Protein 2X9Q (pdb70)

Structure (mmCIF, N/CA/C/O backbone):
data_2X9Q
#
_entry.id   2X9Q
#
_cell.length_a   71.090
_cell.length_b   75.060
_cell.length_c   140.360
_cell.angle_alpha   90.00
_cell.angle_beta   90.00
_cell.angle_gamma   90.00
#
_symmetry.space_group_name_H-M   'P 21 21 21'
#
loop_
_entity.id
_entity.type
_entity.pdbx_description
1 polymer 'CYCLODIPEPTIDE SYNTHETASE'
2 water water
#
loop_
_atom_site.group_PDB
_atom_site.id
_atom_site.type_symbol
_atom_site.label_atom_id
_atom_site.label_alt_id
_atom_site.label_comp_id
_atom_site.label_asym_id
_atom_site.label_entity_id
_atom_site.label_seq_id
_atom_site.pdbx_PDB_ins_code
_atom_site.Cartn_x
_atom_site.Cartn_y
_atom_site.Cartn_z
_atom_site.occupancy
_atom_site.B_iso_or_equiv
_atom_site.auth_seq_id
_atom_site.auth_comp_id
_atom_site.auth_asym_id
_atom_site.auth_atom_id
_atom_site.pdbx_PDB_model_num
ATOM 1 N N . PHE A 1 49 ? 47.646 -1.037 101.180 1.00 57.88 49 PHE A N 1
ATOM 2 C CA . PHE A 1 49 ? 47.483 -2.396 100.558 1.00 58.28 49 PHE A CA 1
ATOM 3 C C . PHE A 1 49 ? 46.507 -2.423 99.387 1.00 58.43 49 PHE A C 1
ATOM 4 O O . PHE A 1 49 ? 45.306 -2.712 99.574 1.00 59.08 49 PHE A O 1
ATOM 5 N N . GLN A 1 50 ? 47.021 -2.147 98.176 1.00 57.19 50 GLN A N 1
ATOM 6 C CA . GLN A 1 50 ? 46.200 -2.084 96.945 1.00 55.29 50 GLN A CA 1
ATOM 7 C C . GLN A 1 50 ? 46.090 -3.448 96.234 1.00 55.03 50 GLN A C 1
ATOM 8 O O . GLN A 1 50 ? 46.991 -4.330 96.335 1.00 54.09 50 GLN A O 1
ATOM 14 N N . LEU A 1 51 ? 44.973 -3.591 95.517 1.00 54.00 51 LEU A N 1
ATOM 15 C CA . LEU A 1 51 ? 44.442 -4.907 95.103 1.00 53.87 51 LEU A CA 1
ATOM 16 C C . LEU A 1 51 ? 44.646 -5.238 93.609 1.00 53.87 51 LEU A C 1
ATOM 17 O O . LEU A 1 51 ? 44.269 -6.343 93.175 1.00 53.09 51 LEU A O 1
ATOM 22 N N . GLY A 1 52 ? 45.199 -4.266 92.851 1.00 53.92 52 GLY A N 1
ATOM 23 C CA . GLY A 1 52 ? 45.450 -4.383 91.401 1.00 54.60 52 GLY A CA 1
ATOM 24 C C . GLY A 1 52 ? 46.776 -5.027 91.022 1.00 56.17 52 GLY A C 1
ATOM 25 O O . GLY A 1 52 ? 47.632 -5.335 91.901 1.00 55.70 52 GLY A O 1
ATOM 26 N N . ARG A 1 53 ? 46.994 -5.246 89.722 1.00 57.38 53 ARG A N 1
ATOM 27 C CA . ARG A 1 53 ? 48.165 -6.085 89.380 1.00 58.43 53 ARG A CA 1
ATOM 28 C C . ARG A 1 53 ? 49.473 -5.403 89.032 1.00 58.60 53 ARG A C 1
ATOM 29 O O . ARG A 1 53 ? 50.556 -5.952 89.367 1.00 60.38 53 ARG A O 1
ATOM 37 N N . ARG A 1 54 ? 49.416 -4.228 88.422 1.00 57.19 54 ARG A N 1
ATOM 38 C CA . ARG A 1 54 ? 50.674 -3.497 88.253 1.00 56.22 54 ARG A CA 1
ATOM 39 C C . ARG A 1 54 ? 50.505 -2.112 88.937 1.00 53.87 54 ARG A C 1
ATOM 40 O O . ARG A 1 54 ? 50.434 -1.090 88.254 1.00 55.47 54 ARG A O 1
ATOM 48 N N . ILE A 1 55 ? 50.396 -2.111 90.272 1.00 50.28 55 ILE A N 1
ATOM 49 C CA . ILE A 1 55 ? 50.347 -0.913 91.116 1.00 45.94 55 ILE A CA 1
ATOM 50 C C . ILE A 1 55 ? 51.314 0.218 90.599 1.00 43.39 55 ILE A C 1
ATOM 51 O O . ILE A 1 55 ? 52.524 0.043 90.586 1.00 42.61 55 ILE A O 1
ATOM 56 N N . PRO A 1 56 ? 50.775 1.365 90.138 1.00 40.42 56 PRO A N 1
ATOM 57 C CA . PRO A 1 56 ? 51.717 2.407 89.701 1.00 38.49 56 PRO A CA 1
ATOM 58 C C . PRO A 1 56 ? 52.546 2.923 90.876 1.00 38.80 56 PRO A C 1
ATOM 59 O O . PRO A 1 56 ? 52.122 2.911 92.059 1.00 37.76 56 PRO A O 1
ATOM 63 N N . GLU A 1 57 ? 53.750 3.343 90.580 1.00 39.99 57 GLU A N 1
ATOM 64 C CA . GLU A 1 57 ? 54.514 4.010 91.632 1.00 42.07 57 GLU A CA 1
ATOM 65 C C . GLU A 1 57 ? 54.410 5.497 91.305 1.00 40.90 57 GLU A C 1
ATOM 66 O O . GLU A 1 57 ? 53.888 5.866 90.229 1.00 38.83 57 GLU A O 1
ATOM 72 N N . ALA A 1 58 ? 54.949 6.308 92.215 1.00 39.89 58 ALA A N 1
ATOM 73 C CA . ALA A 1 58 ? 54.866 7.744 92.182 1.00 39.84 58 ALA A CA 1
ATOM 74 C C . ALA A 1 58 ? 55.814 8.326 91.119 1.00 41.20 58 ALA A C 1
ATOM 75 O O . ALA A 1 58 ? 56.942 7.856 90.955 1.00 40.24 58 ALA A O 1
ATOM 77 N N . THR A 1 59 ? 55.333 9.326 90.376 1.00 40.62 59 THR A N 1
ATOM 78 C CA . THR A 1 59 ? 56.199 10.102 89.515 1.00 41.42 59 THR A CA 1
ATOM 79 C C . THR A 1 59 ? 56.386 11.537 90.148 1.00 40.56 59 THR A C 1
ATOM 80 O O . THR A 1 59 ? 55.412 12.150 90.629 1.00 37.86 59 THR A O 1
ATOM 84 N N . ALA A 1 60 ? 57.646 11.997 90.242 1.00 38.37 60 ALA A N 1
ATOM 85 C CA . ALA A 1 60 ? 57.982 13.354 90.734 1.00 37.69 60 ALA A CA 1
ATOM 86 C C . ALA A 1 60 ? 57.692 14.466 89.711 1.00 37.75 60 ALA A C 1
ATOM 87 O O . ALA A 1 60 ? 58.166 14.403 88.580 1.00 35.51 60 ALA A O 1
ATOM 89 N N . GLN A 1 61 ? 56.842 15.449 90.099 1.00 36.55 61 GLN A N 1
ATOM 90 C CA . GLN A 1 61 ? 56.428 16.534 89.212 1.00 35.92 61 GLN A CA 1
ATOM 91 C C . GLN A 1 61 ? 56.318 17.832 90.051 1.00 36.57 61 GLN A C 1
ATOM 92 O O . GLN A 1 61 ? 55.539 17.892 91.022 1.00 36.01 61 GLN A O 1
ATOM 98 N N . GLU A 1 62 ? 57.077 18.869 89.679 1.00 36.95 62 GLU A N 1
ATOM 99 C CA . GLU A 1 62 ? 56.994 20.205 90.308 1.00 36.80 62 GLU A CA 1
ATOM 100 C C . GLU A 1 62 ? 56.820 20.146 91.813 1.00 35.47 62 GLU A C 1
ATOM 101 O O . GLU A 1 62 ? 55.865 20.757 92.350 1.00 38.25 62 GLU A O 1
ATOM 107 N N . GLY A 1 63 ? 57.669 19.383 92.476 1.00 32.67 63 GLY A N 1
ATOM 108 C CA . GLY A 1 63 ? 57.703 19.345 93.951 1.00 32.28 63 GLY A CA 1
ATOM 109 C C . GLY A 1 63 ? 56.731 18.360 94.637 1.00 30.53 63 GLY A C 1
ATOM 110 O O . GLY A 1 63 ? 56.707 18.267 95.878 1.00 29.38 63 GLY A O 1
ATOM 111 N N . PHE A 1 64 ? 55.998 17.590 93.833 1.00 28.42 64 PHE A N 1
ATOM 112 C CA . PHE A 1 64 ? 55.069 16.553 94.345 1.00 29.82 64 PHE A CA 1
ATOM 113 C C . PHE A 1 64 ? 55.397 15.126 93.878 1.00 28.69 64 PHE A C 1
ATOM 114 O O . PHE A 1 64 ? 55.888 14.949 92.790 1.00 30.31 64 PHE A O 1
ATOM 122 N N . LEU A 1 65 ? 55.081 14.132 94.667 1.00 27.24 65 LEU A N 1
ATOM 123 C CA . LEU A 1 65 ? 55.106 12.794 94.151 1.00 26.71 65 LEU A CA 1
ATOM 124 C C . LEU A 1 65 ? 53.638 12.520 93.758 1.00 27.71 65 LEU A C 1
ATOM 125 O O . LEU A 1 65 ? 52.727 12.745 94.599 1.00 27.04 65 LEU A O 1
ATOM 130 N N . VAL A 1 66 ? 53.405 12.148 92.504 1.00 25.37 66 VAL A N 1
ATOM 131 C CA . VAL A 1 66 ? 52.037 11.835 92.026 1.00 25.36 66 VAL A CA 1
ATOM 132 C C . VAL A 1 66 ? 51.962 10.292 91.852 1.00 25.88 66 VAL A C 1
ATOM 133 O O . VAL A 1 66 ? 52.693 9.694 91.032 1.00 26.02 66 VAL A O 1
ATOM 137 N N . ARG A 1 67 ? 51.058 9.681 92.592 1.00 24.49 67 ARG A N 1
ATOM 138 C CA . ARG A 1 67 ? 50.854 8.234 92.562 1.00 24.47 67 ARG A CA 1
ATOM 139 C C . ARG A 1 67 ? 49.425 7.889 92.119 1.00 23.63 67 ARG A C 1
ATOM 140 O O . ARG A 1 67 ? 48.448 7.856 92.954 1.00 20.18 67 ARG A O 1
ATOM 148 N N . PRO A 1 68 ? 49.278 7.589 90.812 1.00 23.77 68 PRO A N 1
ATOM 149 C CA . PRO A 1 68 ? 47.938 7.171 90.367 1.00 23.55 68 PRO A CA 1
ATOM 150 C C . PRO A 1 68 ? 47.528 5.872 91.061 1.00 23.03 68 PRO A C 1
ATOM 151 O O . PRO A 1 68 ? 48.355 4.985 91.308 1.00 23.16 68 PRO A O 1
ATOM 155 N N . PHE A 1 69 ? 46.247 5.774 91.359 1.00 21.76 69 PHE A N 1
ATOM 156 C CA . PHE A 1 69 ? 45.764 4.659 92.156 1.00 21.89 69 PHE A CA 1
ATOM 157 C C . PHE A 1 69 ? 45.773 3.326 91.344 1.00 21.38 69 PHE A C 1
ATOM 158 O O . PHE A 1 69 ? 46.141 2.335 91.923 1.00 19.25 69 PHE A O 1
ATOM 166 N N . THR A 1 70 ? 45.400 3.344 90.058 1.00 20.13 70 THR A N 1
ATOM 167 C CA . THR A 1 70 ? 45.472 2.158 89.195 1.00 21.63 70 THR A CA 1
ATOM 168 C C . THR A 1 70 ? 46.256 2.491 87.902 1.00 21.95 70 THR A C 1
ATOM 169 O O . THR A 1 70 ? 46.492 3.650 87.591 1.00 20.06 70 THR A O 1
ATOM 173 N N . GLN A 1 71 ? 46.554 1.464 87.095 1.00 21.69 71 GLN A N 1
ATOM 174 C CA . GLN A 1 71 ? 47.224 1.731 85.792 1.00 22.84 71 GLN A CA 1
ATOM 175 C C . GLN A 1 71 ? 46.334 2.546 84.880 1.00 21.90 71 GLN A C 1
ATOM 176 O O . GLN A 1 71 ? 46.826 3.266 83.981 1.00 21.80 71 GLN A O 1
ATOM 182 N N . GLN A 1 72 ? 45.013 2.414 85.020 1.00 18.72 72 GLN A N 1
ATOM 183 C CA . GLN A 1 72 ? 44.174 3.226 84.151 1.00 19.41 72 GLN A CA 1
ATOM 184 C C . GLN A 1 72 ? 44.118 4.722 84.618 1.00 20.46 72 GLN A C 1
ATOM 185 O O . GLN A 1 72 ? 44.049 5.634 83.793 1.00 17.56 72 GLN A O 1
ATOM 191 N N . CYS A 1 73 ? 44.242 4.930 85.937 1.00 19.29 73 CYS A N 1
ATOM 192 C CA . CYS A 1 73 ? 44.361 6.300 86.476 1.00 20.37 73 CYS A CA 1
ATOM 193 C C . CYS A 1 73 ? 45.641 6.903 85.919 1.00 20.98 73 CYS A C 1
ATOM 194 O O . CYS A 1 73 ? 45.722 8.089 85.776 1.00 19.89 73 CYS A O 1
ATOM 197 N N . GLN A 1 74 ? 46.675 6.101 85.735 1.00 21.58 74 GLN A N 1
ATOM 198 C CA . GLN A 1 74 ? 47.899 6.696 85.210 1.00 22.72 74 GLN A CA 1
ATOM 199 C C . GLN A 1 74 ? 47.765 7.160 83.791 1.00 22.52 74 GLN A C 1
ATOM 200 O O . GLN A 1 74 ? 48.416 8.147 83.402 1.00 22.53 74 GLN A O 1
ATOM 206 N N . ILE A 1 75 ? 46.989 6.419 82.970 1.00 22.83 75 ILE A N 1
ATOM 207 C CA . ILE A 1 75 ? 46.657 6.891 81.641 1.00 23.07 75 ILE A CA 1
ATOM 208 C C . ILE A 1 75 ? 45.927 8.230 81.713 1.00 23.75 75 ILE A C 1
ATOM 209 O O . ILE A 1 75 ? 46.209 9.176 80.928 1.00 22.31 75 ILE A O 1
ATOM 214 N N . ILE A 1 76 ? 44.940 8.333 82.626 1.00 20.28 76 ILE A N 1
ATOM 215 C CA . ILE A 1 76 ? 44.214 9.620 82.746 1.00 19.93 76 ILE A CA 1
ATOM 216 C C . ILE A 1 76 ? 45.108 10.816 83.179 1.00 20.49 76 ILE A C 1
ATOM 217 O O . ILE A 1 76 ? 44.958 11.958 82.681 1.00 21.96 76 ILE A O 1
ATOM 222 N N . HIS A 1 77 ? 46.017 10.549 84.104 1.00 19.95 77 HIS A N 1
ATOM 223 C CA . HIS A 1 77 ? 46.989 11.530 84.525 1.00 23.06 77 HIS A CA 1
ATOM 224 C C . HIS A 1 77 ? 47.761 12.009 83.303 1.00 26.05 77 HIS A C 1
ATOM 225 O O . HIS A 1 77 ? 47.905 13.219 83.110 1.00 26.43 77 HIS A O 1
ATOM 232 N N . THR A 1 78 ? 48.287 11.066 82.505 1.00 25.33 78 THR A N 1
ATOM 233 C CA . THR A 1 78 ? 49.001 11.401 81.246 1.00 28.52 78 THR A CA 1
ATOM 234 C C . THR A 1 78 ? 48.150 12.138 80.211 1.00 28.58 78 THR A C 1
ATOM 235 O O . THR A 1 78 ? 48.671 12.960 79.471 1.00 29.02 78 THR A O 1
ATOM 239 N N . GLU A 1 79 ? 46.846 11.854 80.104 1.00 27.57 79 GLU A N 1
ATOM 240 C CA . GLU A 1 79 ? 46.028 12.632 79.216 1.00 28.28 79 GLU A CA 1
ATOM 241 C C . GLU A 1 79 ? 46.074 14.160 79.596 1.00 28.77 79 GLU A C 1
ATOM 242 O O . GLU A 1 79 ? 45.893 15.021 78.730 1.00 25.66 79 GLU A O 1
ATOM 248 N N . GLY A 1 80 ? 46.182 14.495 80.891 1.00 27.11 80 GLY A N 1
ATOM 249 C CA . GLY A 1 80 ? 46.303 15.933 81.236 1.00 24.68 80 GLY A CA 1
ATOM 250 C C . GLY A 1 80 ? 45.088 16.757 80.884 1.00 24.98 80 GLY A C 1
ATOM 251 O O . GLY A 1 80 ? 45.216 17.975 80.539 1.00 25.91 80 GLY A O 1
ATOM 252 N N . ASP A 1 81 ? 43.880 16.169 80.932 1.00 22.41 81 ASP A N 1
ATOM 253 C CA . ASP A 1 81 ? 42.723 17.018 80.652 1.00 23.07 81 ASP A CA 1
ATOM 254 C C . ASP A 1 81 ? 42.353 17.883 81.851 1.00 24.04 81 ASP A C 1
ATOM 255 O O . ASP A 1 81 ? 42.127 19.128 81.705 1.00 24.84 81 ASP A O 1
ATOM 260 N N . HIS A 1 82 ? 42.234 17.221 83.025 1.00 23.39 82 HIS A N 1
ATOM 261 C CA . HIS A 1 82 ? 41.569 17.891 84.159 1.00 22.29 82 HIS A CA 1
ATOM 262 C C . HIS A 1 82 ? 41.981 17.289 85.457 1.00 23.38 82 HIS A C 1
ATOM 263 O O . HIS A 1 82 ? 42.210 16.058 85.547 1.00 20.79 82 HIS A O 1
ATOM 270 N N . ALA A 1 83 ? 42.163 18.134 86.468 1.00 23.59 83 ALA A N 1
ATOM 271 C CA . ALA A 1 83 ? 42.314 17.639 87.845 1.00 23.13 83 ALA A CA 1
ATOM 272 C C . ALA A 1 83 ? 41.309 18.345 88.782 1.00 23.69 83 ALA A C 1
ATOM 273 O O . ALA A 1 83 ? 41.076 19.578 88.701 1.00 23.19 83 ALA A O 1
ATOM 275 N N . VAL A 1 84 ? 40.760 17.556 89.709 1.00 22.47 84 VAL A N 1
ATOM 276 C CA . VAL A 1 84 ? 40.158 18.122 90.941 1.00 19.79 84 VAL A CA 1
ATOM 277 C C . VAL A 1 84 ? 41.213 18.028 92.037 1.00 21.48 84 VAL A C 1
ATOM 278 O O . VAL A 1 84 ? 41.734 16.956 92.306 1.00 21.23 84 VAL A O 1
ATOM 282 N N . ILE A 1 85 ? 41.491 19.164 92.677 1.00 20.26 85 ILE A N 1
ATOM 283 C CA . ILE A 1 85 ? 42.315 19.237 93.871 1.00 20.27 85 ILE A CA 1
ATOM 284 C C . ILE A 1 85 ? 41.331 19.505 95.016 1.00 22.06 85 ILE A C 1
ATOM 285 O O . ILE A 1 85 ? 40.861 20.638 95.157 1.00 21.63 85 ILE A O 1
ATOM 290 N N . GLY A 1 86 ? 40.963 18.468 95.756 1.00 19.64 86 GLY A N 1
ATOM 291 C CA . GLY A 1 86 ? 39.978 18.626 96.824 1.00 21.52 86 GLY A CA 1
ATOM 292 C C . GLY A 1 86 ? 40.689 19.276 98.013 1.00 21.80 86 GLY A C 1
ATOM 293 O O . GLY A 1 86 ? 41.910 19.054 98.214 1.00 21.14 86 GLY A O 1
ATOM 294 N N . VAL A 1 87 ? 39.979 20.146 98.737 1.00 20.70 87 VAL A N 1
ATOM 295 C CA . VAL A 1 87 ? 40.637 20.834 99.868 1.00 21.37 87 VAL A CA 1
ATOM 296 C C . VAL A 1 87 ? 39.677 20.718 101.075 1.00 22.11 87 VAL A C 1
ATOM 297 O O . VAL A 1 87 ? 38.511 20.890 100.906 1.00 22.56 87 VAL A O 1
ATOM 301 N N . SER A 1 88 ? 40.179 20.289 102.239 1.00 25.26 88 SER A N 1
ATOM 302 C CA . SER A 1 88 ? 39.392 20.101 103.469 1.00 26.75 88 SER A CA 1
ATOM 303 C C . SER A 1 88 ? 39.582 21.313 104.385 1.00 24.75 88 SER A C 1
ATOM 304 O O . SER A 1 88 ? 40.692 21.740 104.604 1.00 24.96 88 SER A O 1
ATOM 307 N N . PRO A 1 89 ? 38.513 21.827 104.952 1.00 24.13 89 PRO A N 1
ATOM 308 C CA . PRO A 1 89 ? 38.612 23.020 105.814 1.00 22.82 89 PRO A CA 1
ATOM 309 C C . PRO A 1 89 ? 39.223 22.559 107.151 1.00 23.83 89 PRO A C 1
ATOM 310 O O . PRO A 1 89 ? 39.164 21.364 107.456 1.00 23.52 89 PRO A O 1
ATOM 314 N N . GLY A 1 90 ? 39.881 23.431 107.909 1.00 25.50 90 GLY A N 1
ATOM 315 C CA . GLY A 1 90 ? 40.398 22.989 109.228 1.00 27.52 90 GLY A CA 1
ATOM 316 C C . GLY A 1 90 ? 41.600 22.032 109.193 1.00 30.43 90 GLY A C 1
ATOM 317 O O . GLY A 1 90 ? 41.915 21.373 110.168 1.00 30.47 90 GLY A O 1
ATOM 318 N N . ASN A 1 91 ? 42.307 21.978 108.070 1.00 30.28 91 ASN A N 1
ATOM 319 C CA . ASN A 1 91 ? 43.366 20.982 107.863 1.00 29.53 91 ASN A CA 1
ATOM 320 C C . ASN A 1 91 ? 44.588 21.762 107.542 1.00 29.68 91 ASN A C 1
ATOM 321 O O . ASN A 1 91 ? 44.701 22.330 106.421 1.00 28.45 91 ASN A O 1
ATOM 326 N N . SER A 1 92 ? 45.537 21.812 108.485 1.00 29.40 92 SER A N 1
ATOM 327 C CA . SER A 1 92 ? 46.713 22.688 108.280 1.00 30.88 92 SER A CA 1
ATOM 328 C C . SER A 1 92 ? 47.635 22.284 107.110 1.00 30.04 92 SER A C 1
ATOM 329 O O . SER A 1 92 ? 48.477 23.053 106.692 1.00 29.26 92 SER A O 1
ATOM 332 N N . TYR A 1 93 ? 47.489 21.091 106.570 1.00 29.54 93 TYR A N 1
ATOM 333 C CA . TYR A 1 93 ? 48.250 20.732 105.340 1.00 27.06 93 TYR A CA 1
ATOM 334 C C . TYR A 1 93 ? 48.041 21.791 104.247 1.00 24.72 93 TYR A C 1
ATOM 335 O O . TYR A 1 93 ? 48.954 22.121 103.483 1.00 24.86 93 TYR A O 1
ATOM 344 N N . PHE A 1 94 ? 46.826 22.324 104.150 1.00 24.77 94 PHE A N 1
ATOM 345 C CA . PHE A 1 94 ? 46.492 23.312 103.105 1.00 24.16 94 PHE A CA 1
ATOM 346 C C . PHE A 1 94 ? 46.853 24.720 103.478 1.00 25.41 94 PHE A C 1
ATOM 347 O O . PHE A 1 94 ? 45.996 25.608 103.558 1.00 25.34 94 PHE A O 1
ATOM 355 N N . SER A 1 95 ? 48.150 24.934 103.643 1.00 26.38 95 SER A N 1
ATOM 356 C CA . SER A 1 95 ? 48.676 26.249 103.936 1.00 27.32 95 SER A CA 1
ATOM 357 C C . SER A 1 95 ? 48.607 27.038 102.634 1.00 27.58 95 SER A C 1
ATOM 358 O O . SER A 1 95 ? 48.391 26.443 101.543 1.00 26.19 95 SER A O 1
ATOM 361 N N . ARG A 1 96 ? 48.798 28.362 102.726 1.00 25.12 96 ARG A N 1
ATOM 362 C CA . ARG A 1 96 ? 48.901 29.182 101.531 1.00 26.67 96 ARG A CA 1
ATOM 363 C C . ARG A 1 96 ? 49.998 28.697 100.574 1.00 26.67 96 ARG A C 1
ATOM 364 O O . ARG A 1 96 ? 49.808 28.683 99.354 1.00 26.70 96 ARG A O 1
ATOM 372 N N . GLN A 1 97 ? 51.159 28.394 101.095 1.00 25.53 97 GLN A N 1
ATOM 373 C CA . GLN A 1 97 ? 52.253 27.948 100.188 1.00 27.30 97 GLN A CA 1
ATOM 374 C C . GLN A 1 97 ? 51.877 26.583 99.512 1.00 27.29 97 GLN A C 1
ATOM 375 O O . GLN A 1 97 ? 52.145 26.406 98.320 1.00 28.73 97 GLN A O 1
ATOM 381 N N . ARG A 1 98 ? 51.310 25.634 100.285 1.00 26.11 98 ARG A N 1
ATOM 382 C CA . ARG A 1 98 ? 50.980 24.318 99.715 1.00 26.58 98 ARG A CA 1
ATOM 383 C C . ARG A 1 98 ? 49.935 24.501 98.620 1.00 25.42 98 ARG A C 1
ATOM 384 O O . ARG A 1 98 ? 50.020 23.841 97.605 1.00 24.23 98 ARG A O 1
ATOM 392 N N . LEU A 1 99 ? 48.944 25.387 98.826 1.00 23.69 99 LEU A N 1
ATOM 393 C CA . LEU A 1 99 ? 47.905 25.617 97.803 1.00 21.73 99 LEU A CA 1
ATOM 394 C C . LEU A 1 99 ? 48.524 26.231 96.553 1.00 23.74 99 LEU A C 1
ATOM 395 O O . LEU A 1 99 ? 48.145 25.903 95.417 1.00 22.60 99 LEU A O 1
ATOM 400 N N . ARG A 1 100 ? 49.425 27.198 96.751 1.00 24.64 100 ARG A N 1
ATOM 401 C CA . ARG A 1 100 ? 50.124 27.744 95.575 1.00 25.89 100 ARG A CA 1
ATOM 402 C C . ARG A 1 100 ? 50.924 26.663 94.840 1.00 24.60 100 ARG A C 1
ATOM 403 O O . ARG A 1 100 ? 50.944 26.642 93.652 1.00 26.41 100 ARG A O 1
ATOM 411 N N . ASP A 1 101 ? 51.635 25.835 95.564 1.00 25.88 101 ASP A N 1
ATOM 412 C CA . ASP A 1 101 ? 52.461 24.817 94.931 1.00 27.21 101 ASP A CA 1
ATOM 413 C C . ASP A 1 101 ? 51.546 23.849 94.137 1.00 26.94 101 ASP A C 1
ATOM 414 O O . ASP A 1 101 ? 51.809 23.512 92.943 1.00 27.50 101 ASP A O 1
ATOM 419 N N . LEU A 1 102 ? 50.404 23.514 94.736 1.00 24.30 102 LEU A N 1
ATOM 420 C CA . LEU A 1 102 ? 49.425 22.644 94.074 1.00 24.26 102 LEU A CA 1
ATOM 421 C C . LEU A 1 102 ? 48.869 23.247 92.805 1.00 22.87 102 LEU A C 1
ATOM 422 O O . LEU A 1 102 ? 48.628 22.553 91.781 1.00 22.98 102 LEU A O 1
ATOM 427 N N . GLY A 1 103 ? 48.514 24.525 92.894 1.00 23.20 103 GLY A N 1
ATOM 428 C CA . GLY A 1 103 ? 47.987 25.251 91.747 1.00 22.09 103 GLY A CA 1
ATOM 429 C C . GLY A 1 103 ? 49.054 25.323 90.610 1.00 24.73 103 GLY A C 1
ATOM 430 O O . GLY A 1 103 ? 48.706 25.151 89.435 1.00 25.92 103 GLY A O 1
ATOM 431 N N . LEU A 1 104 ? 50.310 25.549 90.947 1.00 24.10 104 LEU A N 1
ATOM 432 C CA . LEU A 1 104 ? 51.379 25.550 89.896 1.00 27.32 104 LEU A CA 1
ATOM 433 C C . LEU A 1 104 ? 51.561 24.129 89.289 1.00 27.19 104 LEU A C 1
ATOM 434 O O . LEU A 1 104 ? 51.699 23.981 88.091 1.00 27.86 104 LEU A O 1
ATOM 439 N N . TRP A 1 105 ? 51.563 23.103 90.149 1.00 27.36 105 TRP A N 1
ATOM 440 C CA . TRP A 1 105 ? 51.668 21.694 89.716 1.00 27.07 105 TRP A CA 1
ATOM 441 C C . TRP A 1 105 ? 50.503 21.440 88.800 1.00 28.11 105 TRP A C 1
ATOM 442 O O . TRP A 1 105 ? 50.701 20.913 87.713 1.00 28.10 105 TRP A O 1
ATOM 453 N N . GLY A 1 106 ? 49.291 21.855 89.195 1.00 27.17 106 GLY A N 1
ATOM 454 C CA . GLY A 1 106 ? 48.080 21.614 88.383 1.00 24.67 106 GLY A CA 1
ATOM 455 C C . GLY A 1 106 ? 48.115 22.256 86.994 1.00 28.77 106 GLY A C 1
ATOM 456 O O . GLY A 1 106 ? 47.730 21.622 85.969 1.00 27.63 106 GLY A O 1
ATOM 457 N N . LEU A 1 107 ? 48.522 23.528 86.938 1.00 28.52 107 LEU A N 1
ATOM 458 C CA . LEU A 1 107 ? 48.515 24.196 85.671 1.00 29.89 107 LEU A CA 1
ATOM 459 C C . LEU A 1 107 ? 49.634 23.687 84.766 1.00 28.85 107 LEU A C 1
ATOM 460 O O . LEU A 1 107 ? 49.496 23.763 83.555 1.00 31.04 107 LEU A O 1
ATOM 465 N N . THR A 1 108 ? 50.717 23.204 85.334 1.00 29.67 108 THR A N 1
ATOM 466 C CA . THR A 1 108 ? 51.767 22.581 84.536 1.00 31.57 108 THR A CA 1
ATOM 467 C C . THR A 1 108 ? 51.270 21.271 83.890 1.00 32.88 108 THR A C 1
ATOM 468 O O . THR A 1 108 ? 51.706 20.940 82.772 1.00 32.91 108 THR A O 1
ATOM 472 N N . ASN A 1 109 ? 50.344 20.546 84.554 1.00 29.28 109 ASN A N 1
ATOM 473 C CA . ASN A 1 109 ? 50.087 19.187 84.130 1.00 28.80 109 ASN A CA 1
ATOM 474 C C . ASN A 1 109 ? 48.719 18.915 83.565 1.00 26.85 109 ASN A C 1
ATOM 475 O O . ASN A 1 109 ? 48.544 17.878 83.019 1.00 29.07 109 ASN A O 1
ATOM 480 N N . PHE A 1 110 ? 47.794 19.865 83.589 1.00 26.17 110 PHE A N 1
ATOM 481 C CA . PHE A 1 110 ? 46.413 19.637 83.102 1.00 25.03 110 PHE A CA 1
ATOM 482 C C . PHE A 1 110 ? 45.893 20.832 82.317 1.00 25.35 110 PHE A C 1
ATOM 483 O O . PHE A 1 110 ? 46.196 21.966 82.704 1.00 28.67 110 PHE A O 1
ATOM 491 N N . ASP A 1 111 ? 45.012 20.627 81.337 1.00 25.66 111 ASP A N 1
ATOM 492 C CA . ASP A 1 111 ? 44.438 21.778 80.659 1.00 26.47 111 ASP A CA 1
ATOM 493 C C . ASP A 1 111 ? 43.609 22.662 81.580 1.00 28.54 111 ASP A C 1
ATOM 494 O O . ASP A 1 111 ? 43.521 23.892 81.404 1.00 25.44 111 ASP A O 1
ATOM 499 N N . ARG A 1 112 ? 42.955 22.034 82.559 1.00 27.62 112 ARG A N 1
ATOM 500 C CA . ARG A 1 112 ? 42.057 22.785 83.416 1.00 27.08 112 ARG A CA 1
ATOM 501 C C . ARG A 1 112 ? 42.154 22.183 84.840 1.00 26.55 112 ARG A C 1
ATOM 502 O O . ARG A 1 112 ? 42.396 20.969 84.970 1.00 25.00 112 ARG A O 1
ATOM 510 N N . VAL A 1 113 ? 42.025 23.006 85.892 1.00 23.85 113 VAL A N 1
ATOM 511 C CA . VAL A 1 113 ? 42.204 22.542 87.280 1.00 23.46 113 VAL A CA 1
ATOM 512 C C . VAL A 1 113 ? 41.110 23.151 88.123 1.00 23.08 113 VAL A C 1
ATOM 513 O O . VAL A 1 113 ? 40.890 24.400 88.061 1.00 24.01 113 VAL A O 1
ATOM 517 N N . ASP A 1 114 ? 40.402 22.337 88.902 1.00 23.12 114 ASP A N 1
ATOM 518 C CA . ASP A 1 114 ? 39.328 22.887 89.814 1.00 22.64 114 ASP A CA 1
ATOM 519 C C . ASP A 1 114 ? 39.692 22.515 91.261 1.00 23.58 114 ASP A C 1
ATOM 520 O O . ASP A 1 114 ? 39.876 21.300 91.562 1.00 22.75 114 ASP A O 1
ATOM 525 N N . PHE A 1 115 ? 39.902 23.522 92.117 1.00 21.25 115 PHE A N 1
ATOM 526 C CA . PHE A 1 115 ? 40.070 23.289 93.523 1.00 22.23 115 PHE A CA 1
ATOM 527 C C . PHE A 1 115 ? 38.623 23.189 93.967 1.00 23.66 115 PHE A C 1
ATOM 528 O O . PHE A 1 115 ? 37.812 24.015 93.529 1.00 25.57 115 PHE A O 1
ATOM 536 N N . VAL A 1 116 ? 38.280 22.200 94.796 1.00 21.73 116 VAL A N 1
ATOM 537 C CA . VAL A 1 116 ? 36.909 22.096 95.324 1.00 20.74 116 VAL A CA 1
ATOM 538 C C . VAL A 1 116 ? 37.045 21.929 96.863 1.00 20.91 116 VAL A C 1
ATOM 539 O O . VAL A 1 116 ? 37.659 21.016 97.328 1.00 19.07 116 VAL A O 1
ATOM 543 N N . TYR A 1 117 ? 36.518 22.869 97.642 1.00 20.70 117 TYR A N 1
ATOM 544 C CA . TYR A 1 117 ? 36.630 22.748 99.086 1.00 22.05 117 TYR A CA 1
ATOM 545 C C . TYR A 1 117 ? 35.337 22.231 99.673 1.00 22.40 117 TYR A C 1
ATOM 546 O O . TYR A 1 117 ? 34.214 22.562 99.230 1.00 23.00 117 TYR A O 1
ATOM 555 N N . THR A 1 118 ? 35.491 21.381 100.664 1.00 23.57 118 THR A N 1
ATOM 556 C CA . THR A 1 118 ? 34.313 20.731 101.228 1.00 24.10 118 THR A CA 1
ATOM 557 C C . THR A 1 118 ? 33.609 21.717 102.209 1.00 24.52 118 THR A C 1
ATOM 558 O O . THR A 1 118 ? 34.230 22.194 103.115 1.00 26.59 118 THR A O 1
ATOM 562 N N . ASP A 1 119 ? 32.351 22.061 101.977 1.00 21.99 119 ASP A N 1
ATOM 563 C CA . ASP A 1 119 ? 31.679 22.990 102.887 1.00 23.12 119 ASP A CA 1
ATOM 564 C C . ASP A 1 119 ? 30.344 22.387 103.386 1.00 23.28 119 ASP A C 1
ATOM 565 O O . ASP A 1 119 ? 29.355 23.122 103.663 1.00 23.26 119 ASP A O 1
ATOM 570 N N . VAL A 1 120 ? 30.249 21.063 103.375 1.00 21.78 120 VAL A N 1
ATOM 571 C CA . VAL A 1 120 ? 28.997 20.397 103.755 1.00 22.60 120 VAL A CA 1
ATOM 572 C C . VAL A 1 120 ? 29.383 19.322 104.777 1.00 22.64 120 VAL A C 1
ATOM 573 O O . VAL A 1 120 ? 30.496 18.761 104.702 1.00 21.53 120 VAL A O 1
ATOM 577 N N . HIS A 1 121 ? 28.493 19.068 105.742 1.00 21.78 121 HIS A N 1
ATOM 578 C CA . HIS A 1 121 ? 28.739 18.133 106.835 1.00 22.83 121 HIS A CA 1
ATOM 579 C C . HIS A 1 121 ? 29.936 18.472 107.716 1.00 22.83 121 HIS A C 1
ATOM 580 O O . HIS A 1 121 ? 30.383 17.585 108.456 1.00 24.51 121 HIS A O 1
ATOM 587 N N . VAL A 1 122 ? 30.448 19.711 107.627 1.00 21.61 122 VAL A N 1
ATOM 588 C CA . VAL A 1 122 ? 31.551 20.147 108.487 1.00 21.46 122 VAL A CA 1
ATOM 589 C C . VAL A 1 122 ? 31.107 20.412 109.941 1.00 21.36 122 VAL A C 1
ATOM 590 O O . VAL A 1 122 ? 31.672 19.881 110.909 1.00 21.62 122 VAL A O 1
ATOM 594 N N . ALA A 1 123 ? 30.075 21.196 110.106 1.00 21.38 123 ALA A N 1
ATOM 595 C CA . ALA A 1 123 ? 29.490 21.445 111.474 1.00 21.07 123 ALA A CA 1
ATOM 596 C C . ALA A 1 123 ? 29.073 20.077 112.070 1.00 20.94 123 ALA A C 1
ATOM 597 O O . ALA A 1 123 ? 29.268 19.802 113.236 1.00 21.43 123 ALA A O 1
ATOM 599 N N . GLU A 1 124 ? 28.423 19.243 111.275 1.00 22.07 124 GLU A N 1
ATOM 600 C CA . GLU A 1 124 ? 28.000 17.909 111.809 1.00 23.95 124 GLU A CA 1
ATOM 601 C C . GLU A 1 124 ? 29.145 17.061 112.324 1.00 23.57 124 GLU A C 1
ATOM 602 O O . GLU A 1 124 ? 28.965 16.341 113.298 1.00 22.65 124 GLU A O 1
ATOM 608 N N . SER A 1 125 ? 30.298 17.099 111.649 1.00 22.95 125 SER A N 1
ATOM 609 C CA . SER A 1 125 ? 31.445 16.370 112.107 1.00 24.43 125 SER A CA 1
ATOM 610 C C . SER A 1 125 ? 31.967 16.912 113.403 1.00 22.29 125 SER A C 1
ATOM 611 O O . SER A 1 125 ? 32.478 16.146 114.225 1.00 23.90 125 SER A O 1
ATOM 614 N N . TYR A 1 126 ? 32.025 18.217 113.525 1.00 21.32 126 TYR A N 1
ATOM 615 C CA . TYR A 1 126 ? 32.495 18.826 114.812 1.00 20.83 126 TYR A CA 1
ATOM 616 C C . TYR A 1 126 ? 31.526 18.453 115.972 1.00 21.31 126 TYR A C 1
ATOM 617 O O . TYR A 1 126 ? 31.941 18.184 117.135 1.00 22.67 126 TYR A O 1
ATOM 626 N N . GLU A 1 127 ? 30.240 18.467 115.699 1.00 21.89 127 GLU A N 1
ATOM 627 C CA . GLU A 1 127 ? 29.281 18.023 116.739 1.00 24.73 127 GLU A CA 1
ATOM 628 C C . GLU A 1 127 ? 29.557 16.560 117.124 1.00 25.67 127 GLU A C 1
ATOM 629 O O . GLU A 1 127 ? 29.524 16.205 118.307 1.00 23.74 127 GLU A O 1
ATOM 635 N N . ALA A 1 128 ? 29.762 15.697 116.112 1.00 25.19 128 ALA A N 1
ATOM 636 C CA . ALA A 1 128 ? 29.971 14.282 116.400 1.00 26.75 128 ALA A CA 1
ATOM 637 C C . ALA A 1 128 ? 31.278 14.130 117.177 1.00 27.83 128 ALA A C 1
ATOM 638 O O . ALA A 1 128 ? 31.433 13.171 117.905 1.00 29.21 128 ALA A O 1
ATOM 640 N N . LEU A 1 129 ? 32.196 15.099 117.095 1.00 28.99 129 LEU A N 1
ATOM 641 C CA . LEU A 1 129 ? 33.412 15.021 117.882 1.00 30.52 129 LEU A CA 1
ATOM 642 C C . LEU A 1 129 ? 33.193 15.634 119.236 1.00 31.50 129 LEU A C 1
ATOM 643 O O . LEU A 1 129 ? 34.119 15.685 120.009 1.00 32.53 129 LEU A O 1
ATOM 648 N N . GLY A 1 130 ? 31.967 16.073 119.589 1.00 30.68 130 GLY A N 1
ATOM 649 C CA . GLY A 1 130 ? 31.790 16.567 120.954 1.00 28.55 130 GLY A CA 1
ATOM 650 C C . GLY A 1 130 ? 31.597 18.068 121.150 1.00 28.63 130 GLY A C 1
ATOM 651 O O . GLY A 1 130 ? 31.414 18.501 122.279 1.00 28.18 130 GLY A O 1
ATOM 652 N N . ASP A 1 131 ? 31.508 18.871 120.071 1.00 26.58 131 ASP A N 1
ATOM 653 C CA . ASP A 1 131 ? 31.203 20.290 120.236 1.00 25.93 131 ASP A CA 1
ATOM 654 C C . ASP A 1 131 ? 29.688 20.409 120.375 1.00 24.60 131 ASP A C 1
ATOM 655 O O . ASP A 1 131 ? 28.964 19.576 119.800 1.00 24.56 131 ASP A O 1
ATOM 660 N N . SER A 1 132 ? 29.209 21.494 120.982 1.00 23.55 132 SER A N 1
ATOM 661 C CA . SER A 1 132 ? 27.741 21.786 120.979 1.00 22.72 132 SER A CA 1
ATOM 662 C C . SER A 1 132 ? 27.408 22.149 119.532 1.00 22.77 132 SER A C 1
ATOM 663 O O . SER A 1 132 ? 28.336 22.462 118.740 1.00 22.92 132 SER A O 1
ATOM 666 N N . ALA A 1 133 ? 26.125 22.124 119.175 1.00 22.00 133 ALA A N 1
ATOM 667 C CA . ALA A 1 133 ? 25.672 22.496 117.820 1.00 24.38 133 ALA A CA 1
ATOM 668 C C . ALA A 1 133 ? 26.014 23.938 117.467 1.00 24.35 133 ALA A C 1
ATOM 669 O O . ALA A 1 133 ? 26.445 24.254 116.358 1.00 22.91 133 ALA A O 1
ATOM 671 N N . ILE A 1 134 ? 25.867 24.833 118.444 1.00 23.11 134 ILE A N 1
ATOM 672 C CA . ILE A 1 134 ? 26.207 26.194 118.208 1.00 22.89 134 ILE A CA 1
ATOM 673 C C . ILE A 1 134 ? 27.724 26.301 117.931 1.00 21.52 134 ILE A C 1
ATOM 674 O O . ILE A 1 134 ? 28.166 27.003 116.994 1.00 21.78 134 ILE A O 1
ATOM 679 N N . GLU A 1 135 ? 28.529 25.702 118.788 1.00 19.32 135 GLU A N 1
ATOM 680 C CA . GLU A 1 135 ? 29.946 25.956 118.677 1.00 20.36 135 GLU A CA 1
ATOM 681 C C . GLU A 1 135 ? 30.441 25.208 117.362 1.00 21.33 135 GLU A C 1
ATOM 682 O O . GLU A 1 135 ? 31.335 25.693 116.686 1.00 21.48 135 GLU A O 1
ATOM 688 N N . ALA A 1 136 ? 29.906 24.018 117.093 1.00 20.73 136 ALA A N 1
ATOM 689 C CA . ALA A 1 136 ? 30.244 23.337 115.819 1.00 22.04 136 ALA A CA 1
ATOM 690 C C . ALA A 1 136 ? 29.993 24.205 114.590 1.00 23.48 136 ALA A C 1
ATOM 691 O O . ALA A 1 136 ? 30.824 24.258 113.695 1.00 20.17 136 ALA A O 1
ATOM 693 N N . ARG A 1 137 ? 28.857 24.899 114.568 1.00 23.07 137 ARG A N 1
ATOM 694 C CA . ARG A 1 137 ? 28.592 25.775 113.439 1.00 25.41 137 ARG A CA 1
ATOM 695 C C . ARG A 1 137 ? 29.545 26.959 113.442 1.00 25.19 137 ARG A C 1
ATOM 696 O O . ARG A 1 137 ? 30.026 27.351 112.377 1.00 24.17 137 ARG A O 1
ATOM 704 N N . ARG A 1 138 ? 29.824 27.560 114.620 1.00 22.23 138 ARG A N 1
ATOM 705 C CA . ARG A 1 138 ? 30.753 28.692 114.642 1.00 22.81 138 ARG A CA 1
ATOM 706 C C . ARG A 1 138 ? 32.097 28.278 113.975 1.00 21.98 138 ARG A C 1
ATOM 707 O O . ARG A 1 138 ? 32.644 29.041 113.175 1.00 21.70 138 ARG A O 1
ATOM 715 N N . LYS A 1 139 ? 32.613 27.115 114.378 1.00 21.53 139 LYS A N 1
ATOM 716 C CA . LYS A 1 139 ? 33.951 26.652 113.937 1.00 22.73 139 LYS A CA 1
ATOM 717 C C . LYS A 1 139 ? 33.916 26.271 112.476 1.00 20.96 139 LYS A C 1
ATOM 718 O O . LYS A 1 139 ? 34.890 26.521 111.792 1.00 21.88 139 LYS A O 1
ATOM 724 N N . ALA A 1 140 ? 32.820 25.639 112.028 1.00 20.71 140 ALA A N 1
ATOM 725 C CA . ALA A 1 140 ? 32.625 25.296 110.584 1.00 20.78 140 ALA A CA 1
ATOM 726 C C . ALA A 1 140 ? 32.659 26.581 109.763 1.00 21.11 140 ALA A C 1
ATOM 727 O O . ALA A 1 140 ? 33.377 26.659 108.740 1.00 20.99 140 ALA A O 1
ATOM 729 N N . VAL A 1 141 ? 31.906 27.611 110.209 1.00 21.44 141 VAL A N 1
ATOM 730 C CA . VAL A 1 141 ? 31.856 28.886 109.464 1.00 21.80 141 VAL A CA 1
ATOM 731 C C . VAL A 1 141 ? 33.254 29.480 109.384 1.00 21.41 141 VAL A C 1
ATOM 732 O O . VAL A 1 141 ? 33.767 29.801 108.308 1.00 21.81 141 VAL A O 1
ATOM 736 N N . LYS A 1 142 ? 33.949 29.513 110.512 1.00 21.85 142 LYS A N 1
ATOM 737 C CA . LYS A 1 142 ? 35.302 30.012 110.509 1.00 21.45 142 LYS A CA 1
ATOM 738 C C . LYS A 1 142 ? 36.268 29.221 109.609 1.00 21.00 142 LYS A C 1
ATOM 739 O O . LYS A 1 142 ? 37.072 29.838 108.885 1.00 21.13 142 LYS A O 1
ATOM 745 N N . ASN A 1 143 ? 36.242 27.891 109.692 1.00 19.11 143 ASN A N 1
ATOM 746 C CA . ASN A 1 143 ? 37.183 27.092 108.936 1.00 20.56 143 ASN A CA 1
ATOM 747 C C . ASN A 1 143 ? 36.880 27.119 107.448 1.00 20.71 143 ASN A C 1
ATOM 748 O O . ASN A 1 143 ? 37.809 27.086 106.608 1.00 21.62 143 ASN A O 1
ATOM 753 N N . ILE A 1 144 ? 35.583 27.153 107.107 1.00 19.80 144 ILE A N 1
ATOM 754 C CA . ILE A 1 144 ? 35.164 27.273 105.718 1.00 20.80 144 ILE A CA 1
ATOM 755 C C . ILE A 1 144 ? 35.521 28.678 105.080 1.00 23.17 144 ILE A C 1
ATOM 756 O O . ILE A 1 144 ? 36.114 28.729 103.979 1.00 21.47 144 ILE A O 1
ATOM 761 N N . ARG A 1 145 ? 35.283 29.790 105.812 1.00 21.61 145 ARG A N 1
ATOM 762 C CA . ARG A 1 145 ? 35.851 31.099 105.381 1.00 21.36 145 ARG A CA 1
ATOM 763 C C . ARG A 1 145 ? 37.357 31.049 105.171 1.00 22.62 145 ARG A C 1
ATOM 764 O O . ARG A 1 145 ? 37.821 31.588 104.202 1.00 22.26 145 ARG A O 1
ATOM 772 N N . GLY A 1 146 ? 38.119 30.467 106.103 1.00 22.74 146 GLY A N 1
ATOM 773 C CA . GLY A 1 146 ? 39.569 30.481 105.962 1.00 22.25 146 GLY A CA 1
ATOM 774 C C . GLY A 1 146 ? 39.998 29.718 104.675 1.00 24.97 146 GLY A C 1
ATOM 775 O O . GLY A 1 146 ? 40.837 30.224 103.878 1.00 23.75 146 GLY A O 1
ATOM 776 N N . VAL A 1 147 ? 39.448 28.499 104.468 1.00 22.85 147 VAL A N 1
ATOM 777 C CA . VAL A 1 147 ? 39.952 27.731 103.340 1.00 23.89 147 VAL A CA 1
ATOM 778 C C . VAL A 1 147 ? 39.437 28.388 102.015 1.00 23.33 147 VAL A C 1
ATOM 779 O O . VAL A 1 147 ? 40.194 28.504 101.055 1.00 22.94 147 VAL A O 1
ATOM 783 N N . ARG A 1 148 ? 38.194 28.867 101.990 1.00 20.87 148 ARG A N 1
ATOM 784 C CA . ARG A 1 148 ? 37.718 29.562 100.810 1.00 22.83 148 ARG A CA 1
ATOM 785 C C . ARG A 1 148 ? 38.696 30.734 100.451 1.00 23.57 148 ARG A C 1
ATOM 786 O O . ARG A 1 148 ? 39.020 30.959 99.269 1.00 24.08 148 ARG A O 1
ATOM 794 N N . ALA A 1 149 ? 39.033 31.557 101.454 1.00 22.13 149 ALA A N 1
ATOM 795 C CA . ALA A 1 149 ? 39.828 32.717 101.228 1.00 22.68 149 ALA A CA 1
ATOM 796 C C . ALA A 1 149 ? 41.235 32.318 100.764 1.00 23.03 149 ALA A C 1
ATOM 797 O O . ALA A 1 149 ? 41.740 32.890 99.822 1.00 24.13 149 ALA A O 1
ATOM 799 N N . LYS A 1 150 ? 41.880 31.359 101.419 1.00 23.38 150 LYS A N 1
ATOM 800 C CA . LYS A 1 150 ? 43.238 30.935 100.992 1.00 23.58 150 LYS A CA 1
ATOM 801 C C . LYS A 1 150 ? 43.201 30.423 99.540 1.00 25.54 150 LYS A C 1
ATOM 802 O O . LYS A 1 150 ? 44.077 30.776 98.746 1.00 25.14 150 LYS A O 1
ATOM 808 N N . ILE A 1 151 ? 42.163 29.647 99.188 1.00 23.49 151 ILE A N 1
ATOM 809 C CA . ILE A 1 151 ? 42.091 29.163 97.826 1.00 22.92 151 ILE A CA 1
ATOM 810 C C . ILE A 1 151 ? 41.829 30.310 96.896 1.00 23.96 151 ILE A C 1
ATOM 811 O O . ILE A 1 151 ? 42.479 30.367 95.854 1.00 22.47 151 ILE A O 1
ATOM 816 N N . THR A 1 152 ? 40.855 31.190 97.228 1.00 23.30 152 THR A N 1
ATOM 817 C CA . THR A 1 152 ? 40.531 32.299 96.351 1.00 25.11 152 THR A CA 1
ATOM 818 C C . THR A 1 152 ? 41.754 33.181 96.094 1.00 26.64 152 THR A C 1
ATOM 819 O O . THR A 1 152 ? 41.998 33.528 94.951 1.00 27.11 152 THR A O 1
ATOM 823 N N . THR A 1 153 ? 42.569 33.475 97.116 1.00 28.02 153 THR A N 1
ATOM 824 C CA . THR A 1 153 ? 43.766 34.301 96.914 1.00 30.06 153 THR A CA 1
ATOM 825 C C . THR A 1 153 ? 44.714 33.557 95.977 1.00 31.01 153 THR A C 1
ATOM 826 O O . THR A 1 153 ? 45.263 34.135 95.037 1.00 30.58 153 THR A O 1
ATOM 830 N N . THR A 1 154 ? 44.933 32.269 96.257 1.00 29.57 154 THR A N 1
ATOM 831 C CA . THR A 1 154 ? 45.750 31.432 95.370 1.00 28.52 154 THR A CA 1
ATOM 832 C C . THR A 1 154 ? 45.377 31.560 93.878 1.00 27.68 154 THR A C 1
ATOM 833 O O . THR A 1 154 ? 46.235 31.780 93.008 1.00 27.98 154 THR A O 1
ATOM 837 N N . VAL A 1 155 ? 44.104 31.447 93.595 1.00 27.69 155 VAL A N 1
ATOM 838 C CA . VAL A 1 155 ? 43.610 31.366 92.212 1.00 28.47 155 VAL A CA 1
ATOM 839 C C . VAL A 1 155 ? 43.725 32.745 91.549 1.00 31.36 155 VAL A C 1
ATOM 840 O O . VAL A 1 155 ? 44.027 32.848 90.354 1.00 29.14 155 VAL A O 1
ATOM 844 N N . ASN A 1 156 ? 43.508 33.803 92.348 1.00 32.48 156 ASN A N 1
ATOM 845 C CA . ASN A 1 156 ? 43.557 35.192 91.837 1.00 34.68 156 ASN A CA 1
ATOM 846 C C . ASN A 1 156 ? 45.014 35.486 91.461 1.00 35.82 156 ASN A C 1
ATOM 847 O O . ASN A 1 156 ? 45.288 36.062 90.423 1.00 36.30 156 ASN A O 1
ATOM 852 N N . GLU A 1 157 ? 45.914 35.022 92.307 1.00 35.06 157 GLU A N 1
ATOM 853 C CA . GLU A 1 157 ? 47.337 35.150 92.095 1.00 37.81 157 GLU A CA 1
ATOM 854 C C . 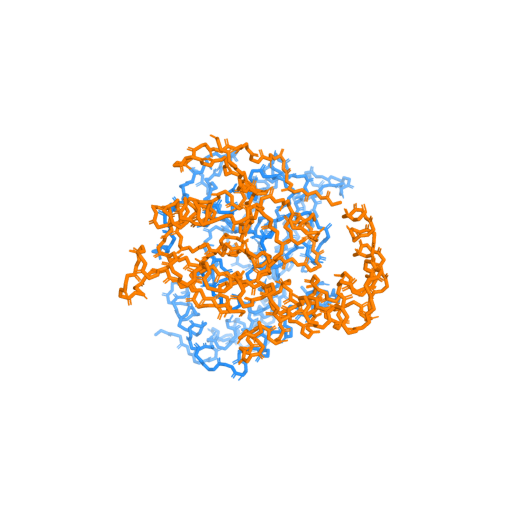GLU A 1 157 ? 47.868 34.382 90.894 1.00 36.92 157 GLU A C 1
ATOM 855 O O . GLU A 1 157 ? 48.684 34.907 90.096 1.00 36.51 157 GLU A O 1
ATOM 861 N N . LEU A 1 158 ? 47.439 33.125 90.752 1.00 35.26 158 LEU A N 1
ATOM 862 C CA . LEU A 1 158 ? 47.956 32.272 89.642 1.00 33.01 158 LEU A CA 1
ATOM 863 C C . LEU A 1 158 ? 47.263 32.426 88.342 1.00 33.12 158 LEU A C 1
ATOM 864 O O . LEU A 1 158 ? 47.865 32.157 87.310 1.00 32.93 158 LEU A O 1
ATOM 869 N N . ASP A 1 159 ? 45.979 32.765 88.345 1.00 33.16 159 ASP A N 1
ATOM 870 C CA . ASP A 1 159 ? 45.192 32.777 87.110 1.00 34.56 159 ASP A CA 1
ATOM 871 C C . ASP A 1 159 ? 44.139 33.894 87.219 1.00 35.49 159 ASP A C 1
ATOM 872 O O . ASP A 1 159 ? 42.921 33.628 87.215 1.00 34.85 159 ASP A O 1
ATOM 877 N N . PRO A 1 160 ? 44.609 35.170 87.305 1.00 37.48 160 PRO A N 1
ATOM 878 C CA . PRO A 1 160 ? 43.740 36.361 87.423 1.00 39.17 160 PRO A CA 1
ATOM 879 C C . PRO A 1 160 ? 42.567 36.287 86.467 1.00 38.99 160 PRO A C 1
ATOM 880 O O . PRO A 1 160 ? 41.441 36.559 86.820 1.00 39.36 160 PRO A O 1
ATOM 884 N N . ALA A 1 161 ? 42.846 35.821 85.268 1.00 40.85 161 ALA A N 1
ATOM 885 C CA . ALA A 1 161 ? 41.819 35.762 84.254 1.00 41.63 161 ALA A CA 1
ATOM 886 C C . ALA A 1 161 ? 40.815 34.605 84.389 1.00 42.43 161 ALA A C 1
ATOM 887 O O . ALA A 1 161 ? 39.841 34.588 83.631 1.00 42.89 161 ALA A O 1
ATOM 889 N N . GLY A 1 162 ? 41.007 33.646 85.330 1.00 41.71 162 GLY A N 1
ATOM 890 C CA . GLY A 1 162 ? 40.006 32.562 85.481 1.00 40.98 162 GLY A CA 1
ATOM 891 C C . GLY A 1 162 ? 39.855 31.675 84.229 1.00 40.72 162 GLY A C 1
ATOM 892 O O . GLY A 1 162 ? 38.811 31.076 83.969 1.00 40.98 162 GLY A O 1
ATOM 893 N N . ALA A 1 163 ? 40.912 31.608 83.453 1.00 39.93 163 ALA A N 1
ATOM 894 C CA . ALA A 1 163 ? 40.902 30.893 82.188 1.00 39.51 163 ALA A CA 1
ATOM 895 C C . ALA A 1 163 ? 41.024 29.367 82.405 1.00 38.84 163 ALA A C 1
ATOM 896 O O . ALA A 1 163 ? 40.392 28.589 81.675 1.00 37.67 163 ALA A O 1
ATOM 898 N N . ARG A 1 164 ? 41.907 28.939 83.323 1.00 35.87 164 ARG A N 1
ATOM 899 C CA . ARG A 1 164 ? 42.143 27.509 83.444 1.00 34.26 164 ARG A CA 1
ATOM 900 C C . ARG A 1 164 ? 41.912 26.895 84.856 1.00 33.79 164 ARG A C 1
ATOM 901 O O . ARG A 1 164 ? 41.675 25.687 84.977 1.00 32.11 164 ARG A O 1
ATOM 909 N N . LEU A 1 165 ? 42.038 27.738 85.885 1.00 30.96 165 LEU A N 1
ATOM 910 C CA . LEU A 1 165 ? 42.027 27.373 87.285 1.00 30.47 165 LEU A CA 1
ATOM 911 C C . LEU A 1 165 ? 40.883 28.079 87.991 1.00 31.06 165 LEU A C 1
ATOM 912 O O . LEU A 1 165 ? 40.704 29.317 87.797 1.00 29.66 165 LEU A O 1
ATOM 917 N N . CYS A 1 166 ? 40.038 27.290 88.701 1.00 28.73 166 CYS A N 1
ATOM 918 C CA . CYS A 1 166 ? 38.795 27.767 89.319 1.00 28.98 166 CYS A CA 1
ATOM 919 C C . CYS A 1 166 ? 38.710 27.180 90.744 1.00 26.85 166 CYS A C 1
ATOM 920 O O . CYS A 1 166 ? 39.367 26.166 91.038 1.00 22.73 166 CYS A O 1
ATOM 923 N N . VAL A 1 167 ? 37.950 27.816 91.641 1.00 26.39 167 VAL A N 1
ATOM 924 C CA . VAL A 1 167 ? 37.704 27.274 92.981 1.00 24.62 167 VAL A CA 1
ATOM 925 C C . VAL A 1 167 ? 36.212 27.259 93.129 1.00 26.49 167 VAL A C 1
ATOM 926 O O . VAL A 1 167 ? 35.529 28.155 92.644 1.00 24.55 167 VAL A O 1
ATOM 930 N N . ARG A 1 168 ? 35.665 26.233 93.770 1.00 25.58 168 ARG A N 1
ATOM 931 C CA . ARG A 1 168 ? 34.265 26.380 94.152 1.00 26.75 168 ARG A CA 1
ATOM 932 C C . ARG A 1 168 ? 33.943 25.466 95.318 1.00 23.43 168 ARG A C 1
ATOM 933 O O . ARG A 1 168 ? 34.662 24.525 95.539 1.00 21.44 168 ARG A O 1
ATOM 941 N N . PRO A 1 169 ? 32.855 25.771 96.037 1.00 23.29 169 PRO A N 1
ATOM 942 C CA . PRO A 1 169 ? 32.510 24.892 97.148 1.00 21.63 169 PRO A CA 1
ATOM 943 C C . PRO A 1 169 ? 31.825 23.615 96.670 1.00 20.90 169 PRO A C 1
ATOM 944 O O . PRO A 1 169 ? 31.084 23.624 95.670 1.00 19.18 169 PRO A O 1
ATOM 956 N N . SER A 1 171 ? 29.187 22.331 97.864 1.00 21.53 171 SER A N 1
ATOM 957 C CA . SER A 1 171 ? 27.709 22.576 97.857 1.00 22.41 171 SER A CA 1
ATOM 958 C C . SER A 1 171 ? 27.232 23.158 96.545 1.00 23.27 171 SER A C 1
ATOM 959 O O . SER A 1 171 ? 26.102 23.028 96.222 1.00 24.71 171 SER A O 1
ATOM 962 N N . GLU A 1 172 ? 28.076 23.836 95.813 1.00 24.40 172 GLU A N 1
ATOM 963 C CA . GLU A 1 172 ? 27.635 24.379 94.528 1.00 28.20 172 GLU A CA 1
ATOM 964 C C . GLU A 1 172 ? 27.195 23.263 93.533 1.00 27.54 172 GLU A C 1
ATOM 965 O O . GLU A 1 172 ? 26.341 23.501 92.664 1.00 28.02 172 GLU A O 1
ATOM 971 N N . PHE A 1 173 ? 27.775 22.067 93.669 1.00 25.71 173 PHE A N 1
ATOM 972 C CA . PHE A 1 173 ? 27.378 20.916 92.817 1.00 27.06 173 PHE A CA 1
ATOM 973 C C . PHE A 1 173 ? 25.994 20.372 93.127 1.00 28.73 173 PHE A C 1
ATOM 974 O O . PHE A 1 173 ? 25.419 19.641 92.322 1.00 28.31 173 PHE A O 1
ATOM 982 N N . GLN A 1 174 ? 25.379 20.790 94.236 1.00 30.52 174 GLN A N 1
ATOM 983 C CA . GLN A 1 174 ? 24.022 20.309 94.522 1.00 32.92 174 GLN A CA 1
ATOM 984 C C . GLN A 1 174 ? 23.006 20.792 93.498 1.00 34.64 174 GLN A C 1
ATOM 985 O O . GLN A 1 174 ? 21.948 20.203 93.305 1.00 36.06 174 GLN A O 1
ATOM 991 N N . SER A 1 175 ? 23.311 21.846 92.771 1.00 35.20 175 SER A N 1
ATOM 992 C CA . SER A 1 175 ? 22.377 22.173 91.718 1.00 36.55 175 SER A CA 1
ATOM 993 C C . SER A 1 175 ? 22.783 21.586 90.335 1.00 35.59 175 SER A C 1
ATOM 994 O O . SER A 1 175 ? 22.153 21.899 89.308 1.00 37.35 175 SER A O 1
ATOM 997 N N . ASN A 1 176 ? 23.838 20.772 90.285 1.00 29.56 176 ASN A N 1
ATOM 998 C CA . ASN A 1 176 ? 24.288 20.172 89.039 1.00 27.56 176 ASN A CA 1
ATOM 999 C C . ASN A 1 176 ? 23.510 18.843 88.843 1.00 27.75 176 ASN A C 1
ATOM 1000 O O . ASN A 1 176 ? 23.478 1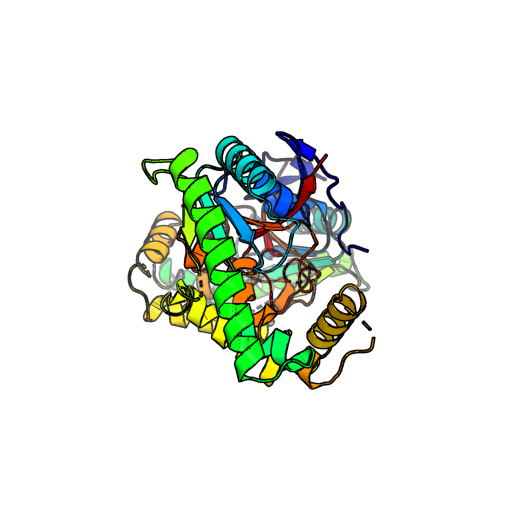7.983 89.739 1.00 25.53 176 ASN A O 1
ATOM 1005 N N . GLU A 1 177 ? 22.784 18.698 87.731 1.00 27.15 177 GLU A N 1
ATOM 1006 C CA . GLU A 1 177 ? 21.998 17.464 87.525 1.00 27.94 177 GLU A CA 1
ATOM 1007 C C . GLU A 1 177 ? 22.841 16.158 87.516 1.00 26.65 177 GLU A C 1
ATOM 1008 O O . GLU A 1 177 ? 22.436 15.215 88.150 1.00 25.57 177 GLU A O 1
ATOM 1014 N N . ALA A 1 178 ? 24.006 16.094 86.851 1.00 26.02 178 ALA A N 1
ATOM 1015 C CA . ALA A 1 178 ? 24.804 14.849 86.890 1.00 25.66 178 ALA A CA 1
ATOM 1016 C C . ALA A 1 178 ? 25.219 14.517 88.383 1.00 23.71 178 ALA A C 1
ATOM 1017 O O . ALA A 1 178 ? 25.155 13.367 88.803 1.00 22.82 178 ALA A O 1
ATOM 1019 N N . TYR A 1 179 ? 25.619 15.530 89.158 1.00 21.94 179 TYR A N 1
ATOM 1020 C CA . TYR A 1 179 ? 26.039 15.303 90.534 1.00 21.92 179 TYR A CA 1
ATOM 1021 C C . TYR A 1 179 ? 24.844 14.711 91.261 1.00 23.44 179 TYR A C 1
ATOM 1022 O O . TYR A 1 179 ? 24.966 13.704 92.004 1.00 22.11 179 TYR A O 1
ATOM 1031 N N . ARG A 1 180 ? 23.685 15.365 91.110 1.00 21.90 180 ARG A N 1
ATOM 1032 C CA . ARG A 1 180 ? 22.505 14.902 91.806 1.00 24.01 180 ARG A CA 1
ATOM 1033 C C . ARG A 1 180 ? 22.106 13.434 91.442 1.00 23.49 180 ARG A C 1
ATOM 1034 O O . ARG A 1 180 ? 21.684 12.675 92.308 1.00 24.06 180 ARG A O 1
ATOM 1042 N N . GLU A 1 181 ? 22.242 13.054 90.170 1.00 23.54 181 GLU A N 1
ATOM 1043 C CA . GLU A 1 181 ? 21.988 11.685 89.749 1.00 26.50 181 GLU A CA 1
ATOM 1044 C C . GLU A 1 181 ? 23.011 10.710 90.334 1.00 24.31 181 GLU A C 1
ATOM 1045 O O . GLU A 1 181 ? 22.636 9.682 90.838 1.00 25.11 181 GLU A O 1
ATOM 1051 N N . LEU A 1 182 ? 24.273 11.066 90.314 1.00 24.19 182 LEU A N 1
ATOM 1052 C CA . LEU A 1 182 ? 25.300 10.230 90.940 1.00 23.22 182 LEU A CA 1
ATOM 1053 C C . LEU A 1 182 ? 25.026 10.056 92.443 1.00 23.00 182 LEU A C 1
ATOM 1054 O O . LEU A 1 182 ? 25.093 8.939 92.946 1.00 22.13 182 LEU A O 1
ATOM 1059 N N . HIS A 1 183 ? 24.715 11.144 93.134 1.00 22.71 183 HIS A N 1
ATOM 1060 C CA . HIS A 1 183 ? 24.486 11.112 94.611 1.00 22.85 183 HIS A CA 1
ATOM 1061 C C . HIS A 1 183 ? 23.271 10.218 94.940 1.00 24.65 183 HIS A C 1
ATOM 1062 O O . HIS A 1 183 ? 23.385 9.317 95.830 1.00 24.17 183 HIS A O 1
ATOM 1069 N N . ALA A 1 184 ? 22.141 10.449 94.241 1.00 24.84 184 ALA A N 1
ATOM 1070 C CA . ALA A 1 184 ? 20.910 9.675 94.488 1.00 26.20 184 ALA A CA 1
ATOM 1071 C C . ALA A 1 184 ? 21.139 8.178 94.215 1.00 27.74 184 ALA A C 1
ATOM 1072 O O . ALA A 1 184 ? 20.715 7.329 95.013 1.00 26.53 184 ALA A O 1
ATOM 1074 N N . ASP A 1 185 ? 21.788 7.856 93.095 1.00 28.08 185 ASP A N 1
ATOM 1075 C CA . ASP A 1 185 ? 22.117 6.467 92.781 1.00 27.95 185 ASP A CA 1
ATOM 1076 C C . ASP A 1 185 ? 22.926 5.829 93.911 1.00 28.27 185 ASP A C 1
ATOM 1077 O O . ASP A 1 185 ? 22.689 4.656 94.302 1.00 28.00 185 ASP A O 1
ATOM 1082 N N . LEU A 1 186 ? 23.927 6.559 94.407 1.00 26.02 186 LEU A N 1
ATOM 1083 C CA . LEU A 1 186 ? 24.801 6.036 95.471 1.00 27.08 186 LEU A CA 1
ATOM 1084 C C . LEU A 1 186 ? 23.987 5.757 96.718 1.00 26.67 186 LEU A C 1
ATOM 1085 O O . LEU A 1 186 ? 24.100 4.677 97.343 1.00 27.96 186 LEU A O 1
ATOM 1090 N N . LEU A 1 187 ? 23.186 6.737 97.108 1.00 27.36 187 LEU A N 1
ATOM 1091 C CA . LEU A 1 187 ? 22.281 6.556 98.279 1.00 27.81 187 LEU A CA 1
ATOM 1092 C C . LEU A 1 187 ? 21.322 5.363 98.089 1.00 27.78 187 LEU A C 1
ATOM 1093 O O . LEU A 1 187 ? 21.036 4.627 99.033 1.00 26.15 187 LEU A O 1
ATOM 1098 N N . THR A 1 188 ? 20.807 5.178 96.887 1.00 28.90 188 THR A N 1
ATOM 1099 C CA . THR A 1 188 ? 19.841 4.099 96.646 1.00 30.83 188 THR A CA 1
ATOM 1100 C C . THR A 1 188 ? 20.553 2.752 96.775 1.00 31.22 188 THR A C 1
ATOM 1101 O O . THR A 1 188 ? 20.037 1.819 97.417 1.00 31.17 188 THR A O 1
ATOM 1105 N N . ARG A 1 189 ? 21.724 2.625 96.166 1.00 30.18 189 ARG A N 1
ATOM 1106 C CA . ARG A 1 189 ? 22.497 1.383 96.324 1.00 31.31 189 ARG A CA 1
ATOM 1107 C C . ARG A 1 189 ? 22.872 1.051 97.756 1.00 32.11 189 ARG A C 1
ATOM 1108 O O . ARG A 1 189 ? 22.819 -0.122 98.141 1.00 33.26 189 ARG A O 1
ATOM 1116 N N . LEU A 1 190 ? 23.303 2.031 98.545 1.00 32.11 190 LEU A N 1
ATOM 1117 C CA . LEU A 1 190 ? 23.530 1.784 99.947 1.00 33.84 190 LEU A CA 1
ATOM 1118 C C . LEU A 1 190 ? 22.245 1.294 100.678 1.00 37.14 190 LEU A C 1
ATOM 1119 O O . LEU A 1 190 ? 22.357 0.531 101.656 1.00 36.16 190 LEU A O 1
ATOM 1124 N N . LYS A 1 191 ? 21.075 1.809 100.269 1.00 36.19 191 LYS A N 1
ATOM 1125 C CA . LYS A 1 191 ? 19.850 1.540 101.011 1.00 37.68 191 LYS A CA 1
ATOM 1126 C C . LYS A 1 191 ? 19.423 0.143 100.657 1.00 36.77 191 LYS A C 1
ATOM 1127 O O . LYS A 1 191 ? 19.086 -0.639 101.520 1.00 37.90 191 LYS A O 1
ATOM 1133 N N . ASP A 1 192 ? 19.526 -0.173 99.381 1.00 35.69 192 ASP A N 1
ATOM 1134 C CA . ASP A 1 192 ? 19.107 -1.434 98.847 1.00 35.27 192 ASP A CA 1
ATOM 1135 C C . ASP A 1 192 ? 20.049 -2.609 99.002 1.00 33.99 192 ASP A C 1
ATOM 1136 O O . ASP A 1 192 ? 19.588 -3.773 98.933 1.00 31.91 192 ASP A O 1
ATOM 1141 N N . ASP A 1 193 ? 21.343 -2.358 99.169 1.00 30.18 193 ASP A N 1
ATOM 1142 C CA . ASP A 1 193 ? 22.283 -3.454 99.121 1.00 29.17 193 ASP A CA 1
ATOM 1143 C C . ASP A 1 193 ? 23.134 -3.524 100.405 1.00 28.93 193 ASP A C 1
ATOM 1144 O O . ASP A 1 193 ? 24.099 -2.756 100.561 1.00 24.67 193 ASP A O 1
ATOM 1149 N N . GLU A 1 194 ? 22.781 -4.423 101.343 1.00 26.60 194 GLU A N 1
ATOM 1150 C CA . GLU A 1 194 ? 23.420 -4.366 102.626 1.00 26.02 194 GLU A CA 1
ATOM 1151 C C . GLU A 1 194 ? 24.848 -4.890 102.561 1.00 25.03 194 GLU A C 1
ATOM 1152 O O . GLU A 1 194 ? 25.615 -4.521 103.408 1.00 26.31 194 GLU A O 1
ATOM 1158 N N . ASP A 1 195 ? 25.208 -5.713 101.576 1.00 24.55 195 ASP A N 1
ATOM 1159 C CA . ASP A 1 195 ? 26.610 -6.164 101.473 1.00 27.75 195 ASP A CA 1
ATOM 1160 C C . ASP A 1 195 ? 27.520 -5.000 101.019 1.00 24.83 195 ASP A C 1
ATOM 1161 O O . ASP A 1 195 ? 28.563 -4.775 101.561 1.00 24.12 195 ASP A O 1
ATOM 1174 N N . ARG A 1 197 ? 26.746 -1.801 101.356 1.00 23.59 197 ARG A N 1
ATOM 1175 C CA . ARG A 1 197 ? 26.800 -0.941 102.521 1.00 23.51 197 ARG A CA 1
ATOM 1176 C C . ARG A 1 197 ? 27.805 -1.383 103.598 1.00 22.25 197 ARG A C 1
ATOM 1177 O O . ARG A 1 197 ? 28.485 -0.539 104.254 1.00 22.28 197 ARG A O 1
ATOM 1185 N N . ALA A 1 198 ? 27.832 -2.690 103.879 1.00 20.52 198 ALA A N 1
ATOM 1186 C CA . ALA A 1 198 ? 28.790 -3.191 104.952 1.00 20.59 198 ALA A CA 1
ATOM 1187 C C . ALA A 1 198 ? 30.261 -2.944 104.556 1.00 19.76 198 ALA A C 1
ATOM 1188 O O . ALA A 1 198 ? 31.088 -2.520 105.377 1.00 20.00 198 ALA A O 1
ATOM 1190 N N . VAL A 1 199 ? 30.583 -3.218 103.287 1.00 18.43 199 VAL A N 1
ATOM 1191 C CA . VAL A 1 199 ? 31.939 -2.886 102.785 1.00 20.75 199 VAL A CA 1
ATOM 1192 C C . VAL A 1 199 ? 32.246 -1.417 102.979 1.00 20.85 199 VAL A C 1
ATOM 1193 O O . VAL A 1 199 ? 33.296 -1.122 103.510 1.00 21.35 199 VAL A O 1
ATOM 1197 N N . CYS A 1 200 ? 31.315 -0.520 102.566 1.00 22.35 200 CYS A N 1
ATOM 1198 C CA . CYS A 1 200 ? 31.523 0.935 102.769 1.00 22.56 200 CYS A CA 1
ATOM 1199 C C . CYS A 1 200 ? 31.645 1.273 104.251 1.00 22.44 200 CYS A C 1
ATOM 1200 O O . CYS A 1 200 ? 32.471 2.119 104.587 1.00 22.34 200 CYS A O 1
ATOM 1203 N N . GLN A 1 201 ? 30.887 0.619 105.162 1.00 22.80 201 GLN A N 1
ATOM 1204 C CA . GLN A 1 201 ? 31.062 0.947 106.614 1.00 22.50 201 GLN A CA 1
ATOM 1205 C C . GLN A 1 201 ? 32.413 0.508 107.109 1.00 21.84 201 GLN A C 1
ATOM 1206 O O . GLN A 1 201 ? 33.001 1.203 107.945 1.00 19.34 201 GLN A O 1
ATOM 1212 N N . ASP A 1 202 ? 32.916 -0.666 106.635 1.00 20.80 202 ASP A N 1
ATOM 1213 C CA . ASP A 1 202 ? 34.214 -1.092 107.067 1.00 21.04 202 ASP A CA 1
ATOM 1214 C C . ASP A 1 202 ? 35.230 -0.020 106.627 1.00 21.98 202 ASP A C 1
ATOM 1215 O O . ASP A 1 202 ? 36.151 0.321 107.376 1.00 23.51 202 ASP A O 1
ATOM 1220 N N . LEU A 1 203 ? 35.125 0.422 105.367 1.00 22.51 203 LEU A N 1
ATOM 1221 C CA . LEU A 1 203 ? 36.054 1.450 104.803 1.00 22.08 203 LEU A CA 1
ATOM 1222 C C . LEU A 1 203 ? 35.906 2.756 105.600 1.00 22.44 203 LEU A C 1
ATOM 1223 O O . LEU A 1 203 ? 36.883 3.350 105.923 1.00 24.49 203 LEU A O 1
ATOM 1228 N N . VAL A 1 204 ? 34.711 3.128 106.034 1.00 22.59 204 VAL A N 1
ATOM 1229 C CA . VAL A 1 204 ? 34.607 4.286 106.894 1.00 23.38 204 VAL A CA 1
ATOM 1230 C C . VAL A 1 204 ? 35.329 4.083 108.216 1.00 25.47 204 VAL A C 1
ATOM 1231 O O . VAL A 1 204 ? 36.028 4.983 108.630 1.00 25.60 204 VAL A O 1
ATOM 1235 N N . ARG A 1 205 ? 35.127 2.937 108.905 1.00 25.88 205 ARG A N 1
ATOM 1236 C CA . ARG A 1 205 ? 35.754 2.695 110.199 1.00 27.75 205 ARG A CA 1
ATOM 1237 C C . ARG A 1 205 ? 37.260 2.664 110.032 1.00 29.35 205 ARG A C 1
ATOM 1238 O O . ARG A 1 205 ? 37.958 3.202 110.903 1.00 27.95 205 ARG A O 1
ATOM 1246 N N . ARG A 1 206 ? 37.782 2.068 108.938 1.00 31.08 206 ARG A N 1
ATOM 1247 C CA . ARG A 1 206 ? 39.237 2.083 108.738 1.00 34.91 206 ARG A CA 1
ATOM 1248 C C . ARG A 1 206 ? 39.745 3.552 108.649 1.00 36.64 206 ARG A C 1
ATOM 1249 O O . ARG A 1 206 ? 40.714 3.930 109.300 1.00 36.96 206 ARG A O 1
ATOM 1257 N N . PHE A 1 207 ? 39.062 4.367 107.844 1.00 36.84 207 PHE A N 1
ATOM 1258 C CA . PHE A 1 207 ? 39.445 5.748 107.693 1.00 38.78 207 PHE A CA 1
ATOM 1259 C C . PHE A 1 207 ? 39.371 6.534 109.031 1.00 38.39 207 PHE A C 1
ATOM 1260 O O . PHE A 1 207 ? 40.248 7.363 109.296 1.00 37.94 207 PHE A O 1
ATOM 1268 N N . LEU A 1 208 ? 38.315 6.305 109.832 1.00 38.14 208 LEU A N 1
ATOM 1269 C CA . LEU A 1 208 ? 38.185 7.013 111.097 1.00 38.95 208 LEU A CA 1
ATOM 1270 C C . LEU A 1 208 ? 39.224 6.542 112.088 1.00 41.24 208 LEU A C 1
ATOM 1271 O O . LEU A 1 208 ? 39.692 7.351 112.889 1.00 41.05 208 LEU A O 1
ATOM 1276 N N . SER A 1 209 ? 39.626 5.270 112.021 1.00 42.77 209 SER A N 1
ATOM 1277 C CA . SER A 1 209 ? 40.570 4.748 112.994 1.00 47.71 209 SER A CA 1
ATOM 1278 C C . SER A 1 209 ? 41.991 5.374 112.831 1.00 50.62 209 SER A C 1
ATOM 1279 O O . SER A 1 209 ? 42.839 5.218 113.728 1.00 50.94 209 SER A O 1
ATOM 1282 N N . THR A 1 210 ? 42.228 6.025 111.682 1.00 53.06 210 THR A N 1
ATOM 1283 C CA . THR A 1 210 ? 43.461 6.785 111.393 1.00 56.20 210 THR A CA 1
ATOM 1284 C C . THR A 1 210 ? 43.411 8.276 111.872 1.00 57.54 210 THR A C 1
ATOM 1285 O O . THR A 1 210 ? 44.469 8.857 112.108 1.00 58.38 210 THR A O 1
ATOM 1289 N N . LYS A 1 211 ? 42.206 8.864 112.023 1.00 58.33 211 LYS A N 1
ATOM 1290 C CA . LYS A 1 211 ? 42.001 10.330 112.228 1.00 59.04 211 LYS A CA 1
ATOM 1291 C C . LYS A 1 211 ? 41.332 10.656 113.563 1.00 59.85 211 LYS A C 1
ATOM 1292 O O . LYS A 1 211 ? 41.769 10.184 114.626 1.00 60.80 211 LYS A O 1
ATOM 1294 N N . GLY A 1 217 ? 37.459 3.516 120.003 1.00 67.25 217 GLY A N 1
ATOM 1295 C CA . GLY A 1 217 ? 37.480 4.090 118.650 1.00 66.91 217 GLY A CA 1
ATOM 1296 C C . GLY A 1 217 ? 36.277 5.102 118.490 1.00 65.71 217 GLY A C 1
ATOM 1297 O O . GLY A 1 217 ? 36.008 5.881 119.433 1.00 66.15 217 GLY A O 1
ATOM 1298 N N . ALA A 1 218 ? 35.554 5.061 117.342 1.00 62.94 218 ALA A N 1
ATOM 1299 C CA . ALA A 1 218 ? 34.473 6.033 116.969 1.00 59.45 218 ALA A CA 1
ATOM 1300 C C . ALA A 1 218 ? 33.023 5.621 117.361 1.00 56.22 218 ALA A C 1
ATOM 1301 O O . ALA A 1 218 ? 32.714 4.457 117.559 1.00 56.81 218 ALA A O 1
ATOM 1303 N N . THR A 1 219 ? 32.124 6.584 117.450 1.00 52.04 219 THR A N 1
ATOM 1304 C CA . THR A 1 219 ? 30.752 6.290 117.836 1.00 46.22 219 THR A CA 1
ATOM 1305 C C . THR A 1 219 ? 29.924 6.023 116.582 1.00 44.58 219 THR A C 1
ATOM 1306 O O . THR A 1 219 ? 30.376 6.307 115.452 1.00 42.82 219 THR A O 1
ATOM 1310 N N . ALA A 1 220 ? 28.707 5.537 116.755 1.00 41.86 220 ALA A N 1
ATOM 1311 C CA . ALA A 1 220 ? 27.806 5.351 115.609 1.00 40.77 220 ALA A CA 1
ATOM 1312 C C . ALA A 1 220 ? 27.552 6.687 114.851 1.00 40.06 220 ALA A C 1
ATOM 1313 O O . ALA A 1 220 ? 27.512 6.733 113.614 1.00 38.76 220 ALA A O 1
ATOM 1315 N N . THR A 1 221 ? 27.400 7.778 115.615 1.00 37.87 221 THR A N 1
ATOM 1316 C CA . THR A 1 221 ? 27.173 9.074 115.033 1.00 34.51 221 THR A CA 1
ATOM 1317 C C . THR A 1 221 ? 28.355 9.539 114.223 1.00 31.85 221 THR A C 1
ATOM 1318 O O . THR A 1 221 ? 28.115 10.024 113.129 1.00 29.44 221 THR A O 1
ATOM 1322 N N . GLN A 1 222 ? 29.588 9.413 114.734 1.00 28.58 222 GLN A N 1
ATOM 1323 C CA . GLN A 1 222 ? 30.747 9.801 113.947 1.00 31.06 222 GLN A CA 1
ATOM 1324 C C . GLN A 1 222 ? 30.798 9.015 112.594 1.00 30.63 222 GLN A C 1
ATOM 1325 O O . GLN A 1 222 ? 31.167 9.582 111.558 1.00 28.07 222 GLN A O 1
ATOM 1331 N N . GLU A 1 223 ? 30.421 7.717 112.648 1.00 30.08 223 GLU A N 1
ATOM 1332 C CA . GLU A 1 223 ? 30.406 6.855 111.425 1.00 29.51 223 GLU A CA 1
ATOM 1333 C C . GLU A 1 223 ? 29.383 7.313 110.451 1.00 27.53 223 GLU A C 1
ATOM 1334 O O . GLU A 1 223 ? 29.681 7.394 109.283 1.00 27.37 223 GLU A O 1
ATOM 1340 N N . GLN A 1 224 ? 28.162 7.571 110.927 1.00 26.93 224 GLN A N 1
ATOM 1341 C CA . GLN A 1 224 ? 27.088 8.019 110.061 1.00 28.10 224 GLN A CA 1
ATOM 1342 C C . GLN A 1 224 ? 27.433 9.402 109.423 1.00 27.53 224 GLN A C 1
ATOM 1343 O O . GLN A 1 224 ? 27.260 9.600 108.237 1.00 24.77 224 GLN A O 1
ATOM 1349 N N . VAL A 1 225 ? 27.970 10.345 110.212 1.00 26.16 225 VAL A N 1
ATOM 1350 C CA . VAL A 1 225 ? 28.307 11.658 109.614 1.00 26.01 225 VAL A CA 1
ATOM 1351 C C . VAL A 1 225 ? 29.456 11.503 108.601 1.00 25.58 225 VAL A C 1
ATOM 1352 O O . VAL A 1 225 ? 29.435 12.124 107.534 1.00 24.58 225 VAL A O 1
ATOM 1356 N N . CYS A 1 226 ? 30.436 10.668 108.919 1.00 23.44 226 CYS A N 1
ATOM 1357 C CA . CYS A 1 226 ? 31.542 10.456 107.990 1.00 25.70 226 CYS A CA 1
ATOM 1358 C C . CYS A 1 226 ? 31.021 9.821 106.664 1.00 24.90 226 CYS A C 1
ATOM 1359 O O . CYS A 1 226 ? 31.424 10.226 105.571 1.00 24.15 226 CYS A O 1
ATOM 1370 N N . ASP A 1 228 ? 28.089 10.330 105.478 1.00 25.88 228 ASP A N 1
ATOM 1371 C CA . ASP A 1 228 ? 27.401 11.405 104.758 1.00 25.34 228 ASP A CA 1
ATOM 1372 C C . ASP A 1 228 ? 28.395 12.302 104.011 1.00 23.67 228 ASP A C 1
ATOM 1373 O O . ASP A 1 228 ? 28.130 12.737 102.878 1.00 25.52 228 ASP A O 1
ATOM 1378 N N . TYR A 1 229 ? 29.482 12.624 104.669 1.00 23.48 229 TYR A N 1
ATOM 1379 C CA . TYR A 1 229 ? 30.536 13.525 104.185 1.00 25.45 229 TYR A CA 1
ATOM 1380 C C . TYR A 1 229 ? 31.175 12.876 102.927 1.00 25.61 229 TYR A C 1
ATOM 1381 O O . TYR A 1 229 ? 31.264 13.500 101.888 1.00 25.55 229 TYR A O 1
ATOM 1390 N N . ILE A 1 230 ? 31.462 11.574 103.006 1.00 25.34 230 ILE A N 1
ATOM 1391 C CA . ILE A 1 230 ? 32.101 10.810 101.866 1.00 25.65 230 ILE A CA 1
ATOM 1392 C C . ILE A 1 230 ? 31.112 10.645 100.709 1.00 25.72 230 ILE A C 1
ATOM 1393 O O . ILE A 1 230 ? 31.475 10.828 99.526 1.00 27.37 230 ILE A O 1
ATOM 1398 N N . CYS A 1 231 ? 29.853 10.363 101.029 1.00 23.43 231 CYS A N 1
ATOM 1399 C CA . CYS A 1 231 ? 28.821 10.335 99.998 1.00 24.79 231 CYS A CA 1
ATOM 1400 C C . CYS A 1 231 ? 28.649 11.680 99.226 1.00 24.67 231 CYS A C 1
ATOM 1401 O O . CYS A 1 231 ? 28.470 11.652 98.007 1.00 23.26 231 CYS A O 1
ATOM 1404 N N . ALA A 1 232 ? 28.744 12.826 99.925 1.00 22.21 232 ALA A N 1
ATOM 1405 C CA . ALA A 1 232 ? 28.716 14.109 99.301 1.00 22.65 232 ALA A CA 1
ATOM 1406 C C . ALA A 1 232 ? 29.909 14.436 98.354 1.00 23.09 232 ALA A C 1
ATOM 1407 O O . ALA A 1 232 ? 29.709 15.138 97.361 1.00 25.48 232 ALA A O 1
ATOM 1409 N N . GLU A 1 233 ? 31.115 13.991 98.664 1.00 21.41 233 GLU A N 1
ATOM 1410 C CA . GLU A 1 233 ? 32.278 14.120 97.758 1.00 22.80 233 GLU A CA 1
ATOM 1411 C C . GLU A 1 233 ? 32.257 13.072 96.648 1.00 22.43 233 GLU A C 1
ATOM 1412 O O . GLU A 1 233 ? 32.909 13.260 95.609 1.00 23.73 233 GLU A O 1
ATOM 1418 N N . ALA A 1 234 ? 31.638 11.924 96.916 1.00 21.63 234 ALA A N 1
ATOM 1419 C CA . ALA A 1 234 ? 31.752 10.751 95.989 1.00 21.43 234 ALA A CA 1
ATOM 1420 C C . ALA A 1 234 ? 31.446 11.045 94.473 1.00 20.84 234 ALA A C 1
ATOM 1421 O O . ALA A 1 234 ? 32.109 10.491 93.622 1.00 23.55 234 ALA A O 1
ATOM 1423 N N . PRO A 1 235 ? 30.423 11.862 94.131 1.00 22.19 235 PRO A N 1
ATOM 1424 C CA . PRO A 1 235 ? 30.151 12.054 92.691 1.00 20.98 235 PRO A CA 1
ATOM 1425 C C . PRO A 1 235 ? 31.370 12.579 91.916 1.00 20.64 235 PRO A C 1
ATOM 1426 O O . PRO A 1 235 ? 31.531 12.216 90.771 1.00 21.05 235 PRO A O 1
ATOM 1430 N N . LEU A 1 236 ? 32.213 13.390 92.535 1.00 20.49 236 LEU A N 1
ATOM 1431 C CA . LEU A 1 236 ? 33.463 13.855 91.915 1.00 21.25 236 LEU A CA 1
ATOM 1432 C C . LEU A 1 236 ? 34.501 12.777 91.820 1.00 20.81 236 LEU A C 1
ATOM 1433 O O . LEU A 1 236 ? 35.432 12.838 90.921 1.00 20.35 236 LEU A O 1
ATOM 1438 N N . PHE A 1 237 ? 34.380 11.775 92.699 1.00 21.33 237 PHE A N 1
ATOM 1439 C CA . PHE A 1 237 ? 35.279 10.602 92.579 1.00 20.84 237 PHE A CA 1
ATOM 1440 C C . PHE A 1 237 ? 34.766 9.575 91.599 1.00 19.83 237 PHE A C 1
ATOM 1441 O O . PHE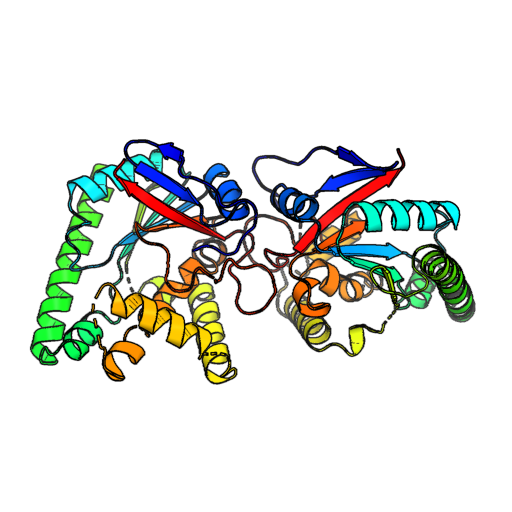 A 1 237 ? 35.508 8.703 91.278 1.00 19.44 237 PHE A O 1
ATOM 1449 N N . LEU A 1 238 ? 33.481 9.646 91.227 1.00 18.53 238 LEU A N 1
ATOM 1450 C CA . LEU A 1 238 ? 32.820 8.716 90.277 1.00 17.93 238 LEU A CA 1
ATOM 1451 C C . LEU A 1 238 ? 32.874 9.260 88.853 1.00 18.57 238 LEU A C 1
ATOM 1452 O O . LEU A 1 238 ? 33.200 8.510 87.892 1.00 16.47 238 LEU A O 1
ATOM 1457 N N . ASP A 1 239 ? 32.553 10.548 88.698 1.00 17.56 239 ASP A N 1
ATOM 1458 C CA . ASP A 1 239 ? 32.319 11.068 87.324 1.00 18.90 239 ASP A CA 1
ATOM 1459 C C . ASP A 1 239 ? 32.401 12.573 87.191 1.00 18.62 239 ASP A C 1
ATOM 1460 O O . ASP A 1 239 ? 31.424 13.217 86.732 1.00 20.26 239 ASP A O 1
ATOM 1465 N N . THR A 1 240 ? 33.566 13.122 87.530 1.00 20.10 240 THR A N 1
ATOM 1466 C CA . THR A 1 240 ? 33.850 14.523 87.280 1.00 20.34 240 THR A CA 1
ATOM 1467 C C . THR A 1 240 ? 33.655 14.874 85.784 1.00 22.28 240 THR A C 1
ATOM 1468 O O . THR A 1 240 ? 33.107 15.935 85.467 1.00 22.21 240 THR A O 1
ATOM 1472 N N . PRO A 1 241 ? 34.033 13.971 84.846 1.00 21.39 241 PRO A N 1
ATOM 1473 C CA . PRO A 1 241 ? 33.701 14.318 83.420 1.00 21.17 241 PRO A CA 1
ATOM 1474 C C . PRO A 1 241 ? 32.226 14.639 83.168 1.00 22.85 241 PRO A C 1
ATOM 1475 O O . PRO A 1 241 ? 31.923 15.620 82.454 1.00 25.09 241 PRO A O 1
ATOM 1479 N N . ALA A 1 242 ? 31.287 13.869 83.706 1.00 21.03 242 ALA A N 1
ATOM 1480 C CA . ALA A 1 242 ? 29.852 14.199 83.639 1.00 22.40 242 ALA A CA 1
ATOM 1481 C C . ALA A 1 242 ? 29.494 15.506 84.324 1.00 24.14 242 ALA A C 1
ATOM 1482 O O . ALA A 1 242 ? 28.713 16.275 83.798 1.00 24.24 242 ALA A O 1
ATOM 1484 N N . ILE A 1 243 ? 30.092 15.788 85.469 1.00 23.46 243 ILE A N 1
ATOM 1485 C CA . ILE A 1 243 ? 29.639 16.934 86.257 1.00 23.87 243 ILE A CA 1
ATOM 1486 C C . ILE A 1 243 ? 30.223 18.241 85.659 1.00 26.15 243 ILE A C 1
ATOM 1487 O O . ILE A 1 243 ? 29.525 19.252 85.614 1.00 25.64 243 ILE A O 1
ATOM 1492 N N . LEU A 1 244 ? 31.488 18.205 85.256 1.00 25.90 244 LEU A N 1
ATOM 1493 C CA . LEU A 1 244 ? 32.205 19.404 84.786 1.00 28.64 244 LEU A CA 1
ATOM 1494 C C . LEU A 1 244 ? 32.325 19.484 83.254 1.00 28.87 244 LEU A C 1
ATOM 1495 O O . LEU A 1 244 ? 32.822 20.463 82.750 1.00 30.27 244 LEU A O 1
ATOM 1500 N N . GLY A 1 245 ? 31.905 18.442 82.529 1.00 28.65 245 GLY A N 1
ATOM 1501 C CA . GLY A 1 245 ? 32.004 18.387 81.059 1.00 26.71 245 GLY A CA 1
ATOM 1502 C C . GLY A 1 245 ? 33.431 18.429 80.550 1.00 28.28 245 GLY A C 1
ATOM 1503 O O . GLY A 1 245 ? 33.694 19.209 79.627 1.00 28.85 245 GLY A O 1
ATOM 1504 N N . VAL A 1 246 ? 34.367 17.641 81.120 1.00 24.16 246 VAL A N 1
ATOM 1505 C CA . VAL A 1 246 ? 35.747 17.612 80.675 1.00 24.32 246 VAL A CA 1
ATOM 1506 C C . VAL A 1 246 ? 35.967 16.163 80.123 1.00 24.04 246 VAL A C 1
ATOM 1507 O O . VAL A 1 246 ? 35.143 15.297 80.383 1.00 23.73 246 VAL A O 1
ATOM 1511 N N . PRO A 1 247 ? 36.994 15.942 79.286 1.00 23.36 247 PRO A N 1
ATOM 1512 C CA . PRO A 1 247 ? 37.132 14.604 78.669 1.00 22.40 247 PRO A CA 1
ATOM 1513 C C . PRO A 1 247 ? 37.483 13.505 79.688 1.00 23.09 247 PRO A C 1
ATOM 1514 O O . PRO A 1 247 ? 37.007 12.354 79.570 1.00 22.73 247 PRO A O 1
ATOM 1518 N N . SER A 1 248 ? 38.334 13.850 80.666 1.00 23.48 248 SER A N 1
ATOM 1519 C CA . SER A 1 248 ? 38.712 12.867 81.699 1.00 21.56 248 SER A CA 1
ATOM 1520 C C . SER A 1 248 ? 39.162 13.685 82.883 1.00 22.38 248 SER A C 1
ATOM 1521 O O . SER A 1 248 ? 39.378 14.913 82.752 1.00 22.87 248 SER A O 1
ATOM 1524 N N . SER A 1 249 ? 39.310 13.062 84.044 1.00 19.35 249 SER A N 1
ATOM 1525 C CA . SER A 1 249 ? 39.716 13.905 85.164 1.00 19.16 249 SER A CA 1
ATOM 1526 C C . SER A 1 249 ? 40.409 13.047 86.190 1.00 19.64 249 SER A C 1
ATOM 1527 O O . SER A 1 249 ? 39.964 11.896 86.428 1.00 19.39 249 SER A O 1
ATOM 1530 N N . LEU A 1 250 ? 41.457 13.597 86.816 1.00 18.56 250 LEU A N 1
ATOM 1531 C CA . LEU A 1 250 ? 42.154 12.937 87.887 1.00 18.78 250 LEU A CA 1
ATOM 1532 C C . LEU A 1 250 ? 41.807 13.612 89.223 1.00 18.91 250 LEU A C 1
ATOM 1533 O O . LEU A 1 250 ? 42.122 14.785 89.412 1.00 19.27 250 LEU A O 1
ATOM 1538 N N . ASN A 1 251 ? 41.223 12.854 90.152 1.00 19.23 251 ASN A N 1
ATOM 1539 C CA . ASN A 1 251 ? 40.807 13.420 91.434 1.00 19.26 251 ASN A CA 1
ATOM 1540 C C . ASN A 1 251 ? 41.947 13.231 92.434 1.00 20.05 251 ASN A C 1
ATOM 1541 O O . ASN A 1 251 ? 42.381 12.085 92.710 1.00 19.92 251 ASN A O 1
ATOM 1546 N N . CYS A 1 252 ? 42.520 14.358 92.924 1.00 19.16 252 CYS A N 1
ATOM 1547 C CA . CYS A 1 252 ? 43.809 14.283 93.641 1.00 18.47 252 CYS A CA 1
ATOM 1548 C C . CYS A 1 252 ? 43.748 14.649 95.082 1.00 19.41 252 CYS A C 1
ATOM 1549 O O . CYS A 1 252 ? 43.143 15.710 95.439 1.00 19.92 252 CYS A O 1
ATOM 1552 N N . TYR A 1 253 ? 44.393 13.842 95.930 1.00 20.14 253 TYR A N 1
ATOM 1553 C CA . TYR A 1 253 ? 44.424 14.177 97.375 1.00 21.69 253 TYR A CA 1
ATOM 1554 C C . TYR A 1 253 ? 45.686 13.620 97.943 1.00 22.85 253 TYR A C 1
ATOM 1555 O O . TYR A 1 253 ? 46.308 12.771 97.320 1.00 23.66 253 TYR A O 1
ATOM 1564 N N . HIS A 1 254 ? 46.069 14.070 99.128 1.00 21.83 254 HIS A N 1
ATOM 1565 C CA . HIS A 1 254 ? 47.326 13.635 99.695 1.00 24.20 254 HIS A CA 1
ATOM 1566 C C . HIS A 1 254 ? 47.181 12.340 100.497 1.00 26.34 254 HIS A C 1
ATOM 1567 O O . HIS A 1 254 ? 48.168 11.909 101.097 1.00 27.75 254 HIS A O 1
ATOM 1574 N N . GLN A 1 255 ? 45.983 11.762 100.541 1.00 26.18 255 GLN A N 1
ATOM 1575 C CA . GLN A 1 255 ? 45.739 10.431 101.156 1.00 28.82 255 GLN A CA 1
ATOM 1576 C C . GLN A 1 255 ? 44.825 9.674 100.195 1.00 29.04 255 GLN A C 1
ATOM 1577 O O . GLN A 1 255 ? 43.975 10.300 99.586 1.00 25.66 255 GLN A O 1
ATOM 1583 N N . SER A 1 256 ? 44.897 8.336 100.085 1.00 29.94 256 SER A N 1
ATOM 1584 C CA . SER A 1 256 ? 43.917 7.690 99.162 1.00 31.15 256 SER A CA 1
ATOM 1585 C C . SER A 1 256 ? 42.489 7.814 99.704 1.00 29.49 256 SER A C 1
ATOM 1586 O O . SER A 1 256 ? 42.271 7.829 100.902 1.00 28.28 256 SER A O 1
ATOM 1589 N N . LEU A 1 257 ? 41.555 8.070 98.802 1.00 28.70 257 LEU A N 1
ATOM 1590 C CA . LEU A 1 257 ? 40.157 8.109 99.129 1.00 30.29 257 LEU A CA 1
ATOM 1591 C C . LEU A 1 257 ? 39.736 6.810 99.869 1.00 29.77 257 LEU A C 1
ATOM 1592 O O . LEU A 1 257 ? 40.125 5.722 99.442 1.00 27.85 257 LEU A O 1
ATOM 1597 N N . PRO A 1 258 ? 38.908 6.915 100.951 1.00 29.95 258 PRO A N 1
ATOM 1598 C CA . PRO A 1 258 ? 38.492 5.707 101.680 1.00 28.33 258 PRO A CA 1
ATOM 1599 C C . PRO A 1 258 ? 37.712 4.687 100.808 1.00 27.30 258 PRO A C 1
ATOM 1600 O O . PRO A 1 258 ? 37.890 3.469 101.011 1.00 30.22 258 PRO A O 1
ATOM 1604 N N . LEU A 1 259 ? 36.945 5.150 99.832 1.00 22.35 259 LEU A N 1
ATOM 1605 C CA . LEU A 1 259 ? 36.212 4.226 98.971 1.00 22.16 259 LEU A CA 1
ATOM 1606 C C . LEU A 1 259 ? 36.988 3.806 97.698 1.00 21.22 259 LEU A C 1
ATOM 1607 O O . LEU A 1 259 ? 36.449 3.044 96.863 1.00 20.78 259 LEU A O 1
ATOM 1612 N N . ALA A 1 260 ? 38.212 4.312 97.527 1.00 20.68 260 ALA A N 1
ATOM 1613 C CA . ALA A 1 260 ? 38.999 3.960 96.315 1.00 20.46 260 ALA A CA 1
ATOM 1614 C C . ALA A 1 260 ? 39.057 2.497 95.970 1.00 21.75 260 ALA A C 1
ATOM 1615 O O . ALA A 1 260 ? 38.929 2.128 94.814 1.00 21.60 260 ALA A O 1
ATOM 1617 N N . GLU A 1 261 ? 39.219 1.643 96.971 1.00 22.22 261 GLU A N 1
ATOM 1618 C CA . GLU A 1 261 ? 39.334 0.237 96.780 1.00 22.37 261 GLU A CA 1
ATOM 1619 C C . GLU A 1 261 ? 38.117 -0.345 96.112 1.00 21.64 261 GLU A C 1
ATOM 1620 O O . GLU A 1 261 ? 38.197 -1.388 95.439 1.00 23.16 261 GLU A O 1
ATOM 1634 N N . LEU A 1 263 ? 35.639 1.900 94.246 1.00 17.54 263 LEU A N 1
ATOM 1635 C CA . LEU A 1 263 ? 35.251 2.697 93.059 1.00 18.25 263 LEU A CA 1
ATOM 1636 C C . LEU A 1 263 ? 36.182 2.457 91.865 1.00 18.48 263 LEU A C 1
ATOM 1637 O O . LEU A 1 263 ? 35.736 2.541 90.696 1.00 18.19 263 LEU A O 1
ATOM 1642 N N . TYR A 1 264 ? 37.455 2.176 92.153 1.00 17.38 264 TYR A N 1
ATOM 1643 C CA . TYR A 1 264 ? 38.463 1.936 91.071 1.00 19.78 264 TYR A CA 1
ATOM 1644 C C . TYR A 1 264 ? 38.851 0.437 90.898 1.00 19.89 264 TYR A C 1
ATOM 1645 O O . TYR A 1 264 ? 39.937 0.130 90.382 1.00 21.16 264 TYR A O 1
ATOM 1654 N N . ALA A 1 265 ? 37.971 -0.469 91.310 1.00 20.00 265 ALA A N 1
ATOM 1655 C CA . ALA A 1 265 ? 38.330 -1.874 91.365 1.00 18.89 265 ALA A CA 1
ATOM 1656 C C . ALA A 1 265 ? 37.941 -2.531 90.044 1.00 18.09 265 ALA A C 1
ATOM 1657 O O . ALA A 1 265 ? 36.914 -2.131 89.428 1.00 18.35 265 ALA A O 1
ATOM 1659 N N . ARG A 1 266 ? 38.572 -3.680 89.765 1.00 18.72 266 ARG A N 1
ATOM 1660 C CA . ARG A 1 266 ? 38.031 -4.655 88.787 1.00 17.51 266 ARG A CA 1
ATOM 1661 C C . ARG A 1 266 ? 36.705 -5.190 89.281 1.00 19.82 266 ARG A C 1
ATOM 1662 O O . ARG A 1 266 ? 36.248 -4.827 90.374 1.00 18.78 266 ARG A O 1
ATOM 1670 N N . GLY A 1 267 ? 36.038 -6.001 88.472 1.00 20.87 267 GLY A N 1
ATOM 1671 C CA . GLY A 1 267 ? 34.770 -6.545 88.864 1.00 20.99 267 GLY A CA 1
ATOM 1672 C C . GLY A 1 267 ? 33.641 -5.608 88.480 1.00 23.44 267 GLY A C 1
ATOM 1673 O O . GLY A 1 267 ? 33.726 -4.869 87.481 1.00 22.97 267 GLY A O 1
ATOM 1674 N N . SER A 1 268 ? 32.534 -5.711 89.210 1.00 21.35 268 SER A N 1
ATOM 1675 C CA . SER A 1 268 ? 31.361 -4.889 88.882 1.00 23.13 268 SER A CA 1
ATOM 1676 C C . SER A 1 268 ? 30.669 -4.479 90.183 1.00 22.63 268 SER A C 1
ATOM 1677 O O . SER A 1 268 ? 30.998 -5.000 91.250 1.00 19.92 268 SER A O 1
ATOM 1680 N N . GLY A 1 269 ? 29.829 -3.482 90.078 1.00 24.15 269 GLY A N 1
ATOM 1681 C CA . GLY A 1 269 ? 29.195 -2.877 91.268 1.00 25.99 269 GLY A CA 1
ATOM 1682 C C . GLY A 1 269 ? 29.173 -1.346 91.051 1.00 26.55 269 GLY A C 1
ATOM 1683 O O . GLY A 1 269 ? 29.030 -0.855 89.912 1.00 26.87 269 GLY A O 1
ATOM 1684 N N . LEU A 1 270 ? 29.346 -0.599 92.120 1.00 24.63 270 LEU A N 1
ATOM 1685 C CA . LEU A 1 270 ? 29.515 0.852 92.010 1.00 22.16 270 LEU A CA 1
ATOM 1686 C C . LEU A 1 270 ? 30.955 1.083 91.528 1.00 20.01 270 LEU A C 1
ATOM 1687 O O . LEU A 1 270 ? 31.900 0.735 92.270 1.00 18.19 270 LEU A O 1
ATOM 1692 N N . ARG A 1 271 ? 31.146 1.694 90.346 1.00 16.79 271 ARG A N 1
ATOM 1693 C CA . ARG A 1 271 ? 32.460 1.941 89.811 1.00 19.69 271 ARG A CA 1
ATOM 1694 C C . ARG A 1 271 ? 32.542 3.339 89.208 1.00 17.36 271 ARG A C 1
ATOM 1695 O O . ARG A 1 271 ? 31.581 3.830 88.633 1.00 19.98 271 ARG A O 1
ATOM 1703 N N . ALA A 1 272 ? 33.675 3.980 89.385 1.00 18.38 272 ALA A N 1
ATOM 1704 C CA . ALA A 1 272 ? 33.907 5.276 88.728 1.00 17.15 272 ALA A CA 1
ATOM 1705 C C . ALA A 1 272 ? 33.904 5.068 87.210 1.00 17.73 272 ALA A C 1
ATOM 1706 O O . ALA A 1 272 ? 34.110 3.954 86.678 1.00 15.89 272 ALA A O 1
ATOM 1708 N N . SER A 1 273 ? 33.586 6.142 86.517 1.00 18.56 273 SER A N 1
ATOM 1709 C CA . SER A 1 273 ? 33.559 6.177 85.054 1.00 18.25 273 SER A CA 1
ATOM 1710 C C . SER A 1 273 ? 34.899 5.750 84.524 1.00 17.26 273 SER A C 1
ATOM 1711 O O . SER A 1 273 ? 35.931 5.970 85.151 1.00 18.17 273 SER A O 1
ATOM 1714 N N . ARG A 1 274 ? 34.903 5.095 83.372 1.00 18.11 274 ARG A N 1
ATOM 1715 C CA . ARG A 1 274 ? 36.178 4.764 82.695 1.00 17.13 274 ARG A CA 1
ATOM 1716 C C . ARG A 1 274 ? 37.034 5.999 82.416 1.00 16.87 274 ARG A C 1
ATOM 1717 O O . ARG A 1 274 ? 38.240 5.870 82.229 1.00 19.13 274 ARG A O 1
ATOM 1725 N N . ASN A 1 275 ? 36.465 7.192 82.462 1.00 18.85 275 ASN A N 1
ATOM 1726 C CA . ASN A 1 275 ? 37.234 8.487 82.207 1.00 19.26 275 ASN A CA 1
ATOM 1727 C C . ASN A 1 275 ? 37.620 9.247 83.485 1.00 20.76 275 ASN A C 1
ATOM 1728 O O . ASN A 1 275 ? 38.146 10.400 83.476 1.00 18.36 275 ASN A O 1
ATOM 1733 N N . GLN A 1 276 ? 37.356 8.575 84.618 1.00 17.92 276 GLN A N 1
ATOM 1734 C CA . GLN A 1 276 ? 37.691 9.169 85.932 1.00 16.09 276 GLN A CA 1
ATOM 1735 C C . GLN A 1 276 ? 38.856 8.417 86.602 1.00 17.14 276 GLN A C 1
ATOM 1736 O O . GLN A 1 276 ? 38.873 7.192 86.658 1.00 18.24 276 GLN A O 1
ATOM 1742 N N . GLY A 1 277 ? 39.836 9.130 87.134 1.00 16.52 277 GLY A N 1
ATOM 1743 C CA . GLY A 1 277 ? 40.896 8.474 87.885 1.00 18.25 277 GLY A CA 1
ATOM 1744 C C . GLY A 1 277 ? 41.170 9.147 89.221 1.00 17.83 277 GLY A C 1
ATOM 1745 O O . GLY A 1 277 ? 40.648 10.251 89.530 1.00 18.41 277 GLY A O 1
ATOM 1746 N N . HIS A 1 278 ? 42.007 8.505 90.007 1.00 18.74 278 HIS A N 1
ATOM 1747 C CA . HIS A 1 278 ? 42.418 9.079 91.318 1.00 19.43 278 HIS A CA 1
ATOM 1748 C C . HIS A 1 278 ? 43.927 9.004 91.406 1.00 19.64 278 HIS A C 1
ATOM 1749 O O . HIS A 1 278 ? 44.513 8.025 90.922 1.00 21.30 278 HIS A O 1
ATOM 1756 N N . ALA A 1 279 ? 44.562 10.016 92.017 1.00 20.16 279 ALA A N 1
ATOM 1757 C CA . ALA A 1 279 ? 45.938 9.973 92.364 1.00 20.42 279 ALA A CA 1
ATOM 1758 C C . ALA A 1 279 ? 46.183 10.508 93.751 1.00 21.22 279 ALA A C 1
ATOM 1759 O O . ALA A 1 279 ? 45.583 11.490 94.171 1.00 21.18 279 ALA A O 1
ATOM 1761 N N . ILE A 1 280 ? 47.146 9.901 94.427 1.00 21.70 280 ILE A N 1
ATOM 1762 C CA . ILE A 1 280 ? 47.599 10.382 95.709 1.00 20.89 280 ILE A CA 1
ATOM 1763 C C . ILE A 1 280 ? 48.791 11.324 95.418 1.00 23.35 280 ILE A C 1
ATOM 1764 O O . ILE A 1 280 ? 49.760 10.918 94.717 1.00 22.81 280 ILE A O 1
ATOM 1769 N N . VAL A 1 281 ? 48.691 12.556 95.880 1.00 21.87 281 VAL A N 1
ATOM 1770 C CA . VAL A 1 281 ? 49.651 13.606 95.498 1.00 23.99 281 VAL A CA 1
ATOM 1771 C C . VAL A 1 281 ? 50.202 14.185 96.764 1.00 25.67 281 VAL A C 1
ATOM 1772 O O . VAL A 1 281 ? 49.423 14.696 97.588 1.00 24.25 281 VAL A O 1
ATOM 1776 N N . THR A 1 282 ? 51.505 13.978 96.990 1.00 26.03 282 THR A N 1
ATOM 1777 C CA . THR A 1 282 ? 52.147 14.306 98.285 1.00 27.28 282 THR A CA 1
ATOM 1778 C C . THR A 1 282 ? 53.437 15.114 98.055 1.00 29.73 282 THR A C 1
ATOM 1779 O O . THR A 1 282 ? 53.988 15.051 96.962 1.00 29.80 282 THR A O 1
ATOM 1783 N N . PRO A 1 283 ? 53.913 15.897 99.057 1.00 30.81 283 PRO A N 1
ATOM 1784 C CA . PRO A 1 283 ? 55.142 16.736 98.786 1.00 32.70 283 PRO A CA 1
ATOM 1785 C C . PRO A 1 283 ? 56.364 15.807 98.585 1.00 33.48 283 PRO A C 1
ATOM 1786 O O . PRO A 1 283 ? 56.415 14.805 99.285 1.00 33.53 283 PRO A O 1
ATOM 1790 N N . ASP A 1 284 ? 57.298 16.084 97.656 1.00 36.87 284 ASP A N 1
ATOM 1791 C CA . ASP A 1 284 ? 58.448 15.148 97.421 1.00 38.83 284 ASP A CA 1
ATOM 1792 C C . ASP A 1 284 ? 59.450 15.248 98.561 1.00 40.22 284 ASP A C 1
ATOM 1793 O O . ASP A 1 284 ? 59.874 16.353 98.824 1.00 41.17 284 ASP A O 1
ATOM 1795 N N . PHE B 1 49 ? 33.671 12.438 68.668 1.00 51.40 49 PHE B N 1
ATOM 1796 C CA . PHE B 1 49 ? 34.167 11.601 69.819 1.00 51.58 49 PHE B CA 1
ATOM 1797 C C . PHE B 1 49 ? 35.689 11.486 69.732 1.00 51.73 49 PHE B C 1
ATOM 1798 O O . PHE B 1 49 ? 36.257 11.524 68.644 1.00 53.09 49 PHE B O 1
ATOM 1806 N N . GLN B 1 50 ? 36.346 11.363 70.873 1.00 50.24 50 GLN B N 1
ATOM 1807 C CA . GLN B 1 50 ? 37.759 11.122 70.866 1.00 49.79 50 GLN B CA 1
ATOM 1808 C C . GLN B 1 50 ? 38.158 10.094 71.962 1.00 48.85 50 GLN B C 1
ATOM 1809 O O . GLN B 1 50 ? 37.489 9.971 73.001 1.00 44.95 50 GLN B O 1
ATOM 1815 N N . LEU B 1 51 ? 39.241 9.356 71.684 1.00 47.52 51 LEU B N 1
ATOM 1816 C CA . LEU B 1 51 ? 39.651 8.188 72.448 1.00 47.01 51 LEU B CA 1
ATOM 1817 C C . LEU B 1 51 ? 40.834 8.448 73.408 1.00 47.23 51 LEU B C 1
ATOM 1818 O O . LEU B 1 51 ? 41.246 7.556 74.165 1.00 45.70 51 LEU B O 1
ATOM 1823 N N . GLY B 1 52 ? 41.387 9.654 73.392 1.00 47.58 52 GLY B N 1
ATOM 1824 C CA . GLY B 1 52 ? 42.553 9.919 74.215 1.00 50.02 52 GLY B CA 1
ATOM 1825 C C . GLY B 1 52 ? 43.740 10.253 73.336 1.00 53.14 52 GLY B C 1
ATOM 1826 O O . GLY B 1 52 ? 43.670 10.103 72.107 1.00 53.96 52 GLY B O 1
ATOM 1827 N N . ARG B 1 53 ? 44.831 10.688 73.964 1.00 54.71 53 ARG B N 1
ATOM 1828 C CA . ARG B 1 53 ? 45.988 11.247 73.260 1.00 56.95 53 ARG B CA 1
ATOM 1829 C C . ARG B 1 53 ? 46.796 10.243 72.396 1.00 57.28 53 ARG B C 1
ATOM 1830 O O . ARG B 1 53 ? 47.433 10.655 71.410 1.00 56.85 53 ARG B O 1
ATOM 1838 N N . ARG B 1 54 ? 46.772 8.953 72.773 1.00 57.26 54 ARG B N 1
ATOM 1839 C CA . ARG B 1 54 ? 47.465 7.877 72.038 1.00 57.46 54 ARG B CA 1
ATOM 1840 C C . ARG B 1 54 ? 46.440 6.782 71.616 1.00 56.39 54 ARG B C 1
ATOM 1841 O O . ARG B 1 54 ? 45.421 6.565 72.308 1.00 56.03 54 ARG B O 1
ATOM 1849 N N . ILE B 1 55 ? 46.679 6.149 70.457 1.00 54.41 55 ILE B N 1
ATOM 1850 C CA . ILE B 1 55 ? 45.872 5.015 69.939 1.00 52.06 55 ILE B CA 1
ATOM 1851 C C . ILE B 1 55 ? 46.837 3.813 70.009 1.00 49.31 55 ILE B C 1
ATOM 1852 O O . ILE B 1 55 ? 48.046 3.963 69.745 1.00 48.01 55 ILE B O 1
ATOM 1857 N N . PRO B 1 56 ? 46.349 2.650 70.501 1.00 45.77 56 PRO B N 1
ATOM 1858 C CA . PRO B 1 56 ? 47.300 1.566 70.543 1.00 43.52 56 PRO B CA 1
ATOM 1859 C C . PRO B 1 56 ? 47.592 1.062 69.117 1.00 42.51 56 PRO B C 1
ATOM 1860 O O . PRO B 1 56 ? 46.711 1.115 68.229 1.00 38.63 56 PRO B O 1
ATOM 1864 N N . GLU B 1 57 ? 48.808 0.569 68.930 1.00 41.72 57 GLU B N 1
ATOM 1865 C CA . GLU B 1 57 ? 49.125 -0.201 67.716 1.00 44.27 57 GLU B CA 1
ATOM 1866 C C . GLU B 1 57 ? 48.862 -1.694 67.953 1.00 43.03 57 GLU B C 1
ATOM 1867 O O . GLU B 1 57 ? 48.738 -2.148 69.120 1.00 42.06 57 GLU B O 1
ATOM 1873 N N . ALA B 1 58 ? 48.752 -2.427 66.839 1.00 42.07 58 ALA B N 1
ATOM 1874 C CA . ALA B 1 58 ? 48.568 -3.856 66.864 1.00 41.37 58 ALA B CA 1
ATOM 1875 C C . ALA B 1 58 ? 49.762 -4.564 67.489 1.00 41.74 58 ALA B C 1
ATOM 1876 O O . ALA B 1 58 ? 50.933 -4.161 67.310 1.00 41.86 58 ALA B O 1
ATOM 1878 N N . THR B 1 59 ? 49.469 -5.610 68.257 1.00 39.94 59 THR B N 1
ATOM 1879 C CA . THR B 1 59 ? 50.525 -6.512 68.680 1.00 39.15 59 THR B CA 1
ATOM 1880 C C . THR B 1 59 ? 50.279 -7.942 68.092 1.00 37.11 59 THR B C 1
ATOM 1881 O O . THR B 1 59 ? 49.142 -8.431 68.112 1.00 34.08 59 THR B O 1
ATOM 1885 N N . ALA B 1 60 ? 51.324 -8.610 67.585 1.00 33.50 60 ALA B N 1
ATOM 1886 C CA . ALA B 1 60 ? 51.118 -9.981 67.041 1.00 33.75 60 ALA B CA 1
ATOM 1887 C C . ALA B 1 60 ? 51.142 -11.081 68.095 1.00 32.15 60 ALA B C 1
ATOM 1888 O O . ALA B 1 60 ? 52.112 -11.225 68.860 1.00 33.01 60 ALA B O 1
ATOM 1890 N N . GLN B 1 61 ? 50.120 -11.929 68.082 1.00 30.89 61 GLN B N 1
ATOM 1891 C CA . GLN B 1 61 ? 49.992 -12.994 69.061 1.00 30.32 61 GLN B CA 1
ATOM 1892 C C . GLN B 1 61 ? 49.408 -14.255 68.450 1.00 29.93 61 GLN B C 1
ATOM 1893 O O . GLN B 1 61 ? 48.252 -14.210 67.963 1.00 27.35 61 GLN B O 1
ATOM 1899 N N . GLU B 1 62 ? 50.165 -15.364 68.506 1.00 30.67 62 GLU B N 1
ATOM 1900 C CA . GLU B 1 62 ? 49.687 -16.694 68.056 1.00 32.46 62 GLU B CA 1
ATOM 1901 C C . GLU B 1 62 ? 48.880 -16.618 66.788 1.00 32.44 62 GLU B C 1
ATOM 1902 O O . GLU B 1 62 ? 47.787 -17.242 66.730 1.00 32.42 62 GLU B O 1
ATOM 1908 N N . GLY B 1 63 ? 49.369 -15.863 65.806 1.00 32.98 63 GLY B N 1
ATOM 1909 C CA . GLY B 1 63 ? 48.724 -15.805 64.478 1.00 34.35 63 GLY B CA 1
ATOM 1910 C C . GLY B 1 63 ? 47.717 -14.678 64.257 1.00 35.68 63 GLY B C 1
ATOM 1911 O O . GLY B 1 63 ? 47.151 -14.563 63.128 1.00 35.82 63 GLY B O 1
ATOM 1912 N N . PHE B 1 64 ? 47.463 -13.839 65.305 1.00 32.49 64 PHE B N 1
ATOM 1913 C CA . PHE B 1 64 ? 46.548 -12.724 65.117 1.00 30.26 64 PHE B CA 1
ATOM 1914 C C . PHE B 1 64 ? 47.229 -11.398 65.328 1.00 28.97 64 PHE B C 1
ATOM 1915 O O . PHE B 1 64 ? 48.205 -11.325 66.088 1.00 30.42 64 PHE B O 1
ATOM 1923 N N . LEU B 1 65 ? 46.724 -10.356 64.670 1.00 26.05 65 LEU B N 1
ATOM 1924 C CA . LEU B 1 65 ? 47.080 -9.021 65.064 1.00 26.07 65 LEU B CA 1
ATOM 1925 C C . LEU B 1 65 ? 45.972 -8.609 66.046 1.00 24.77 65 LEU B C 1
ATOM 1926 O O . LEU B 1 65 ? 44.819 -8.783 65.763 1.00 27.24 65 LEU B O 1
ATOM 1931 N N . VAL B 1 66 ? 46.356 -8.128 67.210 1.00 24.31 66 VAL B N 1
ATOM 1932 C CA . VAL B 1 66 ? 45.348 -7.753 68.259 1.00 22.15 66 VAL B CA 1
ATOM 1933 C C . VAL B 1 66 ? 45.486 -6.230 68.433 1.00 22.61 66 VAL B C 1
ATOM 1934 O O . VAL B 1 66 ? 46.567 -5.745 68.853 1.00 23.43 66 VAL B O 1
ATOM 1938 N N . ARG B 1 67 ? 44.452 -5.461 68.093 1.00 22.04 67 ARG B N 1
ATOM 1939 C CA . ARG B 1 67 ? 44.607 -4.003 68.207 1.00 22.54 67 ARG B CA 1
ATOM 1940 C C . ARG B 1 67 ? 43.569 -3.498 69.266 1.00 21.75 67 ARG B C 1
ATOM 1941 O O . ARG B 1 67 ? 42.388 -3.332 68.931 1.00 21.71 67 ARG B O 1
ATOM 1949 N N . PRO B 1 68 ? 44.016 -3.271 70.507 1.00 23.50 68 PRO B N 1
ATOM 1950 C CA . PRO B 1 68 ? 43.097 -2.690 71.537 1.00 22.91 68 PRO B CA 1
ATOM 1951 C C . PRO B 1 68 ? 42.596 -1.363 71.024 1.00 24.41 68 PRO B C 1
ATOM 1952 O O . PRO B 1 68 ? 43.350 -0.625 70.413 1.00 23.52 68 PRO B O 1
ATOM 1956 N N . PHE B 1 69 ? 41.313 -1.071 71.257 1.00 24.38 69 PHE B N 1
ATOM 1957 C CA . PHE B 1 69 ? 40.674 0.100 70.729 1.00 25.00 69 PHE B CA 1
ATOM 1958 C C . PHE B 1 69 ? 41.175 1.395 71.380 1.00 25.13 69 PHE B C 1
ATOM 1959 O O . PHE B 1 69 ? 41.315 2.417 70.684 1.00 24.89 69 PHE B O 1
ATOM 1967 N N . THR B 1 70 ? 41.548 1.345 72.664 1.00 24.59 70 THR B N 1
ATOM 1968 C CA . THR B 1 70 ? 42.019 2.552 73.424 1.00 22.72 70 THR B CA 1
ATOM 1969 C C . THR B 1 70 ? 43.128 2.078 74.281 1.00 22.27 70 THR B C 1
ATOM 1970 O O . THR B 1 70 ? 43.350 0.854 74.438 1.00 22.31 70 THR B O 1
ATOM 1974 N N . GLN B 1 71 ? 43.870 3.024 74.845 1.00 20.69 71 GLN B N 1
ATOM 1975 C CA . GLN B 1 71 ? 44.975 2.668 75.751 1.00 20.71 71 GLN B CA 1
ATOM 1976 C C . GLN B 1 71 ? 44.510 1.873 76.994 1.00 17.85 71 GLN B C 1
ATOM 1977 O O . GLN B 1 71 ? 45.185 1.013 77.491 1.00 19.47 71 GLN B O 1
ATOM 1983 N N . GLN B 1 72 ? 43.347 2.182 77.492 1.00 17.18 72 GLN B N 1
ATOM 1984 C CA . GLN B 1 72 ? 42.837 1.401 78.677 1.00 18.88 72 GLN B CA 1
ATOM 1985 C C . GLN B 1 72 ? 42.412 0.000 78.225 1.00 18.10 72 GLN B C 1
ATOM 1986 O O . GLN B 1 72 ? 42.552 -0.947 78.987 1.00 17.98 72 GLN B O 1
ATOM 1992 N N . CYS B 1 73 ? 41.879 -0.126 77.000 1.00 19.68 73 CYS B N 1
ATOM 1993 C CA . CYS B 1 73 ? 41.619 -1.472 76.416 1.00 20.09 73 CYS B CA 1
ATOM 1994 C C . CYS B 1 73 ? 42.893 -2.296 76.391 1.00 18.87 73 CYS B C 1
ATOM 1995 O O . CYS B 1 73 ? 42.885 -3.493 76.632 1.00 20.85 73 CYS B O 1
ATOM 1998 N N . GLN B 1 74 ? 44.009 -1.645 76.100 1.00 20.46 74 GLN B N 1
ATOM 1999 C CA . GLN B 1 74 ? 45.312 -2.300 76.109 1.00 21.23 74 GLN B CA 1
ATOM 2000 C C . GLN B 1 74 ? 45.698 -2.807 77.507 1.00 19.32 74 GLN B C 1
ATOM 2001 O O . GLN B 1 74 ? 46.164 -3.904 77.651 1.00 18.13 74 GLN B O 1
ATOM 2007 N N . ILE B 1 75 ? 45.494 -1.999 78.559 1.00 19.16 75 ILE B N 1
ATOM 2008 C CA . ILE B 1 75 ? 45.728 -2.493 79.898 1.00 18.42 75 ILE B CA 1
ATOM 2009 C C . ILE B 1 75 ? 44.817 -3.718 80.154 1.00 18.81 75 ILE B C 1
ATOM 2010 O O . ILE B 1 75 ? 45.249 -4.691 80.732 1.00 17.32 75 ILE B O 1
ATOM 2015 N N . ILE B 1 76 ? 43.557 -3.657 79.706 1.00 16.83 76 ILE B N 1
ATOM 2016 C CA . ILE B 1 76 ? 42.676 -4.785 79.987 1.00 17.98 76 ILE B CA 1
ATOM 2017 C C . ILE B 1 76 ? 43.095 -6.054 79.180 1.00 18.85 76 ILE B C 1
ATOM 2018 O O . ILE B 1 76 ? 43.053 -7.205 79.679 1.00 17.34 76 ILE B O 1
ATOM 2023 N N . HIS B 1 77 ? 43.573 -5.811 77.936 1.00 18.71 77 HIS B N 1
ATOM 2024 C CA . HIS B 1 77 ? 44.133 -6.935 77.151 1.00 18.63 77 HIS B CA 1
ATOM 2025 C C . HIS B 1 77 ? 45.257 -7.604 77.990 1.00 18.98 77 HIS B C 1
ATOM 2026 O O . HIS B 1 77 ? 45.254 -8.815 78.248 1.00 19.29 77 HIS B O 1
ATOM 2033 N N . THR B 1 78 ? 46.192 -6.807 78.498 1.00 20.24 78 THR B N 1
ATOM 2034 C CA . THR B 1 78 ? 47.346 -7.332 79.236 1.00 22.72 78 THR B CA 1
ATOM 2035 C C . THR B 1 78 ? 46.974 -7.975 80.559 1.00 22.40 78 THR B C 1
ATOM 2036 O O . THR B 1 78 ? 47.610 -8.936 80.996 1.00 20.76 78 THR B O 1
ATOM 2040 N N . GLU B 1 79 ? 45.920 -7.487 81.211 1.00 22.93 79 GLU B N 1
ATOM 2041 C CA . GLU B 1 79 ? 45.433 -8.163 82.381 1.00 23.04 79 GLU B CA 1
ATOM 2042 C C . GLU B 1 79 ? 45.047 -9.635 82.115 1.00 20.16 79 GLU B C 1
ATOM 2043 O O . GLU B 1 79 ? 45.206 -10.500 82.993 1.00 18.57 79 GLU B O 1
ATOM 2049 N N . GLY B 1 80 ? 44.559 -9.930 80.915 1.00 20.73 80 GLY B N 1
ATOM 2050 C CA . GLY B 1 80 ? 44.265 -11.339 80.539 1.00 19.05 80 GLY B CA 1
ATOM 2051 C C . GLY B 1 80 ? 43.234 -12.061 81.397 1.00 19.52 80 GLY B C 1
ATOM 2052 O O . GLY B 1 80 ? 43.378 -13.249 81.642 1.00 18.75 80 GLY B O 1
ATOM 2053 N N . ASP B 1 81 ? 42.225 -11.365 81.929 1.00 18.40 81 ASP B N 1
ATOM 2054 C CA . ASP B 1 81 ? 41.156 -12.055 82.654 1.00 17.36 81 ASP B CA 1
ATOM 2055 C C . ASP B 1 81 ? 40.156 -12.823 81.761 1.00 17.80 81 ASP B C 1
ATOM 2056 O O . ASP B 1 81 ? 39.877 -14.007 81.962 1.00 17.13 81 ASP B O 1
ATOM 2061 N N . HIS B 1 82 ? 39.672 -12.173 80.718 1.00 15.09 82 HIS B N 1
ATOM 2062 C CA . HI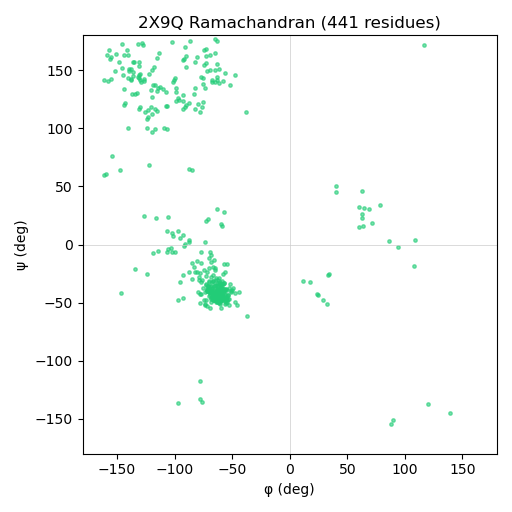S B 1 82 ? 38.538 -12.694 80.009 1.00 16.69 82 HIS B CA 1
ATOM 2063 C C . HIS B 1 82 ? 38.414 -12.077 78.587 1.00 16.51 82 HIS B C 1
ATOM 2064 O O . HIS B 1 82 ? 38.703 -10.893 78.354 1.00 17.46 82 HIS B O 1
ATOM 2071 N N . ALA B 1 83 ? 38.032 -12.890 77.621 1.00 18.68 83 ALA B N 1
ATOM 2072 C CA . ALA B 1 83 ? 37.699 -12.353 76.315 1.00 17.74 83 ALA B CA 1
ATOM 2073 C C . ALA B 1 83 ? 36.378 -12.913 75.911 1.00 18.10 83 ALA B C 1
ATOM 2074 O O . ALA B 1 83 ? 36.101 -14.088 76.111 1.00 19.57 83 ALA B O 1
ATOM 2076 N N . VAL B 1 84 ? 35.591 -12.047 75.273 1.00 19.02 84 VAL B N 1
ATOM 2077 C CA . VAL B 1 84 ? 34.450 -12.431 74.519 1.00 19.29 84 VAL B CA 1
ATOM 2078 C C . VAL B 1 84 ? 34.917 -12.456 73.025 1.00 19.94 84 VAL B C 1
ATOM 2079 O O . VAL B 1 84 ? 35.475 -11.467 72.494 1.00 19.29 84 VAL B O 1
ATOM 2083 N N . ILE B 1 85 ? 34.726 -13.610 72.400 1.00 20.86 85 ILE B N 1
ATOM 2084 C CA . ILE B 1 85 ? 34.964 -13.768 70.935 1.00 21.49 85 ILE B CA 1
ATOM 2085 C C . ILE B 1 85 ? 33.613 -13.920 70.261 1.00 22.14 85 ILE B C 1
ATOM 2086 O O . ILE B 1 85 ? 32.949 -14.987 70.328 1.00 20.74 85 ILE B O 1
ATOM 2091 N N . GLY B 1 86 ? 33.153 -12.823 69.697 1.00 21.58 86 GLY B N 1
ATOM 2092 C CA . GLY B 1 86 ? 31.818 -12.830 69.073 1.00 23.41 86 GLY B CA 1
ATOM 2093 C C . GLY B 1 86 ? 31.910 -13.585 67.713 1.00 24.25 86 GLY B C 1
ATOM 2094 O O . GLY B 1 86 ? 32.966 -13.561 67.052 1.00 23.69 86 GLY B O 1
ATOM 2095 N N . VAL B 1 87 ? 30.866 -14.340 67.365 1.00 25.18 87 VAL B N 1
ATOM 2096 C CA . VAL B 1 87 ? 30.864 -15.162 66.123 1.00 24.86 87 VAL B CA 1
ATOM 2097 C C . VAL B 1 87 ? 29.491 -14.896 65.489 1.00 26.08 87 VAL B C 1
ATOM 2098 O O . VAL B 1 87 ? 28.456 -14.909 66.191 1.00 26.24 87 VAL B O 1
ATOM 2102 N N . SER B 1 88 ? 29.484 -14.556 64.192 1.00 26.71 88 SER B N 1
ATOM 2103 C CA . SER B 1 88 ? 28.223 -14.343 63.457 1.00 29.02 88 SER B CA 1
ATOM 2104 C C . SER B 1 88 ? 27.970 -15.567 62.659 1.00 28.30 88 SER B C 1
ATOM 2105 O O . SER B 1 88 ? 28.919 -16.100 62.051 1.00 26.66 88 SER B O 1
ATOM 2108 N N . PRO B 1 89 ? 26.699 -16.003 62.594 1.00 28.36 89 PRO B N 1
ATOM 2109 C CA . PRO B 1 89 ? 26.402 -17.187 61.723 1.00 29.19 89 PRO B CA 1
ATOM 2110 C C . PRO B 1 89 ? 26.469 -16.790 60.229 1.00 29.56 89 PRO B C 1
ATOM 2111 O O . PRO B 1 89 ? 26.387 -15.635 59.928 1.00 28.72 89 PRO B O 1
ATOM 2115 N N . GLY B 1 90 ? 26.595 -17.742 59.305 1.00 33.43 90 GLY B N 1
ATOM 2116 C CA . GLY B 1 90 ? 26.535 -17.405 57.856 1.00 34.38 90 GLY B CA 1
ATOM 2117 C C . GLY B 1 90 ? 27.664 -16.487 57.425 1.00 36.60 90 GLY B C 1
ATOM 2118 O O . GLY B 1 90 ? 27.574 -15.816 56.402 1.00 37.97 90 GLY B O 1
ATOM 2119 N N . ASN B 1 91 ? 28.763 -16.476 58.175 1.00 36.37 91 ASN B N 1
ATOM 2120 C CA . ASN B 1 91 ? 29.875 -15.619 57.810 1.00 35.80 91 ASN B CA 1
ATOM 2121 C C . ASN B 1 91 ? 31.136 -16.529 57.652 1.00 35.97 91 ASN B C 1
ATOM 2122 O O . ASN B 1 91 ? 31.643 -17.119 58.645 1.00 34.70 91 ASN B O 1
ATOM 2127 N N . SER B 1 92 ? 31.604 -16.705 56.403 1.00 34.20 92 SER B N 1
ATOM 2128 C CA . SER B 1 92 ? 32.657 -17.684 56.130 1.00 34.32 92 SER B CA 1
ATOM 2129 C C . SER B 1 92 ? 34.009 -17.261 56.760 1.00 33.06 92 SER B C 1
ATOM 2130 O O . SER B 1 92 ? 34.931 -18.075 56.799 1.00 33.27 92 SER B O 1
ATOM 2133 N N . TYR B 1 93 ? 34.138 -16.041 57.283 1.00 31.94 93 TYR B N 1
ATOM 2134 C CA . TYR B 1 93 ? 35.340 -15.765 58.138 1.00 30.41 93 TYR B CA 1
ATOM 2135 C C . TYR B 1 93 ? 35.515 -16.854 59.216 1.00 30.26 93 TYR B C 1
ATOM 2136 O O . TYR B 1 93 ? 36.610 -17.349 59.454 1.00 29.79 93 TYR B O 1
ATOM 2145 N N . PHE B 1 94 ? 34.418 -17.334 59.801 1.00 29.17 94 PHE B N 1
ATOM 2146 C CA . PHE B 1 94 ? 34.513 -18.333 60.866 1.00 29.79 94 PHE B CA 1
ATOM 2147 C C . PHE B 1 94 ? 34.550 -19.799 60.434 1.00 30.04 94 PHE B C 1
ATOM 2148 O O . PHE B 1 94 ? 33.681 -20.570 60.809 1.00 30.54 94 PHE B O 1
ATOM 2156 N N . SER B 1 95 ? 35.604 -20.209 59.715 1.00 30.26 95 SER B N 1
ATOM 2157 C CA . SER B 1 95 ? 35.768 -21.593 59.316 1.00 30.61 95 SER B CA 1
ATOM 2158 C C . SER B 1 95 ? 36.139 -22.301 60.585 1.00 32.19 95 SER B C 1
ATOM 2159 O O . SER B 1 95 ? 36.553 -21.619 61.598 1.00 30.88 95 SER B O 1
ATOM 2162 N N . ARG B 1 96 ? 36.113 -23.639 60.552 1.00 32.25 96 ARG B N 1
ATOM 2163 C CA . ARG B 1 96 ? 36.569 -24.460 61.674 1.00 33.08 96 ARG B CA 1
ATOM 2164 C C . ARG B 1 96 ? 38.001 -24.176 62.045 1.00 32.65 96 ARG B C 1
ATOM 2165 O O . ARG B 1 96 ? 38.344 -24.185 63.241 1.00 31.68 96 ARG B O 1
ATOM 2173 N N . GLN B 1 97 ? 38.866 -23.953 61.046 1.00 32.13 97 GLN B N 1
ATOM 2174 C CA . GLN B 1 97 ? 40.248 -23.615 61.343 1.00 31.80 97 GLN B CA 1
ATOM 2175 C C . GLN B 1 97 ? 40.369 -22.295 62.102 1.00 30.28 97 GLN B C 1
ATOM 2176 O O . GLN B 1 97 ? 41.148 -22.162 63.065 1.00 29.57 97 GLN B O 1
ATOM 2182 N N . ARG B 1 98 ? 39.689 -21.293 61.581 1.00 29.86 98 ARG B N 1
ATOM 2183 C CA . ARG B 1 98 ? 39.742 -19.982 62.199 1.00 29.58 98 ARG B CA 1
ATOM 2184 C C . ARG B 1 98 ? 39.229 -19.998 63.659 1.00 27.47 98 ARG B C 1
ATOM 2185 O O . ARG B 1 98 ? 39.753 -19.255 64.465 1.00 26.43 98 ARG B O 1
ATOM 2193 N N . LEU B 1 99 ? 38.154 -20.752 63.928 1.00 26.55 99 LEU B N 1
ATOM 2194 C CA . LEU B 1 99 ? 37.589 -20.901 65.270 1.00 26.93 99 LEU B CA 1
ATOM 2195 C C . LEU B 1 99 ? 38.562 -21.622 66.147 1.00 26.67 99 LEU B C 1
ATOM 2196 O O . LEU B 1 99 ? 38.680 -21.317 67.333 1.00 26.91 99 LEU B O 1
ATOM 2201 N N . ARG B 1 100 ? 39.294 -22.583 65.583 1.00 25.78 100 ARG B N 1
ATOM 2202 C CA . ARG B 1 100 ? 40.264 -23.241 66.393 1.00 27.35 100 ARG B CA 1
ATOM 2203 C C . ARG B 1 100 ? 41.429 -22.297 66.695 1.00 25.03 100 ARG B C 1
ATOM 2204 O O . ARG B 1 100 ? 42.014 -22.308 67.796 1.00 25.76 100 ARG B O 1
ATOM 2212 N N . ASP B 1 101 ? 41.824 -21.502 65.727 1.00 25.43 101 ASP B N 1
ATOM 2213 C CA . ASP B 1 101 ? 42.973 -20.642 65.955 1.00 24.51 101 ASP B CA 1
ATOM 2214 C C . ASP B 1 101 ? 42.638 -19.564 67.035 1.00 25.02 101 ASP B C 1
ATOM 2215 O O . ASP B 1 101 ? 43.501 -19.230 67.869 1.00 22.96 101 ASP B O 1
ATOM 2220 N N . LEU B 1 102 ? 41.421 -19.021 66.940 1.00 22.00 102 LEU B N 1
ATOM 2221 C CA . LEU B 1 102 ? 40.895 -18.047 67.937 1.00 24.30 102 LEU B CA 1
ATOM 2222 C C . LEU B 1 102 ? 40.857 -18.651 69.332 1.00 23.28 102 LEU B C 1
ATOM 2223 O O . LEU B 1 102 ? 41.278 -17.993 70.315 1.00 23.87 102 LEU B O 1
ATOM 2228 N N . GLY B 1 103 ? 40.342 -19.883 69.423 1.00 21.37 103 GLY B N 1
ATOM 2229 C CA . GLY B 1 103 ? 40.271 -20.544 70.711 1.00 21.76 103 GLY B CA 1
ATOM 2230 C C . GLY B 1 103 ? 41.660 -20.792 71.331 1.00 22.03 103 GLY B C 1
ATOM 2231 O O . GLY B 1 103 ? 41.826 -20.642 72.564 1.00 19.89 103 GLY B O 1
ATOM 2232 N N . LEU B 1 104 ? 42.668 -21.155 70.502 1.00 20.63 104 LEU B N 1
ATOM 2233 C CA . LEU B 1 104 ? 44.029 -21.276 71.009 1.00 22.01 104 LEU B CA 1
ATOM 2234 C C . LEU B 1 104 ? 44.599 -19.951 71.478 1.00 21.31 104 LEU B C 1
ATOM 2235 O O . LEU B 1 104 ? 45.272 -19.916 72.463 1.00 21.78 104 LEU B O 1
ATOM 2240 N N . TRP B 1 105 ? 44.408 -18.903 70.682 1.00 20.43 105 TRP B N 1
ATOM 2241 C CA . TRP B 1 105 ? 44.901 -17.560 71.009 1.00 21.58 105 TRP B CA 1
ATOM 2242 C C . TRP B 1 105 ? 44.198 -17.159 72.369 1.00 21.15 105 TRP B C 1
ATOM 2243 O O . TRP B 1 105 ? 44.822 -16.632 73.288 1.00 21.31 105 TRP B O 1
ATOM 2254 N N . GLY B 1 106 ? 42.923 -17.467 72.451 1.00 22.22 106 GLY B N 1
ATOM 2255 C CA . GLY B 1 106 ? 42.086 -17.136 73.661 1.00 21.84 106 GLY B CA 1
ATOM 2256 C C . GLY B 1 106 ? 42.659 -17.808 74.895 1.00 22.01 106 GLY B C 1
ATOM 2257 O O . GLY B 1 106 ? 42.946 -17.136 75.871 1.00 20.82 106 GLY B O 1
ATOM 2258 N N . LEU B 1 107 ? 42.836 -19.136 74.848 1.00 21.33 107 LEU B N 1
ATOM 2259 C CA . LEU B 1 107 ? 43.370 -19.852 76.000 1.00 22.09 107 LEU B CA 1
ATOM 2260 C C . LEU B 1 107 ? 44.777 -19.461 76.362 1.00 21.87 107 LEU B C 1
ATOM 2261 O O . LEU B 1 107 ? 45.155 -19.532 77.537 1.00 20.96 107 LEU B O 1
ATOM 2266 N N . THR B 1 108 ? 45.588 -19.056 75.378 1.00 20.39 108 THR B N 1
ATOM 2267 C CA . THR B 1 108 ? 46.928 -18.626 75.718 1.00 21.07 108 THR B CA 1
ATOM 2268 C C . THR B 1 108 ? 46.909 -17.267 76.479 1.00 20.77 108 THR B C 1
ATOM 2269 O O . THR B 1 108 ? 47.734 -17.044 77.356 1.00 20.39 108 THR B O 1
ATOM 2273 N N . ASN B 1 109 ? 46.009 -16.365 76.089 1.00 17.74 109 ASN B N 1
ATOM 2274 C CA . ASN B 1 109 ? 46.122 -14.991 76.533 1.00 20.27 109 ASN B CA 1
ATOM 2275 C C . ASN B 1 109 ? 45.073 -14.579 77.601 1.00 18.30 109 ASN B C 1
ATOM 2276 O O . ASN B 1 109 ? 45.136 -13.451 78.152 1.00 22.13 109 ASN B O 1
ATOM 2281 N N . PHE B 1 110 ? 44.123 -15.459 77.892 1.00 17.60 110 PHE B N 1
ATOM 2282 C CA . PHE B 1 110 ? 43.050 -15.060 78.879 1.00 18.25 110 PHE B CA 1
ATOM 2283 C C . PHE B 1 110 ? 42.694 -16.209 79.808 1.00 19.37 110 PHE B C 1
ATOM 2284 O O . PHE B 1 110 ? 42.688 -17.384 79.379 1.00 19.98 110 PHE B O 1
ATOM 2292 N N . ASP B 1 111 ? 42.425 -15.869 81.078 1.00 19.18 111 ASP B N 1
ATOM 2293 C CA . ASP B 1 111 ? 42.047 -16.893 82.041 1.00 19.37 111 ASP B CA 1
ATOM 2294 C C . ASP B 1 111 ? 40.815 -17.621 81.642 1.00 18.29 111 ASP B C 1
ATOM 2295 O O . ASP B 1 111 ? 40.705 -18.839 81.864 1.00 19.50 111 ASP B O 1
ATOM 2300 N N . ARG B 1 112 ? 39.899 -16.918 81.002 1.00 18.35 112 ARG B N 1
ATOM 2301 C CA . ARG B 1 112 ? 38.699 -17.538 80.602 1.00 20.26 112 ARG B CA 1
ATOM 2302 C C . ARG B 1 112 ? 38.253 -16.932 79.273 1.00 17.64 112 ARG B C 1
ATOM 2303 O O . ARG B 1 112 ? 38.513 -15.789 79.067 1.00 16.47 112 ARG B O 1
ATOM 2311 N N . VAL B 1 113 ? 37.517 -17.670 78.429 1.00 17.60 113 VAL B N 1
ATOM 2312 C CA . VAL B 1 113 ? 37.143 -17.209 77.106 1.00 18.86 113 VAL B CA 1
ATOM 2313 C C . VAL B 1 113 ? 35.777 -17.698 76.809 1.00 19.02 113 VAL B C 1
ATOM 2314 O O . VAL B 1 113 ? 35.454 -18.869 77.112 1.00 21.20 113 VAL B O 1
ATOM 2318 N N . ASP B 1 114 ? 34.920 -16.809 76.286 1.00 19.05 114 ASP B N 1
ATOM 2319 C CA . ASP B 1 114 ? 33.565 -17.176 75.925 1.00 19.64 114 ASP B CA 1
ATOM 2320 C C . ASP B 1 114 ? 33.365 -16.847 74.485 1.00 19.62 114 ASP B C 1
ATOM 2321 O O . ASP B 1 114 ? 33.449 -15.709 74.113 1.00 19.21 114 ASP B O 1
ATOM 2326 N N . PHE B 1 115 ? 33.137 -17.856 73.650 1.00 20.86 115 PHE B N 1
ATOM 2327 C CA . PHE B 1 115 ? 32.558 -17.610 72.321 1.00 21.20 115 PHE B CA 1
ATOM 2328 C C . PHE B 1 115 ? 31.120 -17.296 72.500 1.00 21.25 115 PHE B C 1
ATOM 2329 O O . PHE B 1 115 ? 30.427 -17.984 73.291 1.00 22.53 115 PHE B O 1
ATOM 2337 N N . VAL B 1 116 ? 30.641 -16.254 71.804 1.00 21.70 116 VAL B N 1
ATOM 2338 C CA . VAL B 1 116 ? 29.240 -15.958 71.904 1.00 22.54 116 VAL B CA 1
ATOM 2339 C C . VAL B 1 116 ? 28.764 -15.802 70.482 1.00 23.83 116 VAL B C 1
ATOM 2340 O O . VAL B 1 116 ? 29.282 -14.944 69.722 1.00 23.84 116 VAL B O 1
ATOM 2344 N N . TYR 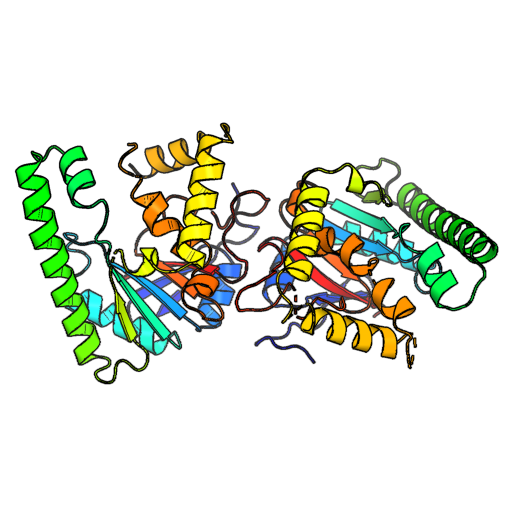B 1 117 ? 27.856 -16.694 70.072 1.00 24.98 117 TYR B N 1
ATOM 2345 C CA . TYR B 1 117 ? 27.314 -16.547 68.693 1.00 25.11 117 TYR B CA 1
ATOM 2346 C C . TYR B 1 117 ? 25.946 -15.858 68.703 1.00 27.06 117 TYR B C 1
ATOM 2347 O O . TYR B 1 117 ? 25.106 -16.098 69.595 1.00 26.41 117 TYR B O 1
ATOM 2356 N N . THR B 1 118 ? 25.715 -15.027 67.692 1.00 28.00 118 THR B N 1
ATOM 2357 C CA . THR B 1 118 ? 24.471 -14.295 67.570 1.00 31.08 118 THR B CA 1
ATOM 2358 C C . THR B 1 118 ? 23.375 -15.200 67.044 1.00 30.25 118 THR B C 1
ATOM 2359 O O . THR B 1 118 ? 23.484 -15.721 65.957 1.00 30.14 118 THR B O 1
ATOM 2363 N N . ASP B 1 119 ? 22.384 -15.461 67.871 1.00 29.18 119 ASP B N 1
ATOM 2364 C CA . ASP B 1 119 ? 21.210 -16.167 67.404 1.00 30.41 119 ASP B CA 1
ATOM 2365 C C . ASP B 1 119 ? 19.969 -15.285 67.499 1.00 32.01 119 ASP B C 1
ATOM 2366 O O . ASP B 1 119 ? 18.841 -15.836 67.564 1.00 31.87 119 ASP B O 1
ATOM 2371 N N . VAL B 1 120 ? 20.125 -13.947 67.508 1.00 31.08 120 VAL B N 1
ATOM 2372 C CA . VAL B 1 120 ? 18.879 -13.133 67.599 1.00 33.84 120 VAL B CA 1
ATOM 2373 C C . VAL B 1 120 ? 18.919 -12.089 66.538 1.00 33.42 120 VAL B C 1
ATOM 2374 O O . VAL B 1 120 ? 20.013 -11.623 66.163 1.00 32.03 120 VAL B O 1
ATOM 2378 N N . HIS B 1 121 ? 17.739 -11.745 65.986 1.00 34.01 121 HIS B N 1
ATOM 2379 C CA . HIS B 1 121 ? 17.657 -10.753 64.892 1.00 33.03 121 HIS B CA 1
ATOM 2380 C C . HIS B 1 121 ? 18.342 -11.170 63.636 1.00 32.51 121 HIS B C 1
ATOM 2381 O O . HIS B 1 121 ? 18.572 -10.342 62.772 1.00 31.92 121 HIS B O 1
ATOM 2388 N N . VAL B 1 122 ? 18.648 -12.469 63.521 1.00 30.30 122 VAL B N 1
ATOM 2389 C CA . VAL B 1 122 ? 19.284 -13.022 62.343 1.00 29.57 122 VAL B CA 1
ATOM 2390 C C . VAL B 1 122 ? 18.300 -13.108 61.163 1.00 28.93 122 VAL B C 1
ATOM 2391 O O . VAL B 1 122 ? 18.587 -12.598 60.069 1.00 28.38 122 VAL B O 1
ATOM 2395 N N . ALA B 1 123 ? 17.134 -13.720 61.372 1.00 29.06 123 ALA B N 1
ATOM 2396 C CA . ALA B 1 123 ? 16.139 -13.753 60.247 1.00 29.18 123 ALA B CA 1
ATOM 2397 C C . ALA B 1 123 ? 15.783 -12.338 59.789 1.00 30.60 123 ALA B C 1
ATOM 2398 O O . ALA B 1 123 ? 15.790 -12.098 58.593 1.00 31.43 123 ALA B O 1
ATOM 2400 N N . GLU B 1 124 ? 15.533 -11.423 60.747 1.00 32.68 124 GLU B N 1
ATOM 2401 C CA . GLU B 1 124 ? 15.197 -10.009 60.487 1.00 36.38 124 GLU B CA 1
ATOM 2402 C C . GLU B 1 124 ? 16.241 -9.364 59.612 1.00 37.26 124 GLU B C 1
ATOM 2403 O O . GLU B 1 124 ? 15.916 -8.629 58.676 1.00 38.81 124 GLU B O 1
ATOM 2409 N N . SER B 1 125 ? 17.507 -9.684 59.831 1.00 38.43 125 SER B N 1
ATOM 2410 C CA . SER B 1 125 ? 18.476 -8.993 59.014 1.00 39.90 125 SER B CA 1
ATOM 2411 C C . SER B 1 125 ? 18.630 -9.663 57.654 1.00 39.36 125 SER B C 1
ATOM 2412 O O . SER B 1 125 ? 19.103 -9.033 56.683 1.00 39.20 125 SER B O 1
ATOM 2415 N N . TYR B 1 126 ? 18.225 -10.934 57.531 1.00 36.84 126 TYR B N 1
ATOM 2416 C CA . TYR B 1 126 ? 18.166 -11.505 56.177 1.00 35.38 126 TYR B CA 1
ATOM 2417 C C . TYR B 1 126 ? 17.038 -10.863 55.405 1.00 35.14 126 TYR B C 1
ATOM 2418 O O . TYR B 1 126 ? 17.175 -10.616 54.227 1.00 36.57 126 TYR B O 1
ATOM 2427 N N . GLU B 1 127 ? 15.912 -10.614 56.071 1.00 35.93 127 GLU B N 1
ATOM 2428 C CA . GLU B 1 127 ? 14.771 -10.005 55.443 1.00 37.92 127 GLU B CA 1
ATOM 2429 C C . GLU B 1 127 ? 15.092 -8.576 54.951 1.00 39.13 127 GLU B C 1
ATOM 2430 O O . GLU B 1 127 ? 14.669 -8.178 53.856 1.00 38.43 127 GLU B O 1
ATOM 2436 N N . ALA B 1 128 ? 15.811 -7.820 55.780 1.00 39.43 128 ALA B N 1
ATOM 2437 C CA . ALA B 1 128 ? 16.226 -6.473 55.385 1.00 41.29 128 ALA B CA 1
ATOM 2438 C C . ALA B 1 128 ? 17.230 -6.546 54.218 1.00 42.50 128 ALA B C 1
ATOM 2439 O O . ALA B 1 128 ? 17.249 -5.649 53.424 1.00 43.38 128 ALA B O 1
ATOM 2441 N N . LEU B 1 129 ? 17.992 -7.629 54.046 1.00 43.42 129 LEU B N 1
ATOM 2442 C CA . LEU B 1 129 ? 18.775 -7.809 52.797 1.00 44.65 129 LEU B CA 1
ATOM 2443 C C . LEU B 1 129 ? 17.972 -8.184 51.528 1.00 44.71 129 LEU B C 1
ATOM 2444 O O . LEU B 1 129 ? 18.576 -8.431 50.476 1.00 45.72 129 LEU B O 1
ATOM 2449 N N . GLY B 1 130 ? 16.643 -8.283 51.613 1.00 43.83 130 GLY B N 1
ATOM 2450 C CA . GLY B 1 130 ? 15.854 -8.751 50.476 1.00 41.55 130 GLY B CA 1
ATOM 2451 C C . GLY B 1 130 ? 15.229 -10.159 50.578 1.00 41.56 130 GLY B C 1
ATOM 2452 O O . GLY B 1 130 ? 14.310 -10.465 49.810 1.00 40.95 130 GLY B O 1
ATOM 2453 N N . ASP B 1 131 ? 15.691 -11.055 51.471 1.00 39.92 131 ASP B N 1
ATOM 2454 C CA . ASP B 1 131 ? 15.068 -12.438 51.491 1.00 37.50 131 ASP B CA 1
ATOM 2455 C C . ASP B 1 131 ? 13.585 -12.335 51.831 1.00 33.64 131 ASP B C 1
ATOM 2456 O O . ASP B 1 131 ? 13.193 -11.438 52.545 1.00 31.19 131 ASP B O 1
ATOM 2461 N N . SER B 1 132 ? 12.769 -13.275 51.349 1.00 31.72 132 SER B N 1
ATOM 2462 C CA . SER B 1 132 ? 11.369 -13.364 51.827 1.00 29.07 132 SER B CA 1
ATOM 2463 C C . SER B 1 132 ? 11.379 -13.732 53.302 1.00 25.97 132 SER B C 1
ATOM 2464 O O . SER B 1 132 ? 12.400 -14.247 53.800 1.00 24.73 132 SER B O 1
ATOM 2467 N N . ALA B 1 133 ? 10.245 -13.550 53.988 1.00 24.81 133 ALA B N 1
ATOM 2468 C CA . ALA B 1 133 ? 10.157 -14.014 55.405 1.00 25.65 133 ALA B CA 1
ATOM 2469 C C . ALA B 1 133 ? 10.522 -15.463 55.556 1.00 23.82 133 ALA B C 1
ATOM 2470 O O . ALA B 1 133 ? 11.285 -15.854 56.459 1.00 24.27 133 ALA B O 1
ATOM 2472 N N . ILE B 1 134 ? 10.022 -16.291 54.650 1.00 23.07 134 ILE B N 1
ATOM 2473 C CA . ILE B 1 134 ? 10.302 -17.700 54.801 1.00 22.51 134 ILE B CA 1
ATOM 2474 C C . ILE B 1 134 ? 11.749 -18.059 54.481 1.00 23.37 134 ILE B C 1
ATOM 2475 O O . ILE B 1 134 ? 12.358 -18.874 55.199 1.00 23.71 134 ILE B O 1
ATOM 2480 N N . GLU B 1 135 ? 12.328 -17.458 53.437 1.00 24.32 135 GLU B N 1
ATOM 2481 C CA . GLU B 1 135 ? 13.747 -17.711 53.134 1.00 27.38 135 GLU B CA 1
ATOM 2482 C C . GLU B 1 135 ? 14.638 -17.343 54.327 1.00 25.80 135 GLU B C 1
ATOM 2483 O O . GLU B 1 135 ? 15.558 -18.077 54.707 1.00 26.51 135 GLU B O 1
ATOM 2489 N N . ALA B 1 136 ? 14.359 -16.164 54.859 1.00 25.28 136 ALA B N 1
ATOM 2490 C CA . ALA B 1 136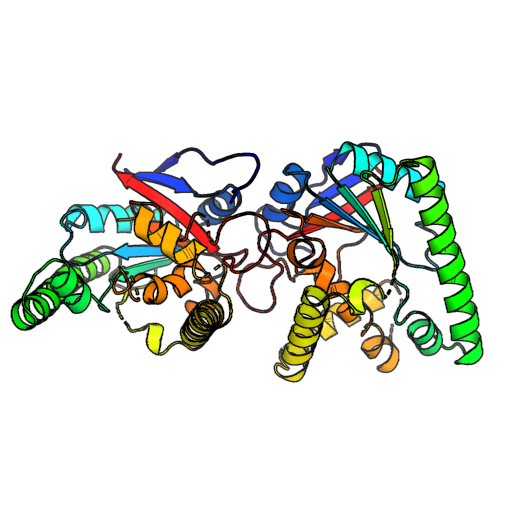 ? 15.084 -15.629 55.983 1.00 25.75 136 ALA B CA 1
ATOM 2491 C C . ALA B 1 136 ? 14.918 -16.550 57.221 1.00 24.06 136 ALA B C 1
ATOM 2492 O O . ALA B 1 136 ? 15.890 -16.887 57.879 1.00 26.03 136 ALA B O 1
ATOM 2494 N N . ARG B 1 137 ? 13.679 -16.898 57.543 1.00 22.85 137 ARG B N 1
ATOM 2495 C CA . ARG B 1 137 ? 13.403 -17.798 58.646 1.00 22.01 137 ARG B CA 1
ATOM 2496 C C . ARG B 1 137 ? 14.197 -19.104 58.532 1.00 22.57 137 ARG B C 1
ATOM 2497 O O . ARG B 1 137 ? 14.898 -19.521 59.505 1.00 19.75 137 ARG B O 1
ATOM 2505 N N . ARG B 1 138 ? 14.194 -19.720 57.341 1.00 21.48 138 ARG B N 1
ATOM 2506 C CA . ARG B 1 138 ? 14.837 -20.996 57.219 1.00 22.41 138 ARG B CA 1
ATOM 2507 C C . ARG B 1 138 ? 16.402 -20.914 57.185 1.00 23.11 138 ARG B C 1
ATOM 2508 O O . ARG B 1 138 ? 17.082 -21.803 57.699 1.00 21.95 138 ARG B O 1
ATOM 2516 N N . LYS B 1 139 ? 16.921 -19.890 56.537 1.00 23.83 139 LYS B N 1
ATOM 2517 C CA . LYS B 1 139 ? 18.359 -19.669 56.454 1.00 25.83 139 LYS B CA 1
ATOM 2518 C C . LYS B 1 139 ? 18.902 -19.369 57.867 1.00 24.90 139 LYS B C 1
ATOM 2519 O O . LYS B 1 139 ? 19.984 -19.805 58.215 1.00 25.28 139 LYS B O 1
ATOM 2525 N N . ALA B 1 140 ? 18.106 -18.682 58.702 1.00 25.82 140 ALA B N 1
ATOM 2526 C CA . ALA B 1 140 ? 18.524 -18.396 60.078 1.00 25.37 140 ALA B CA 1
ATOM 2527 C C . ALA B 1 140 ? 18.623 -19.689 60.884 1.00 25.98 140 ALA B C 1
ATOM 2528 O O . ALA B 1 140 ? 19.613 -19.907 61.544 1.00 24.29 140 ALA B O 1
ATOM 2530 N N . VAL B 1 141 ? 17.617 -20.574 60.812 1.00 23.59 141 VAL B N 1
ATOM 2531 C CA . VAL B 1 141 ? 17.724 -21.861 61.483 1.00 22.22 141 VAL B CA 1
ATOM 2532 C C . VAL B 1 141 ? 18.993 -22.592 61.032 1.00 23.92 141 VAL B C 1
ATOM 2533 O O . VAL B 1 141 ? 19.731 -23.166 61.861 1.00 23.86 141 VAL B O 1
ATOM 2537 N N . LYS B 1 142 ? 19.220 -22.616 59.717 1.00 24.41 142 LYS B N 1
ATOM 2538 C CA . LYS B 1 142 ? 20.324 -23.408 59.168 1.00 26.57 142 LYS B CA 1
ATOM 2539 C C . LYS B 1 142 ? 21.696 -22.831 59.638 1.00 25.49 142 LYS B C 1
ATOM 2540 O O . LYS B 1 142 ? 22.584 -23.580 60.025 1.00 27.22 142 LYS B O 1
ATOM 2546 N N . ASN B 1 143 ? 21.832 -21.525 59.507 1.00 24.28 143 ASN 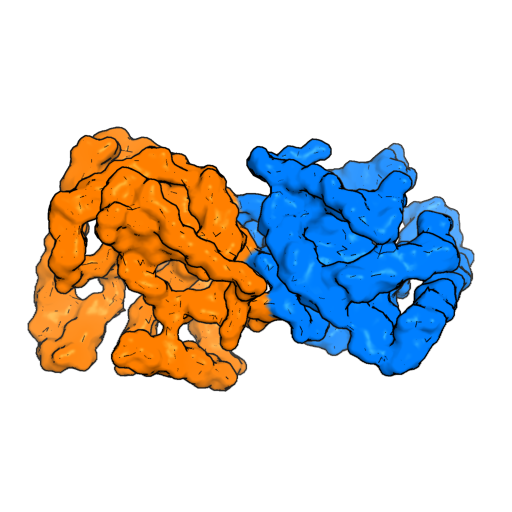B N 1
ATOM 2547 C CA . ASN B 1 143 ? 23.068 -20.797 59.757 1.00 25.80 143 ASN B CA 1
ATOM 2548 C C . ASN B 1 143 ? 23.446 -20.806 61.234 1.00 26.11 143 ASN B C 1
ATOM 2549 O O . ASN B 1 143 ? 24.574 -21.043 61.547 1.00 26.67 143 ASN B O 1
ATOM 2554 N N . ILE B 1 144 ? 22.459 -20.619 62.138 1.00 26.64 144 ILE B N 1
ATOM 2555 C CA . ILE B 1 144 ? 22.676 -20.711 63.574 1.00 23.65 144 ILE B CA 1
ATOM 2556 C C . ILE B 1 144 ? 23.020 -22.159 63.956 1.00 26.50 144 ILE B C 1
ATOM 2557 O O . ILE B 1 144 ? 23.973 -22.396 64.762 1.00 26.12 144 ILE B O 1
ATOM 2562 N N . ARG B 1 145 ? 22.256 -23.153 63.483 1.00 25.29 145 ARG B N 1
ATOM 2563 C CA . ARG B 1 145 ? 22.625 -24.531 63.803 1.00 26.88 145 ARG B CA 1
ATOM 2564 C C . ARG B 1 145 ? 24.082 -24.799 63.348 1.00 25.65 145 ARG B C 1
ATOM 2565 O O . ARG B 1 145 ? 24.830 -25.470 64.049 1.00 25.40 145 ARG B O 1
ATOM 2573 N N . GLY B 1 146 ? 24.443 -24.320 62.173 1.00 26.78 146 GLY B N 1
ATOM 2574 C CA . GLY B 1 146 ? 25.773 -24.639 61.598 1.00 28.10 146 GLY B CA 1
ATOM 2575 C C . GLY B 1 146 ? 26.907 -23.992 62.419 1.00 28.98 146 GLY B C 1
ATOM 2576 O O . GLY B 1 146 ? 27.867 -24.644 62.755 1.00 28.99 146 GLY B O 1
ATOM 2577 N N . VAL B 1 147 ? 26.763 -22.711 62.801 1.00 28.46 147 VAL B N 1
ATOM 2578 C CA . VAL B 1 147 ? 27.840 -22.057 63.521 1.00 27.56 147 VAL B CA 1
ATOM 2579 C C . VAL B 1 147 ? 27.953 -22.607 64.919 1.00 27.01 147 VAL B C 1
ATOM 2580 O O . VAL B 1 147 ? 29.078 -22.818 65.467 1.00 25.91 147 VAL B O 1
ATOM 2584 N N . ARG B 1 148 ? 26.793 -22.935 65.489 1.00 25.63 148 ARG B N 1
ATOM 2585 C CA . ARG B 1 148 ? 26.757 -23.556 66.762 1.00 25.24 148 ARG B CA 1
ATOM 2586 C C . ARG B 1 148 ? 27.486 -24.878 66.788 1.00 26.29 148 ARG B C 1
ATOM 2587 O O . ARG B 1 148 ? 28.299 -25.146 67.702 1.00 24.14 148 ARG B O 1
ATOM 2595 N N . ALA B 1 149 ? 27.222 -25.728 65.789 1.00 27.13 149 ALA B N 1
ATOM 2596 C CA . ALA B 1 149 ? 27.991 -26.982 65.681 1.00 27.85 149 ALA B CA 1
ATOM 2597 C C . ALA B 1 149 ? 29.521 -26.777 65.508 1.00 26.18 149 ALA B C 1
ATOM 2598 O O . ALA B 1 149 ? 30.292 -27.478 66.125 1.00 26.94 149 ALA B O 1
ATOM 2600 N N . LYS B 1 150 ? 29.938 -25.915 64.609 1.00 25.88 150 LYS B N 1
ATOM 2601 C CA . LYS B 1 150 ? 31.353 -25.660 64.441 1.00 27.22 150 LYS B CA 1
ATOM 2602 C C . LYS B 1 150 ? 32.031 -25.121 65.739 1.00 26.77 150 LYS B C 1
ATOM 2603 O O . LYS B 1 150 ? 33.131 -25.562 66.086 1.00 24.99 150 LYS B O 1
ATOM 2609 N N . ILE B 1 151 ? 31.370 -24.192 66.468 1.00 26.06 151 ILE B N 1
ATOM 2610 C CA . ILE B 1 151 ? 31.999 -23.696 67.708 1.00 25.34 151 ILE B CA 1
ATOM 2611 C C . ILE B 1 151 ? 32.015 -24.759 68.755 1.00 26.60 151 ILE B C 1
ATOM 2612 O O . ILE B 1 151 ? 33.014 -24.942 69.443 1.00 25.41 151 ILE B O 1
ATOM 2617 N N . THR B 1 152 ? 30.916 -25.510 68.855 1.00 26.23 152 THR B N 1
ATOM 2618 C CA . THR B 1 152 ? 30.822 -26.527 69.899 1.00 28.20 152 THR B CA 1
ATOM 2619 C C . THR B 1 152 ? 31.888 -27.610 69.703 1.00 29.39 152 THR B C 1
ATOM 2620 O O . THR B 1 152 ? 32.547 -28.055 70.677 1.00 29.89 152 THR B O 1
ATOM 2624 N N . THR B 1 153 ? 32.119 -27.986 68.439 1.00 30.19 153 THR B N 1
ATOM 2625 C CA . THR B 1 153 ? 33.198 -28.980 68.179 1.00 31.68 153 THR B CA 1
ATOM 2626 C C . THR B 1 153 ? 34.552 -28.398 68.574 1.00 29.99 153 THR B C 1
ATOM 2627 O O . THR B 1 153 ? 35.393 -29.084 69.153 1.00 29.27 153 THR B O 1
ATOM 2631 N N . THR B 1 154 ? 34.788 -27.148 68.180 1.00 29.65 154 THR B N 1
ATOM 2632 C CA . THR B 1 154 ? 36.026 -26.477 68.593 1.00 29.44 154 THR B CA 1
ATOM 2633 C C . THR B 1 154 ? 36.270 -26.502 70.093 1.00 29.10 154 THR B C 1
ATOM 2634 O O . THR B 1 154 ? 37.391 -26.831 70.551 1.00 28.33 154 THR B O 1
ATOM 2638 N N . VAL B 1 155 ? 35.253 -26.069 70.851 1.00 27.95 155 VAL B N 1
ATOM 2639 C CA . VAL B 1 155 ? 35.346 -26.028 72.295 1.00 27.35 155 VAL B CA 1
ATOM 2640 C C . VAL B 1 155 ? 35.575 -27.447 72.887 1.00 29.40 155 VAL B C 1
ATOM 2641 O O . VAL B 1 155 ? 36.453 -27.634 73.790 1.00 28.43 155 VAL B O 1
ATOM 2645 N N . ASN B 1 156 ? 34.869 -28.447 72.364 1.00 29.13 156 ASN B N 1
ATOM 2646 C CA . ASN B 1 156 ? 35.016 -29.785 72.931 1.00 31.96 156 ASN B CA 1
ATOM 2647 C C . ASN B 1 156 ? 36.429 -30.367 72.674 1.00 32.25 156 ASN B C 1
ATOM 2648 O O . ASN B 1 156 ? 36.957 -31.012 73.545 1.00 32.90 156 ASN B O 1
ATOM 2653 N N . GLU B 1 157 ? 37.041 -30.016 71.557 1.00 30.46 157 GLU B N 1
ATOM 2654 C CA . GLU B 1 157 ? 38.399 -30.385 71.240 1.00 33.01 157 GLU B CA 1
ATOM 2655 C C . GLU B 1 157 ? 39.383 -29.675 72.150 1.00 33.43 157 GLU B C 1
ATOM 2656 O O . GLU B 1 157 ? 40.280 -30.335 72.706 1.00 31.29 157 GLU B O 1
ATOM 2662 N N . LEU B 1 158 ? 39.239 -28.323 72.296 1.00 30.91 158 LEU B N 1
ATOM 2663 C CA . LEU B 1 158 ? 40.281 -27.518 72.949 1.00 30.49 158 LEU B CA 1
ATOM 2664 C C . LEU B 1 158 ? 40.132 -27.599 74.438 1.00 29.68 158 LEU B C 1
ATOM 2665 O O . LEU B 1 158 ? 41.097 -27.430 75.159 1.00 28.98 158 LEU B O 1
ATOM 2670 N N . ASP B 1 159 ? 38.942 -27.895 74.920 1.00 28.79 159 ASP B N 1
ATOM 2671 C CA . ASP B 1 159 ? 38.681 -27.836 76.323 1.00 30.26 159 ASP B CA 1
ATOM 2672 C C . ASP B 1 159 ? 37.541 -28.777 76.687 1.00 32.56 159 ASP B C 1
ATOM 2673 O O . ASP B 1 159 ? 36.405 -28.331 76.938 1.00 32.21 159 ASP B O 1
ATOM 2678 N N . PRO B 1 160 ? 37.835 -30.111 76.733 1.00 35.50 160 PRO B N 1
ATOM 2679 C CA . PRO B 1 160 ? 36.769 -31.093 76.986 1.00 36.35 160 PRO B CA 1
ATOM 2680 C C . PRO B 1 160 ? 36.104 -30.920 78.308 1.00 37.25 160 PRO B C 1
ATOM 2681 O O . PRO B 1 160 ? 34.919 -31.082 78.387 1.00 39.63 160 PRO B O 1
ATOM 2685 N N . ALA B 1 161 ? 36.861 -30.603 79.355 1.00 39.07 161 ALA B N 1
ATOM 2686 C CA . ALA B 1 161 ? 36.287 -30.359 80.678 1.00 39.72 161 ALA B CA 1
ATOM 2687 C C . ALA B 1 161 ? 35.414 -29.072 80.700 1.00 39.87 161 ALA B C 1
ATOM 2688 O O . ALA B 1 161 ? 34.607 -28.873 81.603 1.00 39.75 161 ALA B O 1
ATOM 2690 N N . GLY B 1 162 ? 35.590 -28.170 79.731 1.00 38.67 162 GLY B N 1
ATOM 2691 C CA . GLY B 1 162 ? 34.818 -26.916 79.767 1.00 37.13 162 GLY B CA 1
ATOM 2692 C C . GLY B 1 162 ? 35.299 -26.072 80.935 1.00 36.40 162 GLY B C 1
ATOM 2693 O O . GLY B 1 162 ? 34.543 -25.339 81.533 1.00 35.43 162 GLY B O 1
ATOM 2694 N N . ALA B 1 163 ? 36.570 -26.205 81.273 1.00 35.35 163 ALA B N 1
ATOM 2695 C CA . ALA B 1 163 ? 37.111 -25.530 82.435 1.00 34.65 163 ALA B CA 1
ATOM 2696 C C . ALA B 1 163 ? 37.359 -24.026 82.145 1.00 34.22 163 ALA B C 1
ATOM 2697 O O . ALA B 1 163 ? 37.242 -23.232 83.020 1.00 36.46 163 ALA B O 1
ATOM 2699 N N . ARG B 1 164 ? 37.703 -23.621 80.936 1.00 31.38 164 ARG B N 1
ATOM 2700 C CA . ARG B 1 164 ? 38.091 -22.226 80.713 1.00 29.29 164 ARG B CA 1
ATOM 2701 C C . ARG B 1 164 ? 37.442 -21.611 79.478 1.00 29.36 164 ARG B C 1
ATOM 2702 O O . ARG B 1 164 ? 37.253 -20.385 79.392 1.00 27.31 164 ARG B O 1
ATOM 2710 N N . LEU B 1 165 ? 37.000 -22.462 78.566 1.00 26.82 165 LEU B N 1
ATOM 2711 C CA . LEU B 1 165 ? 36.459 -22.030 77.280 1.00 28.18 165 LEU B CA 1
ATOM 2712 C C . LEU B 1 165 ? 34.995 -22.542 77.161 1.00 29.96 165 LEU B C 1
ATOM 2713 O O . LEU B 1 165 ? 34.722 -23.729 77.490 1.00 30.07 165 LEU B O 1
ATOM 2718 N N . CYS B 1 166 ? 34.064 -21.657 76.755 1.00 29.05 166 CYS B N 1
ATOM 2719 C CA . CYS B 1 166 ? 32.672 -21.992 76.596 1.00 29.28 166 CYS B CA 1
ATOM 2720 C C . CYS B 1 166 ? 32.121 -21.327 75.363 1.00 27.25 166 CYS B C 1
ATOM 2721 O O . CYS B 1 166 ? 32.663 -20.352 74.859 1.00 23.88 166 CYS B O 1
ATOM 2724 N N . VAL B 1 167 ? 30.978 -21.833 74.938 1.00 25.24 167 VAL B N 1
ATOM 2725 C CA . VAL B 1 167 ? 30.243 -21.211 73.864 1.00 25.21 167 VAL B CA 1
ATOM 2726 C C . VAL B 1 167 ? 28.833 -21.044 74.378 1.00 26.58 167 VAL B C 1
ATOM 2727 O O . VAL B 1 167 ? 28.323 -21.898 75.107 1.00 25.26 167 VAL B O 1
ATOM 2731 N N . ARG B 1 168 ? 28.232 -19.913 74.065 1.00 26.66 168 ARG B N 1
ATOM 2732 C CA . ARG B 1 168 ? 26.813 -19.781 74.289 1.00 29.43 168 ARG B CA 1
ATOM 2733 C C . ARG B 1 168 ? 26.166 -18.869 73.262 1.00 27.56 168 ARG B C 1
ATOM 2734 O O . ARG B 1 168 ? 26.845 -18.051 72.681 1.00 27.70 168 ARG B O 1
ATOM 2742 N N . PRO B 1 169 ? 24.861 -19.026 73.067 1.00 27.22 169 PRO B N 1
ATOM 2743 C CA . PRO B 1 169 ? 24.119 -18.151 72.174 1.00 26.91 169 PRO B CA 1
ATOM 2744 C C . PRO B 1 169 ? 23.879 -16.807 72.875 1.00 25.74 169 PRO B C 1
ATOM 2745 O O . PRO B 1 169 ? 23.760 -16.778 74.098 1.00 25.12 169 PRO B O 1
ATOM 2757 N N . SER B 1 171 ? 21.204 -15.196 72.920 1.00 27.13 171 SER B N 1
ATOM 2758 C CA . SER B 1 171 ? 19.877 -15.230 73.614 1.00 29.23 171 SER B CA 1
ATOM 2759 C C . SER B 1 171 ? 19.961 -15.743 75.063 1.00 30.06 171 SER B C 1
ATOM 2760 O O . SER B 1 171 ? 19.128 -15.430 75.871 1.00 30.23 171 SER B O 1
ATOM 2763 N N . GLU B 1 172 ? 20.956 -16.569 75.400 1.00 30.99 172 GLU B N 1
ATOM 2764 C CA . GLU B 1 172 ? 21.080 -17.043 76.772 1.00 33.11 172 GLU B CA 1
ATOM 2765 C C . GLU B 1 172 ? 21.222 -15.855 77.784 1.00 33.05 172 GLU B C 1
ATOM 2766 O O . GLU B 1 172 ? 20.862 -15.985 78.962 1.00 32.62 172 GLU B O 1
ATOM 2772 N N . PHE B 1 173 ? 21.729 -14.710 77.330 1.00 30.88 173 PHE B N 1
ATOM 2773 C CA . PHE B 1 173 ? 21.947 -13.627 78.285 1.00 31.73 173 PHE B CA 1
ATOM 2774 C C . PHE B 1 173 ? 20.646 -12.937 78.625 1.00 33.44 173 PHE B C 1
ATOM 2775 O O . PHE B 1 173 ? 20.568 -12.192 79.586 1.00 32.52 173 PHE B O 1
ATOM 2783 N N . GLN B 1 174 ? 19.630 -13.180 77.795 1.00 36.19 174 GLN B N 1
ATOM 2784 C CA . GLN B 1 174 ? 18.315 -12.631 78.044 1.00 38.78 174 GLN B CA 1
ATOM 2785 C C . GLN B 1 174 ? 17.786 -13.013 79.395 1.00 39.72 174 GLN B C 1
ATOM 2786 O O . GLN B 1 174 ? 16.989 -12.269 79.945 1.00 42.47 174 GLN B O 1
ATOM 2792 N N . SER B 1 175 ? 18.262 -14.105 79.985 1.00 39.60 175 SER B N 1
ATOM 2793 C CA . SER B 1 175 ? 17.838 -14.403 81.329 1.00 40.27 175 SER B CA 1
ATOM 2794 C C . SER B 1 175 ? 18.750 -13.852 82.431 1.00 39.77 175 SER B C 1
ATOM 2795 O O . SER B 1 175 ? 18.569 -14.172 83.625 1.00 41.91 175 SER B O 1
ATOM 2798 N N . ASN B 1 176 ? 19.725 -13.040 82.064 1.00 34.90 176 ASN B N 1
ATOM 2799 C CA . ASN B 1 176 ? 20.694 -12.577 83.023 1.00 32.77 176 ASN B CA 1
ATOM 2800 C C . ASN B 1 176 ? 20.255 -11.188 83.437 1.00 30.85 176 ASN B C 1
ATOM 2801 O O . ASN B 1 176 ? 19.974 -10.361 82.575 1.00 29.22 176 ASN B O 1
ATOM 2806 N N . GLU B 1 177 ? 20.205 -10.931 84.732 1.00 30.98 177 GLU B N 1
ATOM 2807 C CA . GLU B 1 177 ? 19.715 -9.608 85.261 1.00 33.29 177 GLU B CA 1
ATOM 2808 C C . GLU B 1 177 ? 20.554 -8.339 84.877 1.00 31.82 177 GLU B C 1
ATOM 2809 O O . GLU B 1 177 ? 20.004 -7.309 84.400 1.00 29.51 177 GLU B O 1
ATOM 2815 N N . ALA B 1 178 ? 21.882 -8.408 85.054 1.00 29.60 178 ALA B N 1
ATOM 2816 C CA . ALA B 1 178 ? 22.725 -7.300 84.579 1.00 27.36 178 ALA B CA 1
ATOM 2817 C C . ALA B 1 178 ? 22.541 -7.038 83.047 1.00 26.54 178 ALA B C 1
ATOM 2818 O O . ALA B 1 178 ? 22.426 -5.879 82.595 1.00 26.13 178 ALA B O 1
ATOM 2820 N N . TYR B 1 179 ? 22.461 -8.106 82.234 1.00 25.63 179 TYR B N 1
ATOM 2821 C CA . TYR B 1 179 ? 22.189 -7.922 80.797 1.00 25.35 179 TYR B CA 1
ATOM 2822 C C . TYR B 1 179 ? 20.858 -7.162 80.580 1.00 25.69 179 TYR B C 1
ATOM 2823 O O . TYR B 1 179 ? 20.785 -6.233 79.804 1.00 24.39 179 TYR B O 1
ATOM 2832 N N . ARG B 1 180 ? 19.814 -7.594 81.265 1.00 28.24 180 ARG B N 1
ATOM 2833 C CA . ARG B 1 180 ? 18.456 -6.957 81.112 1.00 30.90 180 ARG B CA 1
ATOM 2834 C C . ARG B 1 180 ? 18.491 -5.505 81.518 1.00 30.18 180 ARG B C 1
ATOM 2835 O O . ARG B 1 180 ? 18.014 -4.655 80.780 1.00 30.61 180 ARG B O 1
ATOM 2843 N N . GLU B 1 181 ? 19.208 -5.201 82.604 1.00 31.31 181 GLU B N 1
ATOM 2844 C CA . GLU B 1 181 ? 19.325 -3.799 83.028 1.00 33.63 181 GLU B CA 1
ATOM 2845 C C . GLU B 1 181 ? 20.065 -2.946 82.018 1.00 33.62 181 GLU B C 1
ATOM 2846 O O . GLU B 1 181 ? 19.652 -1.815 81.729 1.00 33.77 181 GLU B O 1
ATOM 2852 N N . LEU B 1 182 ? 21.171 -3.479 81.476 1.00 31.44 182 LEU B N 1
ATOM 2853 C CA . LEU B 1 182 ? 22.007 -2.713 80.557 1.00 29.79 182 LEU B CA 1
ATOM 2854 C C . LEU B 1 182 ? 21.186 -2.494 79.297 1.00 28.82 182 LEU B C 1
ATOM 2855 O O . LEU B 1 182 ? 21.251 -1.438 78.655 1.00 27.92 182 LEU B O 1
ATOM 2860 N N . HIS B 1 183 ? 20.461 -3.527 78.912 1.00 29.31 183 HIS B N 1
ATOM 2861 C CA . HIS B 1 183 ? 19.672 -3.435 77.673 1.00 31.26 183 HIS B CA 1
ATOM 2862 C C . HIS B 1 183 ? 18.471 -2.441 77.823 1.00 31.46 183 HIS B C 1
ATOM 2863 O O . HIS B 1 183 ? 18.249 -1.602 76.944 1.00 29.50 183 HIS B O 1
ATOM 2870 N N . ALA B 1 184 ? 17.766 -2.509 78.959 1.00 35.52 184 ALA B N 1
ATOM 2871 C CA . ALA B 1 184 ? 16.632 -1.540 79.251 1.00 36.86 184 ALA B CA 1
ATOM 2872 C C . ALA B 1 184 ? 17.154 -0.098 79.297 1.00 38.85 184 ALA B C 1
ATOM 2873 O O . ALA B 1 184 ? 16.574 0.818 78.673 1.00 38.49 184 ALA B O 1
ATOM 2875 N N . ASP B 1 185 ? 18.271 0.117 80.009 1.00 39.51 185 ASP B N 1
ATOM 2876 C CA . ASP B 1 185 ? 18.888 1.475 80.050 1.00 40.69 185 ASP B CA 1
ATOM 2877 C C . ASP B 1 185 ? 19.296 1.962 78.652 1.00 40.62 185 ASP B C 1
ATOM 2878 O O . ASP B 1 185 ? 19.196 3.161 78.303 1.00 40.14 185 ASP B O 1
ATOM 2883 N N . LEU B 1 186 ? 19.765 1.057 77.805 1.00 40.56 186 LEU B N 1
ATOM 2884 C CA . LEU B 1 186 ? 20.152 1.522 76.491 1.00 40.11 186 LEU B CA 1
ATOM 2885 C C . LEU B 1 186 ? 18.882 1.915 75.682 1.00 41.08 186 LEU B C 1
ATOM 2886 O O . LEU B 1 186 ? 18.867 2.949 75.032 1.00 41.06 186 LEU B O 1
ATOM 2891 N N . LEU B 1 187 ? 17.840 1.096 75.734 1.00 43.09 187 LEU B N 1
ATOM 2892 C CA . LEU B 1 187 ? 16.569 1.466 75.063 1.00 45.81 187 LEU B CA 1
ATOM 2893 C C . LEU B 1 187 ? 16.007 2.771 75.668 1.00 46.32 187 LEU B C 1
ATOM 2894 O O . LEU B 1 187 ? 15.743 3.721 74.936 1.00 47.75 187 LEU B O 1
ATOM 2899 N N . THR B 1 188 ? 15.894 2.826 76.994 1.00 47.83 188 THR B N 1
ATOM 2900 C CA . THR B 1 188 ? 15.465 4.054 77.703 1.00 49.18 188 THR B CA 1
ATOM 2901 C C . THR B 1 188 ? 16.175 5.292 77.180 1.00 50.60 188 THR B C 1
ATOM 2902 O O . THR B 1 188 ? 15.501 6.265 76.810 1.00 52.36 188 THR B O 1
ATOM 2906 N N . ARG B 1 189 ? 17.510 5.274 77.113 1.00 51.70 189 ARG B N 1
ATOM 2907 C CA . ARG B 1 189 ? 18.268 6.433 76.606 1.00 52.88 189 ARG B CA 1
ATOM 2908 C C . ARG B 1 189 ? 17.964 6.746 75.158 1.00 54.20 189 ARG B C 1
ATOM 2909 O O . ARG B 1 189 ? 17.836 7.914 74.797 1.00 54.43 189 ARG B O 1
ATOM 2917 N N . LEU B 1 190 ? 17.841 5.720 74.324 1.00 55.17 190 LEU B N 1
ATOM 2918 C CA . LEU B 1 190 ? 17.586 5.956 72.916 1.00 56.50 190 LEU B CA 1
ATOM 2919 C C . LEU B 1 190 ? 16.241 6.669 72.679 1.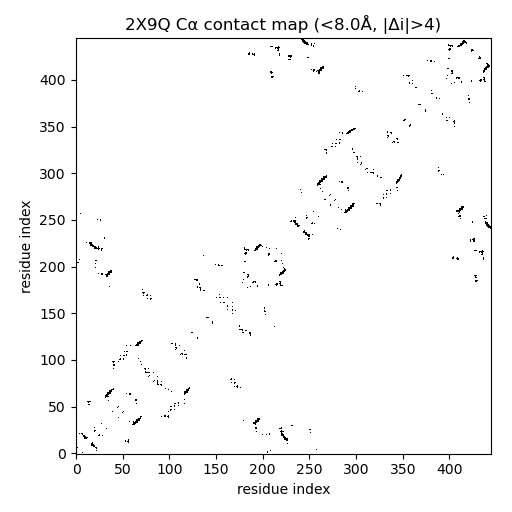00 57.69 190 LEU B C 1
ATOM 2920 O O . LEU B 1 190 ? 16.184 7.597 71.894 1.00 58.70 190 LEU B O 1
ATOM 2925 N N . LYS B 1 191 ? 15.183 6.258 73.370 1.00 59.40 191 LYS B N 1
ATOM 2926 C CA . LYS B 1 191 ? 13.891 6.952 73.278 1.00 61.90 191 LYS B CA 1
ATOM 2927 C C . LYS B 1 191 ? 13.861 8.362 73.917 1.00 62.63 191 LYS B C 1
ATOM 2928 O O . LYS B 1 191 ? 13.490 9.327 73.244 1.00 62.73 191 LYS B O 1
ATOM 2934 N N . ASP B 1 192 ? 14.246 8.460 75.196 1.00 63.35 192 ASP B N 1
ATOM 2935 C CA . ASP B 1 192 ? 14.233 9.709 75.978 1.00 64.11 192 ASP B CA 1
ATOM 2936 C C . ASP B 1 192 ? 15.251 10.781 75.584 1.00 65.36 192 ASP B C 1
ATOM 2937 O O . ASP B 1 192 ? 15.210 11.871 76.131 1.00 66.30 192 ASP B O 1
ATOM 2942 N N . ASP B 1 193 ? 16.165 10.504 74.664 1.00 66.43 193 ASP B N 1
ATOM 2943 C CA . ASP B 1 193 ? 17.225 11.475 74.378 1.00 67.30 193 ASP B CA 1
ATOM 2944 C C . ASP B 1 193 ? 17.576 11.584 72.890 1.00 68.24 193 ASP B C 1
ATOM 2945 O O . ASP B 1 193 ? 18.337 10.772 72.361 1.00 68.33 193 ASP B O 1
ATOM 2950 N N . GLU B 1 194 ? 17.042 12.631 72.256 1.00 68.60 194 GLU B N 1
ATOM 2951 C CA . GLU B 1 194 ? 17.127 12.899 70.809 1.00 68.87 194 GLU B CA 1
ATOM 2952 C C . GLU B 1 194 ? 18.500 12.993 70.153 1.00 67.93 194 GLU B C 1
ATOM 2953 O O . GLU B 1 194 ? 18.644 12.586 68.999 1.00 68.07 194 GLU B O 1
ATOM 2959 N N . ASP B 1 195 ? 19.478 13.606 70.830 1.00 67.31 195 ASP B N 1
ATOM 2960 C CA . ASP B 1 195 ? 20.821 13.818 70.245 1.00 67.06 195 ASP B CA 1
ATOM 2961 C C . ASP B 1 195 ? 21.614 12.498 70.175 1.00 65.76 195 ASP B C 1
ATOM 2962 O O . ASP B 1 195 ? 22.245 12.162 69.162 1.00 64.67 195 ASP B O 1
ATOM 2975 N N . ARG B 1 197 ? 20.184 9.377 70.266 1.00 62.33 197 ARG B N 1
ATOM 2976 C CA . ARG B 1 197 ? 19.469 8.721 69.165 1.00 61.14 197 ARG B CA 1
ATOM 2977 C C . ARG B 1 197 ? 20.052 9.143 67.808 1.00 59.76 197 ARG B C 1
ATOM 2978 O O . ARG B 1 197 ? 20.428 8.292 66.996 1.00 59.64 197 ARG B O 1
ATOM 2986 N N . ALA B 1 198 ? 20.180 10.451 67.578 1.00 57.66 198 ALA B N 1
ATOM 2987 C CA . ALA B 1 198 ? 20.672 10.932 66.295 1.00 55.87 198 ALA B CA 1
ATOM 2988 C C . ALA B 1 198 ? 22.131 10.508 66.024 1.00 54.62 198 ALA B C 1
ATOM 2989 O O . ALA B 1 198 ? 22.497 10.152 64.877 1.00 53.99 198 ALA B O 1
ATOM 2991 N N . VAL B 1 199 ? 22.962 10.545 67.074 1.00 52.63 199 VAL B N 1
ATOM 2992 C CA . VAL B 1 199 ? 24.379 10.162 66.932 1.00 51.42 199 VAL B CA 1
ATOM 2993 C C . VAL B 1 199 ? 24.544 8.650 66.715 1.00 50.04 199 VAL B C 1
ATOM 2994 O O . VAL B 1 199 ? 25.386 8.208 65.944 1.00 49.79 199 VAL B O 1
ATOM 2998 N N . CYS B 1 200 ? 23.735 7.868 67.413 1.00 50.38 200 CYS B N 1
ATOM 2999 C CA . CYS B 1 200 ? 23.741 6.406 67.215 1.00 51.41 200 CYS B CA 1
ATOM 3000 C C . CYS B 1 200 ? 23.329 6.048 65.782 1.00 53.10 200 CYS B C 1
ATOM 3001 O O . CYS B 1 200 ? 24.029 5.263 65.106 1.00 52.88 200 CYS B O 1
ATOM 3004 N N . GLN B 1 201 ? 22.232 6.658 65.306 1.00 55.07 201 GLN B N 1
ATOM 3005 C CA . GLN B 1 201 ? 21.754 6.442 63.922 1.00 57.61 201 GLN B CA 1
ATOM 3006 C C . GLN B 1 201 ? 22.801 6.799 62.908 1.00 58.88 201 GLN B C 1
ATOM 3007 O O . GLN B 1 201 ? 22.976 6.111 61.885 1.00 59.22 201 GLN B O 1
ATOM 3013 N N . ASP B 1 202 ? 23.528 7.870 63.204 1.00 60.17 202 ASP B N 1
ATOM 3014 C CA . ASP B 1 202 ? 24.647 8.239 62.372 1.00 61.01 202 ASP B CA 1
ATOM 3015 C C . ASP B 1 202 ? 25.734 7.144 62.371 1.00 61.07 202 ASP B C 1
ATOM 3016 O O . ASP B 1 202 ? 26.200 6.732 61.296 1.00 60.82 202 ASP B O 1
ATOM 3021 N N . LEU B 1 203 ? 26.120 6.657 63.557 1.00 61.69 203 LEU B N 1
ATOM 3022 C CA . LEU B 1 203 ? 27.157 5.593 63.658 1.00 62.34 203 LEU B CA 1
ATOM 3023 C C . LEU B 1 203 ? 26.731 4.288 62.968 1.00 63.75 203 LEU B C 1
ATOM 3024 O O . LEU B 1 203 ? 27.570 3.571 62.448 1.00 64.41 203 LEU B O 1
ATOM 3029 N N . VAL B 1 204 ? 25.427 4.018 62.958 1.00 65.91 204 VAL B N 1
ATOM 3030 C CA . VAL B 1 204 ? 24.841 2.884 62.242 1.00 68.31 204 VAL B CA 1
ATOM 3031 C C . VAL B 1 204 ? 24.848 3.060 60.719 1.00 70.38 204 VAL B C 1
ATOM 3032 O O . VAL B 1 204 ? 25.336 2.176 60.012 1.00 70.93 204 VAL B O 1
ATOM 3036 N N . ARG B 1 205 ? 24.321 4.181 60.212 1.00 72.70 205 ARG B N 1
ATOM 3037 C CA . ARG B 1 205 ? 24.409 4.501 58.776 1.00 75.12 205 ARG B CA 1
ATOM 3038 C C . ARG B 1 205 ? 25.836 4.395 58.254 1.00 76.85 205 ARG B C 1
ATOM 3039 O O . ARG B 1 205 ? 26.067 3.906 57.128 1.00 77.31 205 ARG B O 1
ATOM 3047 N N . ARG B 1 206 ? 26.790 4.857 59.060 1.00 78.49 206 ARG B N 1
ATOM 3048 C CA . ARG B 1 206 ? 28.195 4.745 58.683 1.00 80.29 206 ARG B CA 1
ATOM 3049 C C . ARG B 1 206 ? 28.694 3.287 58.610 1.00 80.48 206 ARG B C 1
ATOM 3050 O O . ARG B 1 206 ? 29.302 2.910 57.608 1.00 80.88 206 ARG B O 1
ATOM 3058 N N . PHE B 1 207 ? 28.413 2.470 59.628 1.00 80.69 207 PHE B N 1
ATOM 3059 C CA . PHE B 1 207 ? 28.586 0.997 59.537 1.00 81.03 207 PHE B CA 1
ATOM 3060 C C . PHE B 1 207 ? 28.197 0.473 58.118 1.00 81.03 207 PHE B C 1
ATOM 3061 O O . PHE B 1 207 ? 29.046 -0.042 57.386 1.00 81.12 207 PHE B O 1
ATOM 3069 N N . LEU B 1 208 ? 26.931 0.667 57.733 1.00 80.83 208 LEU B N 1
ATOM 3070 C CA . LEU B 1 208 ? 26.376 0.245 56.435 1.00 80.80 208 LEU B CA 1
ATOM 3071 C C . LEU B 1 208 ? 26.764 1.189 55.276 1.00 81.01 208 LEU B C 1
ATOM 3072 O O . LEU B 1 208 ? 27.862 1.119 54.713 1.00 81.38 208 LEU B O 1
ATOM 3077 N N . GLU B 1 223 ? 17.733 -0.329 58.216 1.00 63.19 223 GLU B N 1
ATOM 3078 C CA . GLU B 1 223 ? 18.616 0.540 59.002 1.00 61.94 223 GLU B CA 1
ATOM 3079 C C . GLU B 1 223 ? 18.311 0.433 60.487 1.00 60.59 223 GLU B C 1
ATOM 3080 O O . GLU B 1 223 ? 19.225 0.387 61.321 1.00 59.80 223 GLU B O 1
ATOM 3086 N N . GLN B 1 224 ? 17.023 0.395 60.804 1.00 58.77 224 GLN B N 1
ATOM 3087 C CA . GLN B 1 224 ? 16.540 0.194 62.176 1.00 57.08 224 GLN B CA 1
ATOM 3088 C C . GLN B 1 224 ? 16.543 -1.305 62.608 1.00 55.08 224 GLN B C 1
ATOM 3089 O O . GLN B 1 224 ? 16.385 -1.647 63.809 1.00 54.10 224 GLN B O 1
ATOM 3095 N N . VAL B 1 225 ? 16.693 -2.205 61.645 1.00 51.77 225 VAL B N 1
ATOM 3096 C CA . VAL B 1 225 ? 16.829 -3.611 62.030 1.00 49.60 225 VAL B CA 1
ATOM 3097 C C . VAL B 1 225 ? 18.241 -3.761 62.608 1.00 47.22 225 VAL B C 1
ATOM 3098 O O . VAL B 1 225 ? 18.443 -4.404 63.624 1.00 44.66 225 VAL B O 1
ATOM 3102 N N . CYS B 1 226 ? 19.184 -3.100 61.953 1.00 45.93 226 CYS B N 1
ATOM 3103 C CA . CYS B 1 226 ? 20.543 -3.048 62.402 1.00 45.89 226 CYS B CA 1
ATOM 3104 C C . CYS B 1 226 ? 20.638 -2.463 63.855 1.00 44.52 226 CYS B C 1
ATOM 3105 O O . CYS B 1 226 ? 21.409 -2.963 64.689 1.00 42.02 226 CYS B O 1
ATOM 3116 N N . ASP B 1 228 ? 18.348 -2.606 66.215 1.00 41.36 228 ASP B N 1
ATOM 3117 C CA . ASP B 1 228 ? 17.868 -3.679 67.071 1.00 41.23 228 ASP B CA 1
ATOM 3118 C C . ASP B 1 228 ? 18.960 -4.757 67.363 1.00 39.71 228 ASP B C 1
ATOM 3119 O O . ASP B 1 228 ? 19.158 -5.174 68.501 1.00 39.26 228 ASP B O 1
ATOM 3124 N N . TYR B 1 229 ? 19.629 -5.196 66.320 1.00 38.06 229 TYR B N 1
ATOM 3125 C CA . TYR B 1 229 ? 20.679 -6.233 66.402 1.00 39.21 229 TYR B CA 1
ATOM 3126 C C . TYR B 1 229 ? 21.853 -5.690 67.283 1.00 37.92 229 TYR B C 1
ATOM 3127 O O . TYR B 1 229 ? 22.317 -6.341 68.207 1.00 37.01 229 TYR B O 1
ATOM 3136 N N . ILE B 1 230 ? 22.254 -4.458 67.030 1.00 36.47 230 ILE B N 1
ATOM 3137 C CA . ILE B 1 230 ? 23.353 -3.862 67.771 1.00 37.33 230 ILE B CA 1
ATOM 3138 C C . ILE B 1 230 ? 23.009 -3.691 69.249 1.00 35.14 230 ILE B C 1
ATOM 3139 O O . ILE B 1 230 ? 23.845 -3.990 70.101 1.00 36.37 230 ILE B O 1
ATOM 3144 N N . CYS B 1 231 ? 21.790 -3.243 69.550 1.00 34.54 231 CYS B N 1
ATOM 3145 C CA . CYS B 1 231 ? 21.318 -3.101 70.917 1.00 33.46 231 CYS B CA 1
ATOM 3146 C C . CYS B 1 231 ? 21.268 -4.437 71.623 1.00 33.47 231 CYS B C 1
ATOM 3147 O O . CYS B 1 231 ? 21.511 -4.505 72.827 1.00 34.37 231 CYS B O 1
ATOM 3150 N N . ALA B 1 232 ? 20.931 -5.511 70.923 1.00 30.69 232 ALA B N 1
ATOM 3151 C CA . ALA B 1 232 ? 21.006 -6.814 71.568 1.00 29.63 232 ALA B CA 1
ATOM 3152 C C . ALA B 1 232 ? 22.409 -7.233 72.052 1.00 29.01 232 ALA B C 1
ATOM 3153 O O . ALA B 1 232 ? 22.494 -7.976 73.027 1.00 27.22 232 ALA B O 1
ATOM 3155 N N . GLU B 1 233 ? 23.467 -6.824 71.336 1.00 27.62 233 GLU B N 1
ATOM 3156 C CA . GLU B 1 233 ? 24.827 -7.293 71.596 1.00 28.09 233 GLU B CA 1
ATOM 3157 C C . GLU B 1 233 ? 25.484 -6.301 72.551 1.00 26.46 233 GLU B C 1
ATOM 3158 O O . GLU B 1 233 ? 26.442 -6.675 73.241 1.00 25.50 233 GLU B O 1
ATOM 3164 N N . ALA B 1 234 ? 25.019 -5.037 72.523 1.00 23.82 234 ALA B N 1
ATOM 3165 C CA . ALA B 1 234 ? 25.650 -3.933 73.252 1.00 24.72 234 ALA B CA 1
ATOM 3166 C C . ALA B 1 234 ? 25.969 -4.172 74.759 1.00 23.68 234 ALA B C 1
ATOM 3167 O O . ALA B 1 234 ? 26.930 -3.638 75.236 1.00 24.95 234 ALA B O 1
ATOM 3169 N N . PRO B 1 235 ? 25.115 -4.884 75.499 1.00 23.41 235 PRO B N 1
ATOM 3170 C CA . PRO B 1 235 ? 25.416 -5.096 76.902 1.00 23.66 235 PRO B CA 1
ATOM 3171 C C . PRO B 1 235 ? 26.783 -5.818 77.098 1.00 22.93 235 PRO B C 1
ATOM 3172 O O . PRO B 1 235 ? 27.442 -5.502 78.047 1.00 22.10 235 PRO B O 1
ATOM 3176 N N . LEU B 1 236 ? 27.207 -6.702 76.170 1.00 23.07 236 LEU B N 1
ATOM 3177 C CA . LEU B 1 236 ? 28.507 -7.318 76.293 1.00 23.30 236 LEU B CA 1
ATOM 3178 C C . LEU B 1 236 ? 29.585 -6.341 75.843 1.00 21.89 236 LEU B C 1
ATOM 3179 O O . LEU B 1 236 ? 30.715 -6.485 76.247 1.00 21.74 236 LEU B O 1
ATOM 3184 N N . PHE B 1 237 ? 29.266 -5.370 74.998 1.00 21.79 237 PHE B N 1
ATOM 3185 C CA . PHE B 1 237 ? 30.182 -4.263 74.789 1.00 21.87 237 PHE B CA 1
ATOM 3186 C C . PHE B 1 237 ? 30.360 -3.260 75.951 1.00 21.53 237 PHE B C 1
ATOM 3187 O O . PHE B 1 237 ? 31.284 -2.502 75.908 1.00 20.35 237 PHE B O 1
ATOM 3195 N N . LEU B 1 238 ? 29.415 -3.193 76.885 1.00 20.30 238 LEU B N 1
ATOM 3196 C CA . LEU B 1 238 ? 29.346 -2.183 77.985 1.00 20.43 238 LEU B CA 1
ATOM 3197 C C . LEU B 1 238 ? 29.942 -2.752 79.282 1.00 20.34 238 LEU B C 1
ATOM 3198 O O . LEU B 1 238 ? 30.744 -2.105 79.964 1.00 21.33 238 LEU B O 1
ATOM 3203 N N . ASP B 1 239 ? 29.529 -3.972 79.642 1.00 19.07 239 ASP B N 1
ATOM 3204 C CA . ASP B 1 239 ? 29.872 -4.478 80.953 1.00 19.96 239 ASP B CA 1
ATOM 3205 C C . ASP B 1 239 ? 29.763 -6.028 81.012 1.00 21.07 239 ASP B C 1
ATOM 3206 O O . ASP B 1 239 ? 28.976 -6.607 81.828 1.00 19.38 239 ASP B O 1
ATOM 3211 N N . THR B 1 240 ? 30.554 -6.703 80.178 1.00 20.00 240 THR B N 1
ATOM 3212 C CA . THR B 1 240 ? 30.718 -8.167 80.343 1.00 19.47 240 THR B CA 1
ATOM 3213 C C . THR B 1 240 ? 31.101 -8.552 81.781 1.00 18.56 240 THR B C 1
ATOM 3214 O O . THR B 1 240 ? 30.649 -9.582 82.277 1.00 18.04 240 THR B O 1
ATOM 3218 N N . PRO B 1 241 ? 31.901 -7.710 82.496 1.00 18.95 241 PRO B N 1
ATOM 3219 C CA . PRO B 1 241 ? 32.204 -8.171 83.849 1.00 17.69 241 PRO B CA 1
ATOM 3220 C C . PRO B 1 241 ? 30.997 -8.376 84.770 1.00 19.56 241 PRO B C 1
ATOM 3221 O O . PRO B 1 241 ? 30.964 -9.315 85.581 1.00 21.61 241 PRO B O 1
ATOM 3225 N N . ALA B 1 242 ? 30.016 -7.479 84.649 1.00 21.16 242 ALA B N 1
ATOM 3226 C CA . ALA B 1 242 ? 28.740 -7.512 85.441 1.00 22.21 242 ALA B CA 1
ATOM 3227 C C . ALA B 1 242 ? 27.960 -8.707 84.938 1.00 24.19 242 ALA B C 1
ATOM 3228 O O . ALA B 1 242 ? 27.344 -9.400 85.708 1.00 24.50 242 ALA B O 1
ATOM 3230 N N . ILE B 1 243 ? 27.979 -8.954 83.627 1.00 22.61 243 ILE B N 1
ATOM 3231 C CA . ILE B 1 243 ? 27.178 -10.052 83.118 1.00 22.28 243 ILE B CA 1
ATOM 3232 C C . ILE B 1 243 ? 27.763 -11.464 83.469 1.00 24.89 243 ILE B C 1
ATOM 3233 O O . ILE B 1 243 ? 27.022 -12.362 83.901 1.00 22.94 243 ILE B O 1
ATOM 3238 N N . LEU B 1 244 ? 29.067 -11.658 83.241 1.00 23.28 244 LEU B N 1
ATOM 3239 C CA . LEU B 1 244 ? 29.659 -12.978 83.390 1.00 24.41 244 LEU B CA 1
ATOM 3240 C C . LEU B 1 244 ? 30.364 -13.110 84.707 1.00 26.21 244 LEU B C 1
ATOM 3241 O O . LEU B 1 244 ? 30.826 -14.180 85.043 1.00 26.43 244 LEU B O 1
ATOM 3246 N N . GLY B 1 245 ? 30.475 -12.032 85.484 1.00 23.79 245 GLY B N 1
ATOM 3247 C CA . GLY B 1 245 ? 31.015 -12.270 86.794 1.00 25.20 245 GLY B CA 1
ATOM 3248 C C . GLY B 1 245 ? 32.556 -12.415 86.687 1.00 25.56 245 GLY B C 1
ATOM 3249 O O . GLY B 1 245 ? 33.151 -13.163 87.487 1.00 26.45 245 GLY B O 1
ATOM 3250 N N . VAL B 1 246 ? 33.229 -11.690 85.765 1.00 20.76 246 VAL B N 1
ATOM 3251 C CA . VAL B 1 246 ? 34.720 -11.733 85.661 1.00 18.39 246 VAL B CA 1
ATOM 3252 C C . VAL B 1 246 ? 35.305 -10.395 86.023 1.00 17.41 246 VAL B C 1
ATOM 3253 O O . VAL B 1 246 ? 34.591 -9.402 85.980 1.00 18.66 246 VAL B O 1
ATOM 3257 N N . PRO B 1 247 ? 36.609 -10.312 86.295 1.00 18.94 247 PRO B N 1
ATOM 3258 C CA . PRO B 1 247 ? 37.017 -9.035 86.800 1.00 18.07 247 PRO B CA 1
ATOM 3259 C C . PRO B 1 247 ? 37.170 -7.959 85.697 1.00 18.65 247 PRO B C 1
ATOM 3260 O O . PRO B 1 247 ? 37.066 -6.768 86.008 1.00 17.08 247 PRO B O 1
ATOM 3264 N N . SER B 1 248 ? 37.540 -8.363 84.478 1.00 15.96 248 SER B N 1
ATOM 3265 C CA . SER B 1 248 ? 37.641 -7.410 83.395 1.00 19.23 248 SER B CA 1
ATOM 3266 C C . SER B 1 248 ? 37.450 -8.249 82.112 1.00 19.59 248 SER B C 1
ATOM 3267 O O . SER B 1 248 ? 37.542 -9.482 82.168 1.00 19.43 248 SER B O 1
ATOM 3270 N N . SER B 1 249 ? 37.122 -7.602 81.004 1.00 18.49 249 SER B N 1
ATOM 3271 C CA . SER B 1 249 ? 36.953 -8.367 79.771 1.00 19.63 249 SER B CA 1
ATOM 3272 C C . SER B 1 249 ? 37.266 -7.554 78.505 1.00 19.10 249 SER B C 1
ATOM 3273 O O . SER B 1 249 ? 36.993 -6.345 78.454 1.00 18.59 249 SER B O 1
ATOM 3276 N N . LEU B 1 250 ? 37.746 -8.270 77.478 1.00 17.63 250 LEU B N 1
ATOM 3277 C CA . LEU B 1 250 ? 38.090 -7.658 76.247 1.00 17.74 250 LEU B CA 1
ATOM 3278 C C . LEU B 1 250 ? 37.144 -8.282 75.196 1.00 17.62 250 LEU B C 1
ATOM 3279 O O . LEU B 1 250 ? 37.184 -9.478 74.931 1.00 19.15 250 LEU B O 1
ATOM 3284 N N . ASN B 1 251 ? 36.321 -7.448 74.618 1.00 17.87 251 ASN B N 1
ATOM 3285 C CA . ASN B 1 251 ? 35.380 -7.911 73.629 1.00 19.26 251 ASN B CA 1
ATOM 3286 C C . ASN B 1 251 ? 36.084 -7.813 72.255 1.00 19.62 251 ASN B C 1
ATOM 3287 O O . ASN B 1 251 ? 36.504 -6.722 71.846 1.00 17.52 251 ASN B O 1
ATOM 3292 N N . CYS B 1 252 ? 36.209 -8.947 71.584 1.00 19.91 252 CYS B N 1
ATOM 3293 C CA . CYS B 1 252 ? 37.093 -9.076 70.430 1.00 20.61 252 CYS B CA 1
ATOM 3294 C C . CYS B 1 252 ? 36.348 -9.442 69.150 1.00 22.48 252 CYS B C 1
ATOM 3295 O O . CYS B 1 252 ? 35.498 -10.340 69.119 1.00 22.41 252 CYS B O 1
ATOM 3298 N N . TYR B 1 253 ? 36.712 -8.793 68.075 1.00 21.78 253 TYR B N 1
ATOM 3299 C CA . TYR B 1 253 ? 36.048 -9.038 66.836 1.00 22.83 253 TYR B CA 1
ATOM 3300 C C . TYR B 1 253 ? 36.965 -8.594 65.742 1.00 23.74 253 TYR B C 1
ATOM 3301 O O . TYR B 1 253 ? 37.930 -7.856 66.020 1.00 20.44 253 TYR B O 1
ATOM 3310 N N . HIS B 1 254 ? 36.693 -9.040 64.499 1.00 25.16 254 HIS B N 1
ATOM 3311 C CA . HIS B 1 254 ? 37.670 -8.761 63.405 1.00 27.28 254 HIS B CA 1
ATOM 3312 C C . HIS B 1 254 ? 37.354 -7.477 62.688 1.00 30.51 254 HIS B C 1
ATOM 3313 O O . HIS B 1 254 ? 38.094 -7.094 61.773 1.00 30.25 254 HIS B O 1
ATOM 3320 N N . GLN B 1 255 ? 36.276 -6.806 63.102 1.00 32.38 255 GLN B N 1
ATOM 3321 C CA . GLN B 1 255 ? 35.987 -5.413 62.724 1.00 37.33 255 GLN B CA 1
ATOM 3322 C C . GLN B 1 255 ? 35.654 -4.608 63.975 1.00 37.11 255 GLN B C 1
ATOM 3323 O O . GLN B 1 255 ? 35.171 -5.194 64.925 1.00 36.17 255 GLN B O 1
ATOM 3329 N N . SER B 1 256 ? 35.877 -3.283 63.991 1.00 38.90 256 SER B N 1
ATOM 3330 C CA . SER B 1 256 ? 35.474 -2.491 65.207 1.00 40.18 256 SER B CA 1
ATOM 3331 C C . SER B 1 256 ? 33.961 -2.508 65.377 1.00 39.32 256 SER B C 1
ATOM 3332 O O . SER B 1 256 ? 33.197 -2.530 64.415 1.00 38.72 256 SER B O 1
ATOM 3335 N N . LEU B 1 257 ? 33.529 -2.632 66.626 1.00 40.32 257 LEU B N 1
ATOM 3336 C CA . LEU B 1 257 ? 32.115 -2.743 66.942 1.00 39.62 257 LEU B CA 1
ATOM 3337 C C . LEU B 1 257 ? 31.440 -1.387 66.645 1.00 40.87 257 LEU B C 1
ATOM 3338 O O . LEU B 1 257 ? 32.066 -0.318 66.691 1.00 37.92 257 LEU B O 1
ATOM 3343 N N . PRO B 1 258 ? 30.158 -1.432 66.274 1.00 41.66 258 PRO B N 1
ATOM 3344 C CA . PRO B 1 258 ? 29.562 -0.234 65.604 1.00 41.65 258 PRO B CA 1
ATOM 3345 C C . PRO B 1 258 ? 29.523 1.159 66.398 1.00 40.68 258 PRO B C 1
ATOM 3346 O O . PRO B 1 258 ? 29.805 2.307 65.818 1.00 41.43 258 PRO B O 1
ATOM 3350 N N . LEU B 1 259 ? 29.182 1.032 67.677 1.00 37.35 259 LEU B N 1
ATOM 3351 C CA . LEU B 1 259 ? 29.064 2.138 68.630 1.00 33.40 259 LEU B CA 1
ATOM 3352 C C . LEU B 1 259 ? 30.354 2.222 69.422 1.00 32.02 259 LEU B C 1
ATOM 3353 O O . LEU B 1 259 ? 30.398 2.965 70.391 1.00 31.28 259 LEU B O 1
ATOM 3358 N N . ALA B 1 260 ? 31.412 1.512 69.002 1.00 28.93 260 ALA B N 1
ATOM 3359 C CA . ALA B 1 260 ? 32.689 1.558 69.751 1.00 28.49 260 ALA B CA 1
ATOM 3360 C C . ALA B 1 260 ? 33.229 2.995 69.892 1.00 27.16 260 ALA B C 1
ATOM 3361 O O . ALA B 1 260 ? 33.710 3.360 70.978 1.00 24.27 260 ALA B O 1
ATOM 3363 N N . GLU B 1 261 ? 33.103 3.818 68.842 1.00 25.33 261 GLU B N 1
ATOM 3364 C CA . GLU B 1 261 ? 33.592 5.181 68.869 1.00 28.53 261 GLU B CA 1
ATOM 3365 C C . GLU B 1 261 ? 32.939 5.985 70.010 1.00 27.29 261 GLU B C 1
ATOM 3366 O O . GLU B 1 261 ? 33.532 6.911 70.484 1.00 26.68 261 GLU B O 1
ATOM 3380 N N . LEU B 1 263 ? 31.104 4.307 72.899 1.00 24.45 263 LEU B N 1
ATOM 3381 C CA . LEU B 1 263 ? 31.224 3.546 74.191 1.00 24.38 263 LEU B CA 1
ATOM 3382 C C . LEU B 1 263 ? 32.587 3.611 74.882 1.00 24.52 263 LEU B C 1
ATOM 3383 O O . LEU B 1 263 ? 32.668 3.562 76.120 1.00 24.55 263 LEU B O 1
ATOM 3388 N N . TYR B 1 264 ? 33.663 3.708 74.111 1.00 23.42 264 TYR B N 1
ATOM 3389 C CA . TYR B 1 264 ? 35.010 3.736 74.665 1.00 23.22 264 TYR B CA 1
ATOM 3390 C C . TYR B 1 264 ? 35.665 5.166 74.602 1.00 23.09 264 TYR B C 1
ATOM 3391 O O . TYR B 1 264 ? 36.844 5.319 74.823 1.00 24.73 264 TYR B O 1
ATOM 3400 N N . ALA B 1 265 ? 34.882 6.181 74.307 1.00 23.77 265 ALA B N 1
ATOM 3401 C CA . ALA B 1 265 ? 35.411 7.544 74.131 1.00 24.73 265 ALA B CA 1
ATOM 3402 C C . ALA B 1 265 ? 35.640 8.227 75.505 1.00 25.65 265 ALA B C 1
ATOM 3403 O O . ALA B 1 265 ? 35.008 7.846 76.520 1.00 25.49 265 ALA B O 1
ATOM 3405 N N . ARG B 1 266 ? 36.445 9.277 75.496 1.00 24.47 266 ARG B N 1
ATOM 3406 C CA . ARG B 1 266 ? 36.538 10.205 76.596 1.00 25.42 266 ARG B CA 1
ATOM 3407 C C . ARG B 1 266 ? 35.201 10.921 76.756 1.00 24.14 266 ARG B C 1
ATOM 3408 O O . ARG B 1 266 ? 34.290 10.694 75.982 1.00 25.64 266 ARG B O 1
ATOM 3416 N N . GLY B 1 267 ? 35.064 11.776 77.772 1.00 23.90 267 GLY B N 1
ATOM 3417 C CA . GLY B 1 267 ? 33.757 12.488 78.005 1.00 23.66 267 GLY B CA 1
ATOM 3418 C C . GLY B 1 267 ? 32.790 11.779 78.897 1.00 23.95 267 GLY B C 1
ATOM 3419 O O . GLY B 1 267 ? 33.197 11.001 79.785 1.00 24.79 267 GLY B O 1
ATOM 3420 N N . SER B 1 268 ? 31.500 11.994 78.688 1.00 23.51 268 SER B N 1
ATOM 3421 C CA . SER B 1 268 ? 30.455 11.334 79.519 1.00 25.69 268 SER B CA 1
ATOM 3422 C C . SER B 1 268 ? 29.216 11.024 78.721 1.00 27.24 268 SER B C 1
ATOM 3423 O O . SER B 1 268 ? 29.086 11.500 77.575 1.00 28.64 268 SER B O 1
ATOM 3426 N N . GLY B 1 269 ? 28.290 10.294 79.326 1.00 27.71 269 GLY B N 1
ATOM 3427 C CA . GLY B 1 269 ? 27.060 9.814 78.644 1.00 29.23 269 GLY B CA 1
ATOM 3428 C C . GLY B 1 269 ? 27.074 8.266 78.712 1.00 30.22 269 GLY B C 1
ATOM 3429 O O . GLY B 1 269 ? 27.452 7.716 79.750 1.00 29.71 269 GLY B O 1
ATOM 3430 N N . LEU B 1 270 ? 26.733 7.563 77.623 1.00 28.31 270 LEU B N 1
ATOM 3431 C CA . LEU B 1 270 ? 26.766 6.094 77.628 1.00 28.14 270 LEU B CA 1
ATOM 3432 C C . LEU B 1 270 ? 28.192 5.642 77.359 1.00 26.00 270 LEU B C 1
ATOM 3433 O O . LEU B 1 270 ? 28.769 5.871 76.283 1.00 25.55 270 LEU B O 1
ATOM 3438 N N . ARG B 1 271 ? 28.776 4.975 78.340 1.00 23.71 271 ARG B N 1
ATOM 3439 C CA . ARG B 1 271 ? 30.179 4.521 78.237 1.00 23.63 271 ARG B CA 1
ATOM 3440 C C . ARG B 1 271 ? 30.255 3.123 78.786 1.00 20.79 271 ARG B C 1
ATOM 3441 O O . ARG B 1 271 ? 29.530 2.816 79.712 1.00 20.88 271 ARG B O 1
ATOM 3449 N N . ALA B 1 272 ? 31.186 2.336 78.301 1.00 21.46 272 ALA B N 1
ATOM 3450 C CA . ALA B 1 272 ? 31.388 0.952 78.833 1.00 19.94 272 ALA B CA 1
ATOM 3451 C C . ALA B 1 272 ? 32.024 1.116 80.175 1.00 20.03 272 ALA B C 1
ATOM 3452 O O . ALA B 1 272 ? 32.648 2.173 80.443 1.00 18.92 272 ALA B O 1
ATOM 3454 N N . SER B 1 273 ? 31.844 0.100 81.024 1.00 19.64 273 SER B N 1
ATOM 3455 C CA . SER B 1 273 ? 32.514 0.002 82.347 1.00 18.99 273 SER B CA 1
ATOM 3456 C C . SER B 1 273 ? 34.013 0.292 82.230 1.00 19.01 273 SER B C 1
ATOM 3457 O O . SER B 1 273 ? 34.659 -0.033 81.176 1.00 16.50 273 SER B O 1
ATOM 3460 N N . ARG B 1 274 ? 34.598 0.922 83.259 1.00 15.93 274 ARG B N 1
ATOM 3461 C CA . ARG B 1 274 ? 36.079 1.014 83.301 1.00 16.53 274 ARG B CA 1
ATOM 3462 C C . ARG B 1 274 ? 36.769 -0.361 83.189 1.00 18.09 274 ARG B C 1
ATOM 3463 O O . ARG B 1 274 ? 37.975 -0.415 82.921 1.00 17.72 274 ARG B O 1
ATOM 3471 N N . ASN B 1 275 ? 36.033 -1.458 83.412 1.00 16.75 275 ASN B N 1
ATOM 3472 C CA . ASN B 1 275 ? 36.630 -2.810 83.379 1.00 18.77 275 ASN B CA 1
ATOM 3473 C C . ASN B 1 275 ? 36.357 -3.595 82.094 1.00 19.49 275 ASN B C 1
ATOM 3474 O O . ASN B 1 275 ? 36.644 -4.817 81.975 1.00 19.13 275 ASN B O 1
ATOM 3479 N N . GLN B 1 276 ? 35.820 -2.871 81.138 1.00 18.74 276 GLN B N 1
ATOM 3480 C CA . GLN B 1 276 ? 35.451 -3.443 79.851 1.00 17.94 276 GLN B CA 1
ATOM 3481 C C . GLN B 1 276 ? 36.315 -2.802 78.737 1.00 18.57 276 GLN B C 1
ATOM 3482 O O . GLN B 1 276 ? 36.453 -1.577 78.703 1.00 18.14 276 GLN B O 1
ATOM 3488 N N . GLY B 1 277 ? 36.884 -3.629 77.857 1.00 18.06 277 GLY B N 1
ATOM 3489 C CA . GLY B 1 277 ? 37.707 -3.122 76.728 1.00 19.11 277 GLY B CA 1
ATOM 3490 C C . GLY B 1 277 ? 37.217 -3.740 75.412 1.00 18.66 277 GLY B C 1
ATOM 3491 O O . GLY B 1 277 ? 36.361 -4.683 75.385 1.00 18.78 277 GLY B O 1
ATOM 3492 N N . HIS B 1 278 ? 37.792 -3.257 74.307 1.00 19.49 278 HIS B N 1
ATOM 3493 C CA . HIS B 1 278 ? 37.492 -3.877 72.982 1.00 20.01 278 HIS B CA 1
ATOM 3494 C C . HIS B 1 278 ? 38.794 -3.970 72.224 1.00 21.19 278 HIS B C 1
ATOM 3495 O O . HIS B 1 278 ? 39.654 -3.081 72.378 1.00 22.58 278 HIS B O 1
ATOM 3502 N N . ALA B 1 279 ? 39.009 -5.065 71.483 1.00 22.23 279 ALA B N 1
ATOM 3503 C CA . ALA B 1 279 ? 40.168 -5.183 70.558 1.00 21.56 279 ALA B CA 1
ATOM 3504 C C . ALA B 1 279 ? 39.650 -5.693 69.199 1.00 21.44 279 ALA B C 1
ATOM 3505 O O . ALA B 1 279 ? 38.741 -6.580 69.088 1.00 21.32 279 ALA B O 1
ATOM 3507 N N . ILE B 1 280 ? 40.286 -5.171 68.161 1.00 23.05 280 ILE B N 1
ATOM 3508 C CA . ILE B 1 280 ? 40.135 -5.664 66.806 1.00 23.26 280 ILE B CA 1
ATOM 3509 C C . ILE B 1 280 ? 41.205 -6.742 66.569 1.00 23.26 280 ILE B C 1
ATOM 3510 O O . ILE B 1 280 ? 42.464 -6.471 66.649 1.00 22.59 280 ILE B O 1
ATOM 3515 N N . VAL B 1 281 ? 40.720 -7.959 66.298 1.00 21.80 281 VAL B N 1
ATOM 3516 C CA . VAL B 1 281 ? 41.565 -9.158 66.272 1.00 23.61 281 VAL B CA 1
ATOM 3517 C C . VAL B 1 281 ? 41.475 -9.753 64.863 1.00 25.64 281 VAL B C 1
ATOM 3518 O O . VAL B 1 281 ? 40.378 -10.177 64.420 1.00 26.31 281 VAL B O 1
ATOM 3522 N N . THR B 1 282 ? 42.585 -9.706 64.127 1.00 26.41 282 THR B N 1
ATOM 3523 C CA . THR B 1 282 ? 42.527 -10.125 62.693 1.00 27.73 282 THR B CA 1
ATOM 3524 C C . THR B 1 282 ? 43.749 -11.029 62.386 1.00 28.30 282 THR B C 1
ATOM 3525 O O . THR B 1 282 ? 44.785 -10.948 63.077 1.00 26.57 282 THR B O 1
ATOM 3529 N N . PRO B 1 283 ? 43.654 -11.874 61.331 1.00 30.09 283 PRO B N 1
ATOM 3530 C CA . PRO B 1 283 ? 44.703 -12.822 60.978 1.00 31.95 283 PRO B CA 1
ATOM 3531 C C . PRO B 1 283 ? 46.044 -12.141 60.628 1.00 33.32 283 PRO B C 1
ATOM 3532 O O . PRO B 1 283 ? 46.088 -11.037 60.039 1.00 32.82 283 PRO B O 1
ATOM 3536 N N . ASP B 1 284 ? 47.088 -12.786 61.120 1.00 35.68 284 ASP B N 1
ATOM 3537 C CA . ASP B 1 284 ? 48.513 -12.654 60.697 1.00 40.83 284 ASP B CA 1
ATOM 3538 C C . ASP B 1 284 ? 49.242 -11.658 61.552 1.00 41.00 284 ASP B C 1
ATOM 3539 O O . ASP B 1 284 ? 50.340 -11.947 62.064 1.00 46.10 284 ASP B O 1
#

GO terms:
  GO:0016875 ligase activity, forming carbon-oxygen bonds (F, IDA)
  GO:0005515 protein binding (F, IPI)
  GO:0016755 aminoacyltransferase activity (F, IDA)

Secondary structure (DSSP, 8-state):
---SSS----EEETTEEEEESSHHHHHHHHHT-EEEEEE-TT-TTS-HHHHHHHHHHHHHH-SEEEEEE--SSHHHHHHHTT--HHHHHHHHHHHHHHHHHHHHHHHHHH-TT-SSEEEE--GGGG-HHHHHHHHHHHHHHHH----HHHHHHHHHHHHH----HHHHHH--HHHHHHHHHHHHHHHH--S-EEEEESS--TT-----SSSSS---TTEEEEEEEE-/----S--PPPEEETTEEEEESSHHHHHHHHHTSEEEEEE-TT-TT--HHHHHHHHHHHHHH-SEEEEEE--SSHHHHHHHTT--HHHHHHHHHHHHHHHHHHHHHHHHHH-TT-SSEEEE--GGGG-HHHHHHHHHHHHHHHH----HHHHHHHHHH------HHHHHHHHHHHHIIIII-S-EEEEESS--TT----SSSSSS---TTEEEEEEEE-

InterPro domains:
  IPR030903 Cyclodipeptide synthase [PF16715] (64-283)
  IPR030903 Cyclodipeptide synthase [TIGR04539] (64-283)
  IPR038622 Cyclodipeptide synthase superfamily [G3DSA:3.40.50.11710] (49-289)

Nearest PDB structures (foldseek):
  2x9q-assembly3_A  TM=1.004E+00  e=4.369E-47  Mycobacterium tuberculosis H37Rv
  2x9q-assembly3_B  TM=9.747E-01  e=9.782E-40  Mycobacterium tuberculosis H37Rv
  3s7t-assembly1_A  TM=8.828E-01  e=2.911E-15  Bacillus licheniformis DSM 13 = ATCC 14580
  6ez3-assembly4_D  TM=8.688E-01  e=3.291E-15  Staphylococcus haemolyticus JCSC1435
  6ez3-assembly2_B  TM=8.599E-01  e=2.647E-14  Staphylococcus haemolyticus JCSC1435

Sequence (445 aa):
FQLGRRIPEATAQEGFLVRPFTQQCQIIHTEGDHAVIGVSPGNSYFSRQRLRDLGLWGLTNFDRVDFVYTDVHVAESYEALGDSAIEARRKAVKNIRGVRAKITTTVNELDPAGARLCVRPSEFQSNEAYRELHADLLTRLKDDEDRAVCQDLVRRFLSTKGATATQEQVCDYICAEAPLFLDTPAILGVPSSLNCYHQSLPLAELYARGSGLRASRNQGHAIVTPDFQLGRRIPEATAQEGFLVRPFTQQCQIIHTEGDHAVIGVSPGNSYFSRQRLRDLGLWGLTNFDRVDFVYTDVHVAESYEALGDSAIEARRKAVKNIRGVRAKITTTVNELDPAGARLCVRPSEFQSNEAYRELHADLLTRLKDDEDRAVCQDLVRRFLEQVCDYICAEAPLFLDTPAILGVPSSLNCYHQSLPLAELYARGSGLRASRNQGHAIVTPD

CATH classification: 3.40.50.11710

Foldseek 3Di:
DADDDPQAFFDDFQQKTKGWGYPLLVVLQQVQAEEEAEAEFPDCCPDLVNLLSVVVRNVVRHQAYEYEYELPLQLLLVVQVPDPSVVSVVVSVVRVVVNVVSNVVSCCVPPVPNRGYYYYYVPLVVQVLLVVQLVVVVVCCVPPVVVVLLLVLLCVVPVVVVGDPSNSVSSCSLSNCVSLQAPPCSRVVIQAYEYEEQDDRSPCSLPPPDDDNHHDSRYTYIRMGGD/DAQDDDFFAWDDFQFKTKGWGHVLSVVLQQVQAEEEEEDEFPDCCDDLVNLLSVVVSSVVRHQAYEYEYELPLQLVVVVVVPDDSVVSVVVSVVRVVVSVVSNVVSCCVVPVVNNGYYYYYVPLVPFDLLVVQLVVVVVCCVVPDVVVVLCVLDVVVPHVSSCSLSNCCSLQAPVCSRVVIQAYEYEDQDDRRPNVLNHPDDDNHHPSRYIYINMGGD

Organism: Mycobacterium tuberculosis (strain ATCC 25618 / H37Rv) (NCBI:txid83332)

B-factor: mean 32.06, std 13.05, range [12.25, 94.99]

Radius of gyration: 24.84 Å; Cα contacts (8 Å, |Δi|>4): 788; chains: 2; bounding box: 48×68×70 Å

Solvent-accessible surface area: 20365 Å² total